Protein AF-A0A9W7DPG6-F1 (afdb_monomer_lite)

Structure (mmCIF, N/CA/C/O backbone):
data_AF-A0A9W7DPG6-F1
#
_entry.id   AF-A0A9W7DPG6-F1
#
loop_
_atom_site.group_PDB
_atom_site.id
_atom_site.type_symbol
_atom_site.label_atom_id
_atom_site.label_alt_id
_atom_site.label_comp_id
_atom_site.label_asym_id
_atom_site.label_entity_id
_atom_site.label_seq_id
_atom_site.pdbx_PDB_ins_code
_atom_site.Cartn_x
_atom_site.Cartn_y
_atom_site.Cartn_z
_atom_site.occupancy
_atom_site.B_iso_or_equiv
_atom_site.auth_seq_id
_atom_site.auth_comp_id
_atom_site.auth_asym_id
_atom_site.auth_atom_id
_atom_site.pdbx_PDB_model_num
ATOM 1 N N . MET A 1 1 ? 86.992 -23.467 -54.299 1.00 34.97 1 MET A N 1
ATOM 2 C CA . MET A 1 1 ? 86.913 -22.577 -53.125 1.00 34.97 1 MET A CA 1
ATOM 3 C C . MET A 1 1 ? 85.445 -22.249 -52.905 1.00 34.97 1 MET A C 1
ATOM 5 O O . MET A 1 1 ? 84.865 -21.704 -53.827 1.00 34.97 1 MET A O 1
ATOM 9 N N . VAL A 1 2 ? 84.925 -22.622 -51.724 1.00 34.56 2 VAL A N 1
ATOM 10 C CA . VAL A 1 2 ? 83.747 -22.069 -51.004 1.00 34.56 2 VAL A CA 1
ATOM 11 C C . VAL A 1 2 ? 82.369 -22.309 -51.677 1.00 34.56 2 VAL A C 1
ATOM 13 O O . VAL A 1 2 ? 82.143 -21.830 -52.778 1.00 34.56 2 VAL A O 1
ATOM 16 N N . GLN A 1 3 ? 81.542 -23.261 -51.194 1.00 29.38 3 GLN A N 1
ATOM 17 C CA . GLN A 1 3 ? 80.494 -23.133 -50.134 1.00 29.38 3 GLN A CA 1
ATOM 18 C C . GLN A 1 3 ? 79.391 -22.130 -50.532 1.00 29.38 3 GLN A C 1
ATOM 20 O O . GLN A 1 3 ? 79.713 -20.988 -50.822 1.00 29.38 3 GLN A O 1
ATOM 25 N N . SER A 1 4 ? 78.139 -22.521 -50.796 1.00 30.89 4 SER A N 1
ATOM 26 C CA . SER A 1 4 ? 77.056 -23.085 -49.953 1.00 30.89 4 SER A CA 1
ATOM 27 C C . SER A 1 4 ? 75.936 -22.043 -49.813 1.00 30.89 4 SER A C 1
ATOM 29 O O . SER A 1 4 ? 76.206 -20.848 -49.832 1.00 30.89 4 SER A O 1
ATOM 31 N N . ASP A 1 5 ? 74.707 -22.547 -49.648 1.00 30.53 5 ASP A N 1
ATOM 32 C CA . ASP A 1 5 ? 73.513 -21.855 -49.128 1.00 30.53 5 ASP A CA 1
ATOM 33 C C . ASP A 1 5 ? 72.733 -20.979 -50.127 1.00 30.53 5 ASP A C 1
ATOM 35 O O . ASP A 1 5 ? 73.301 -20.243 -50.919 1.00 30.53 5 ASP A O 1
ATOM 39 N N . SER A 1 6 ? 71.403 -20.931 -50.145 1.00 33.12 6 SER A N 1
ATOM 40 C CA . SER A 1 6 ? 70.316 -21.694 -49.518 1.00 33.12 6 SER A CA 1
ATOM 41 C C . SER A 1 6 ? 69.013 -21.176 -50.159 1.00 33.12 6 SER A C 1
ATOM 43 O O . SER A 1 6 ? 68.924 -20.003 -50.522 1.00 33.12 6 SER A O 1
ATOM 45 N N . GLU A 1 7 ? 68.005 -22.035 -50.330 1.00 36.97 7 GLU A N 1
ATOM 46 C CA . GLU A 1 7 ? 66.630 -21.589 -50.611 1.00 36.97 7 GLU A CA 1
ATOM 47 C C . GLU A 1 7 ? 66.068 -20.784 -49.421 1.00 36.97 7 GLU A C 1
ATOM 49 O O . GLU A 1 7 ? 66.500 -20.973 -48.280 1.00 36.97 7 GLU A O 1
ATOM 54 N N . PRO A 1 8 ? 65.019 -19.970 -49.643 1.00 37.44 8 PRO A N 1
ATOM 55 C CA . PRO A 1 8 ? 63.733 -20.498 -49.199 1.00 37.44 8 PRO A CA 1
ATOM 56 C C . PRO A 1 8 ? 62.539 -20.257 -50.135 1.00 37.44 8 PRO A C 1
ATOM 58 O O . PRO A 1 8 ? 62.389 -19.243 -50.816 1.00 37.44 8 PRO A O 1
ATOM 61 N N . MET A 1 9 ? 61.651 -21.245 -50.048 1.00 31.20 9 MET A N 1
ATOM 62 C CA . MET A 1 9 ? 60.267 -21.337 -50.499 1.00 31.20 9 MET A CA 1
ATOM 63 C C . MET A 1 9 ? 59.440 -20.058 -50.281 1.00 31.20 9 MET A C 1
ATOM 65 O O . MET A 1 9 ? 59.140 -19.683 -49.147 1.00 31.20 9 MET A O 1
ATOM 69 N N . ASN A 1 10 ? 58.913 -19.485 -51.366 1.00 32.31 10 ASN A N 1
ATOM 70 C CA . ASN A 1 10 ? 57.755 -18.594 -51.303 1.00 32.31 10 ASN A CA 1
ATOM 71 C C . ASN A 1 10 ? 56.467 -19.420 -51.408 1.00 32.31 10 ASN A C 1
ATOM 73 O O . ASN A 1 10 ? 55.944 -19.680 -52.491 1.00 32.31 10 ASN A O 1
ATOM 77 N N . SER A 1 11 ? 55.951 -19.828 -50.248 1.00 33.66 11 SER A N 1
ATOM 78 C CA . SER A 1 11 ? 54.570 -20.289 -50.118 1.00 33.66 11 SER A CA 1
ATOM 79 C C . SER A 1 11 ? 53.637 -19.077 -50.195 1.00 33.66 11 SER A C 1
ATOM 81 O O . SER A 1 11 ? 53.528 -18.280 -49.264 1.00 33.66 11 SER A O 1
ATOM 83 N N . ALA A 1 12 ? 52.957 -18.922 -51.329 1.00 33.00 12 ALA A N 1
ATOM 84 C CA . ALA A 1 12 ? 51.835 -18.006 -51.457 1.00 33.00 12 ALA A CA 1
ATOM 85 C C . ALA A 1 12 ? 50.684 -18.517 -50.574 1.00 33.00 12 ALA A C 1
ATOM 87 O O . ALA A 1 12 ? 49.832 -19.294 -51.005 1.00 33.00 12 ALA A O 1
ATOM 88 N N . LYS A 1 13 ? 50.673 -18.103 -49.302 1.00 33.19 13 LYS A N 1
ATOM 89 C CA . LYS A 1 13 ? 49.485 -18.183 -48.454 1.00 33.19 13 LYS A CA 1
ATOM 90 C C . LYS A 1 13 ? 48.430 -17.265 -49.059 1.00 33.19 13 LYS A C 1
ATOM 92 O O . LYS A 1 13 ? 48.507 -16.045 -48.939 1.00 33.19 13 LYS A O 1
ATOM 97 N N . VAL A 1 14 ? 47.438 -17.875 -49.697 1.00 33.41 14 VAL A N 1
ATOM 98 C CA . VAL A 1 14 ? 46.139 -17.259 -49.954 1.00 33.41 14 VAL A CA 1
ATOM 99 C C . VAL A 1 14 ? 45.597 -16.797 -48.603 1.00 33.41 14 VAL A C 1
ATOM 101 O O . VAL A 1 14 ? 45.174 -17.602 -47.774 1.00 33.41 14 VAL A O 1
ATOM 104 N N . ALA A 1 15 ? 45.658 -15.491 -48.359 1.00 31.17 15 ALA A N 1
ATOM 105 C CA . ALA A 1 15 ? 44.930 -14.852 -47.282 1.00 31.17 15 ALA A CA 1
ATOM 106 C C . ALA A 1 15 ? 43.441 -14.916 -47.637 1.00 31.17 15 ALA A C 1
ATOM 108 O O . ALA A 1 15 ? 42.892 -14.019 -48.276 1.00 31.17 15 ALA A O 1
ATOM 109 N N . VAL A 1 16 ? 42.782 -16.004 -47.237 1.00 32.53 16 VAL A N 1
ATOM 110 C CA . VAL A 1 16 ? 41.327 -16.022 -47.105 1.00 32.53 16 VAL A CA 1
ATOM 111 C C . VAL A 1 16 ? 41.001 -15.075 -45.957 1.00 32.53 16 VAL A C 1
ATOM 113 O O . VAL A 1 16 ? 41.032 -15.427 -44.783 1.00 32.53 16 VAL A O 1
ATOM 116 N N . SER A 1 17 ? 40.744 -13.824 -46.323 1.00 36.03 17 SER A N 1
ATOM 117 C CA . SER A 1 17 ? 40.052 -12.840 -45.505 1.00 36.03 17 SER A CA 1
ATOM 118 C C . SER A 1 17 ? 38.620 -13.336 -45.269 1.00 36.03 17 SER A C 1
ATOM 120 O O . SER A 1 17 ? 37.669 -12.860 -45.888 1.00 36.03 17 SER A O 1
ATOM 122 N N . SER A 1 18 ? 38.441 -14.283 -44.353 1.00 33.06 18 SER A N 1
ATOM 123 C CA . SER A 1 18 ? 37.157 -14.500 -43.694 1.00 33.06 18 SER A CA 1
ATOM 124 C C . SER A 1 18 ? 37.024 -13.464 -42.579 1.00 33.06 18 SER A C 1
ATOM 126 O O . SER A 1 18 ? 37.177 -13.763 -41.397 1.00 33.06 18 SER A O 1
ATOM 128 N N . LYS A 1 19 ? 36.754 -12.210 -42.964 1.00 37.03 19 LYS A N 1
ATOM 129 C CA . LYS A 1 19 ? 36.095 -11.252 -42.072 1.00 37.03 19 LYS A CA 1
ATOM 130 C C . LYS A 1 19 ? 34.667 -11.754 -41.855 1.00 37.03 19 LYS A C 1
ATOM 132 O O . LYS A 1 19 ? 33.739 -11.301 -42.515 1.00 37.03 19 LYS A O 1
ATOM 137 N N . SER A 1 20 ? 34.486 -12.692 -40.933 1.00 32.78 20 SER A N 1
ATOM 138 C CA . SER A 1 20 ? 33.211 -12.833 -40.239 1.00 32.78 20 SER A CA 1
ATOM 139 C C . SER A 1 20 ? 33.142 -11.692 -39.226 1.00 32.78 20 SER A C 1
ATOM 141 O O . SER A 1 20 ? 33.485 -11.853 -38.058 1.00 32.78 20 SER A O 1
ATOM 143 N N . SER A 1 21 ? 32.773 -10.498 -39.689 1.00 40.00 21 SER A N 1
ATOM 144 C CA . SER A 1 21 ? 32.360 -9.412 -38.804 1.00 40.00 21 SER A CA 1
ATOM 145 C C . SER A 1 21 ? 30.978 -9.755 -38.254 1.00 40.00 21 SER A C 1
ATOM 147 O O . SER A 1 21 ? 29.970 -9.200 -38.688 1.00 40.00 21 SER A O 1
ATOM 149 N N . LEU A 1 22 ? 30.927 -10.712 -37.330 1.00 39.81 22 LEU A N 1
ATOM 150 C CA . LEU A 1 22 ? 29.892 -10.689 -36.312 1.00 39.81 22 LEU A CA 1
ATOM 151 C C . LEU A 1 22 ? 30.153 -9.398 -35.526 1.00 39.81 22 LEU A C 1
ATOM 153 O O . LEU A 1 22 ? 31.278 -9.217 -35.047 1.00 39.81 22 LEU A O 1
ATOM 157 N N . PRO A 1 23 ? 29.200 -8.452 -35.465 1.00 48.94 23 PRO A N 1
ATOM 158 C CA . PRO A 1 23 ? 29.285 -7.368 -34.495 1.00 48.94 23 PRO A CA 1
ATOM 159 C C . PRO A 1 23 ? 29.585 -8.022 -33.148 1.00 48.94 23 PRO A C 1
ATOM 161 O O . PRO A 1 23 ? 28.954 -9.033 -32.838 1.00 48.94 23 PRO A O 1
ATOM 164 N N . SER A 1 24 ? 30.574 -7.526 -32.397 1.00 57.59 24 SER A N 1
ATOM 165 C CA . SER A 1 24 ? 30.811 -8.062 -31.056 1.00 57.59 24 SER A CA 1
ATOM 166 C C . SER A 1 24 ? 29.468 -8.060 -30.328 1.00 57.59 24 SER A C 1
ATOM 168 O O . SER A 1 24 ? 28.777 -7.042 -30.351 1.00 57.59 24 SER A O 1
ATOM 170 N N . GLU A 1 25 ? 29.057 -9.198 -29.766 1.00 63.66 25 GLU A N 1
ATOM 171 C CA . GLU A 1 25 ? 27.752 -9.351 -29.097 1.00 63.66 25 GLU A CA 1
ATOM 172 C C . GLU A 1 25 ? 27.521 -8.199 -28.101 1.00 63.66 25 GLU A C 1
ATOM 174 O O . GLU A 1 25 ? 26.460 -7.583 -28.078 1.00 63.66 25 GLU A O 1
ATOM 179 N N . PHE A 1 26 ? 28.599 -7.765 -27.443 1.00 67.12 26 PHE A N 1
ATOM 180 C CA . PHE A 1 26 ? 28.672 -6.574 -26.601 1.00 67.12 26 PHE A CA 1
ATOM 181 C C . PHE A 1 26 ? 28.197 -5.263 -27.268 1.00 67.12 26 PHE A C 1
ATOM 183 O O . PHE A 1 26 ? 27.467 -4.477 -26.670 1.00 67.12 26 PHE A O 1
ATOM 190 N N . GLY A 1 27 ? 28.582 -5.004 -28.522 1.00 70.69 27 GLY A N 1
ATOM 191 C CA . GLY A 1 27 ? 28.146 -3.820 -29.270 1.00 70.69 27 GLY A CA 1
ATOM 192 C C . GLY A 1 27 ? 26.663 -3.862 -29.654 1.00 70.69 27 GLY A C 1
ATOM 193 O O . GLY A 1 27 ? 26.030 -2.812 -29.770 1.00 70.69 27 GLY A O 1
ATOM 194 N N . GLN A 1 28 ? 26.089 -5.059 -29.820 1.00 80.12 28 GLN A N 1
ATOM 195 C CA . GLN A 1 28 ? 24.647 -5.229 -30.036 1.00 80.12 28 GLN A CA 1
ATOM 196 C C . GLN A 1 28 ? 23.859 -5.062 -28.734 1.00 80.12 28 GLN A C 1
ATOM 198 O O . GLN A 1 28 ? 22.812 -4.414 -28.735 1.00 80.12 28 GLN A O 1
ATOM 203 N N . GLU A 1 29 ? 24.368 -5.591 -27.623 1.00 83.31 29 GLU A N 1
ATOM 204 C CA . GLU A 1 29 ? 23.758 -5.461 -26.297 1.00 83.31 29 GLU A CA 1
ATOM 205 C C . GLU A 1 29 ? 23.782 -4.015 -25.786 1.00 83.31 29 GLU A C 1
ATOM 207 O O . GLU A 1 29 ? 22.760 -3.525 -25.309 1.00 83.31 29 GLU A O 1
ATOM 212 N N . SER A 1 30 ? 24.893 -3.290 -25.964 1.00 85.94 30 SER A N 1
ATOM 213 C CA . SER A 1 30 ? 24.978 -1.863 -25.618 1.00 85.94 30 SER A CA 1
ATOM 214 C C . SER A 1 30 ? 23.978 -1.026 -26.415 1.00 85.94 30 SER A C 1
ATOM 216 O O . SER A 1 30 ? 23.281 -0.194 -25.842 1.00 85.94 30 SER A O 1
ATOM 218 N N . LYS A 1 31 ? 23.852 -1.272 -27.725 1.00 89.00 31 LYS A N 1
ATOM 219 C CA . LYS A 1 31 ? 22.847 -0.588 -28.547 1.00 89.00 31 LYS A CA 1
ATOM 220 C C . LYS A 1 31 ? 21.423 -0.936 -28.103 1.00 89.00 31 LYS A C 1
ATOM 222 O O . LYS A 1 31 ? 20.569 -0.060 -28.044 1.00 89.00 31 LYS A O 1
ATOM 227 N N . SER A 1 32 ? 21.176 -2.200 -27.761 1.00 89.88 32 SER A N 1
ATOM 228 C CA . SER A 1 32 ? 19.872 -2.647 -27.258 1.00 89.88 32 SER A CA 1
ATOM 229 C C . SER A 1 32 ? 19.510 -1.962 -25.938 1.00 89.88 32 SER A C 1
ATOM 231 O O . SER A 1 32 ? 18.347 -1.623 -25.730 1.00 89.88 32 SER A O 1
ATOM 233 N N . LEU A 1 33 ? 20.491 -1.721 -25.060 1.00 92.62 33 LEU A N 1
ATOM 234 C CA . LEU A 1 33 ? 20.295 -0.966 -23.822 1.00 92.62 33 LEU A CA 1
ATOM 235 C C . LEU A 1 33 ? 19.896 0.490 -24.105 1.00 92.62 33 LEU A C 1
ATOM 237 O O . LEU A 1 33 ? 18.938 0.980 -23.504 1.00 92.62 33 LEU A O 1
ATOM 241 N N . ASP A 1 34 ? 20.583 1.154 -25.037 1.00 92.12 34 ASP A N 1
ATOM 242 C CA . ASP A 1 34 ? 20.262 2.527 -25.445 1.00 92.12 34 ASP A CA 1
ATOM 243 C C . ASP A 1 34 ? 18.856 2.615 -26.065 1.00 92.12 34 ASP A C 1
ATOM 245 O O . ASP A 1 34 ? 18.051 3.465 -25.673 1.00 92.12 34 ASP A O 1
ATOM 249 N N . ASP A 1 35 ? 18.524 1.693 -26.976 1.00 93.81 35 ASP A N 1
ATOM 250 C CA . ASP A 1 35 ? 17.208 1.607 -27.621 1.00 93.81 35 ASP A CA 1
ATOM 251 C C . ASP A 1 35 ? 16.091 1.371 -26.579 1.00 93.81 35 ASP A C 1
ATOM 253 O O . ASP A 1 35 ? 15.035 2.014 -26.631 1.00 93.81 35 ASP A O 1
ATOM 257 N N . LEU A 1 36 ? 16.331 0.509 -25.580 1.00 94.75 36 LEU A N 1
ATOM 258 C CA . LEU A 1 36 ? 15.417 0.303 -24.449 1.00 94.75 36 LEU A CA 1
ATOM 259 C C . LEU A 1 36 ? 15.256 1.570 -23.602 1.00 94.75 36 LEU A C 1
ATOM 261 O O . LEU A 1 36 ? 14.132 1.910 -23.227 1.00 94.75 36 LEU A O 1
ATOM 265 N N . GLY A 1 37 ? 16.345 2.285 -23.314 1.00 94.31 37 GLY A N 1
ATOM 266 C CA . GLY A 1 37 ? 16.305 3.540 -22.560 1.00 94.31 37 GLY A CA 1
ATOM 267 C C . GLY A 1 37 ? 15.472 4.619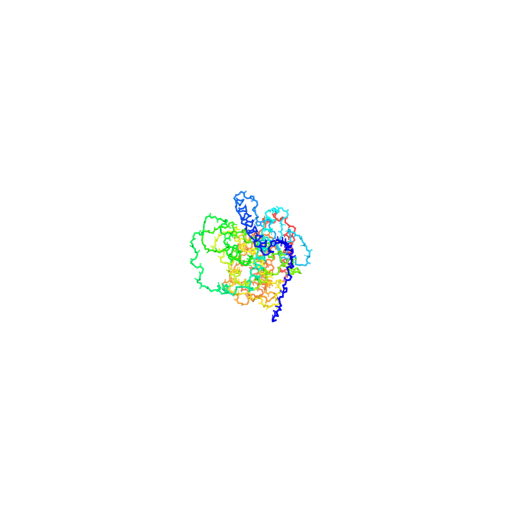 -23.260 1.00 94.31 37 GLY A C 1
ATOM 268 O O . GLY A 1 37 ? 14.658 5.298 -22.621 1.00 94.31 37 GLY A O 1
ATOM 269 N N . ILE A 1 38 ? 15.604 4.730 -24.585 1.00 94.31 38 ILE A N 1
ATOM 270 C CA . ILE A 1 38 ? 14.792 5.631 -25.416 1.00 94.31 38 ILE A CA 1
ATOM 271 C C . ILE A 1 38 ? 13.316 5.231 -25.356 1.00 94.31 38 ILE A C 1
ATOM 273 O O . ILE A 1 38 ? 12.465 6.088 -25.108 1.00 94.31 38 ILE A O 1
ATOM 277 N N . LEU A 1 39 ? 13.006 3.944 -25.537 1.00 95.75 39 LEU A N 1
ATOM 278 C CA . LEU A 1 39 ? 11.635 3.435 -25.489 1.00 95.75 39 LEU A CA 1
ATOM 279 C C . LEU A 1 39 ? 10.974 3.712 -24.131 1.00 95.75 39 LEU A C 1
ATOM 281 O O . LEU A 1 39 ? 9.864 4.238 -24.082 1.00 95.75 39 LEU A O 1
ATOM 285 N N . ILE A 1 40 ? 11.660 3.410 -23.027 1.00 96.31 40 ILE A N 1
ATOM 286 C CA . ILE A 1 40 ? 11.170 3.675 -21.665 1.00 96.31 40 ILE A CA 1
ATOM 287 C C . ILE A 1 40 ? 10.859 5.164 -21.497 1.00 96.31 40 ILE A C 1
ATOM 289 O O . ILE A 1 40 ? 9.783 5.528 -21.019 1.00 96.31 40 ILE A O 1
ATOM 293 N N . THR A 1 41 ? 11.773 6.027 -21.938 1.00 93.69 41 THR A N 1
ATOM 294 C CA . THR A 1 41 ? 11.608 7.482 -21.857 1.00 93.69 41 THR A CA 1
ATOM 295 C C . THR A 1 41 ? 10.395 7.964 -22.659 1.00 93.69 41 THR A C 1
ATOM 297 O O . THR A 1 41 ? 9.627 8.791 -22.169 1.00 93.69 41 THR A O 1
ATOM 300 N N . GLN A 1 42 ? 10.178 7.424 -23.862 1.00 92.12 42 GLN A N 1
ATOM 301 C CA . GLN A 1 42 ? 9.012 7.739 -24.694 1.00 92.12 42 GLN A CA 1
ATOM 302 C C . GLN A 1 42 ? 7.695 7.271 -24.067 1.00 92.12 42 GLN A C 1
ATOM 304 O O . GLN A 1 42 ? 6.703 7.992 -24.134 1.00 92.12 42 GLN A O 1
ATOM 309 N N . ILE A 1 43 ? 7.671 6.095 -23.432 1.00 93.25 43 ILE A N 1
ATOM 310 C CA . ILE A 1 43 ? 6.468 5.601 -22.749 1.00 93.25 43 ILE A CA 1
ATOM 311 C C . ILE A 1 43 ? 6.138 6.492 -21.547 1.00 93.25 43 ILE A C 1
ATOM 313 O O . ILE A 1 43 ? 4.977 6.850 -21.368 1.00 93.25 43 ILE A O 1
ATOM 317 N N . PHE A 1 44 ? 7.127 6.895 -20.741 1.00 92.75 44 PHE A N 1
ATOM 318 C CA . PHE A 1 44 ? 6.891 7.842 -19.643 1.00 92.75 44 PHE A CA 1
ATOM 319 C C . PHE A 1 44 ? 6.299 9.164 -20.133 1.00 92.75 44 PHE A C 1
ATOM 321 O O . PHE A 1 44 ? 5.383 9.691 -19.503 1.00 92.75 44 PHE A O 1
ATOM 328 N N . ASP A 1 45 ? 6.796 9.673 -21.257 1.00 89.69 45 ASP A N 1
ATOM 329 C CA . ASP A 1 45 ? 6.280 10.892 -21.872 1.00 89.69 45 ASP A CA 1
ATOM 330 C C . ASP A 1 45 ? 4.829 10.716 -22.342 1.00 89.69 45 ASP A C 1
ATOM 332 O O . ASP A 1 45 ? 3.962 11.504 -21.973 1.00 89.69 45 ASP A O 1
ATOM 336 N N . LEU A 1 46 ? 4.525 9.604 -23.025 1.00 90.62 46 LEU A N 1
ATOM 337 C CA . LEU A 1 46 ? 3.167 9.250 -23.446 1.00 90.62 46 LEU A CA 1
ATOM 338 C C . LEU A 1 46 ? 2.201 9.165 -22.254 1.00 90.62 46 LEU A C 1
ATOM 340 O O . LEU A 1 46 ? 1.084 9.681 -22.314 1.00 90.62 46 LEU A O 1
ATOM 344 N N . LEU A 1 47 ? 2.611 8.512 -21.164 1.00 90.44 47 LEU A N 1
ATOM 345 C CA . LEU A 1 47 ? 1.796 8.409 -19.952 1.00 90.44 47 LEU A CA 1
ATOM 346 C C . LEU A 1 47 ? 1.592 9.770 -19.283 1.00 90.44 47 LEU A C 1
ATOM 348 O O . LEU A 1 47 ? 0.520 10.035 -18.735 1.00 90.44 47 LEU A O 1
ATOM 352 N N . HIS A 1 48 ? 2.601 10.639 -19.336 1.00 87.38 48 HIS A N 1
ATOM 353 C CA . HIS A 1 48 ? 2.501 11.977 -18.784 1.00 87.38 48 HIS A CA 1
ATOM 354 C C . HIS A 1 48 ? 1.566 12.877 -19.599 1.00 87.38 48 HIS A C 1
ATOM 356 O O . HIS A 1 48 ? 0.679 13.498 -19.015 1.00 87.38 48 HIS A O 1
ATOM 362 N N . GLU A 1 49 ? 1.707 12.928 -20.923 1.00 85.00 49 GLU A N 1
ATOM 363 C CA . GLU A 1 49 ? 0.864 13.755 -21.798 1.00 85.00 49 GLU A CA 1
ATOM 364 C C . GLU A 1 49 ? -0.625 13.406 -21.639 1.00 85.00 49 GLU A C 1
ATOM 366 O O . GLU A 1 49 ? -1.481 14.285 -21.481 1.00 85.00 49 GLU A O 1
ATOM 371 N N . ASN A 1 50 ? -0.927 12.108 -21.566 1.00 82.06 50 ASN A N 1
ATOM 372 C CA . ASN A 1 50 ? -2.294 11.603 -21.462 1.00 82.06 50 ASN A CA 1
ATOM 373 C C . ASN A 1 50 ? -2.894 11.696 -20.043 1.00 82.06 50 ASN A C 1
ATOM 375 O O . ASN A 1 50 ? -4.110 11.589 -19.872 1.00 82.06 50 ASN A O 1
ATOM 379 N N . SER A 1 51 ? -2.087 12.014 -19.022 1.00 74.38 51 SER A N 1
ATOM 380 C CA . SER A 1 51 ? -2.590 12.226 -17.654 1.00 74.38 51 SER A CA 1
ATOM 381 C C . SER A 1 51 ? -3.614 13.368 -17.564 1.00 74.38 51 SER A C 1
ATOM 383 O O . SER A 1 51 ? -4.574 13.282 -16.797 1.00 74.38 51 SER A O 1
ATOM 385 N N . SER A 1 52 ? -3.454 14.407 -18.393 1.00 70.00 52 SER A N 1
ATOM 386 C CA . SER A 1 52 ? -4.336 15.581 -18.444 1.00 70.00 52 SER A CA 1
ATOM 387 C C . SER A 1 52 ? -5.688 15.295 -19.109 1.00 70.00 52 SER A C 1
ATOM 389 O O . SER A 1 52 ? -6.720 15.806 -18.675 1.00 70.00 52 SER A O 1
ATOM 391 N N . THR A 1 53 ? -5.704 14.427 -20.122 1.00 70.50 53 THR A N 1
ATOM 392 C CA . THR A 1 53 ? -6.911 14.014 -20.854 1.00 70.50 53 THR A CA 1
ATOM 393 C C . THR A 1 53 ? -7.629 12.840 -20.186 1.00 70.50 53 THR A C 1
ATOM 395 O O . THR A 1 53 ? -8.661 12.394 -20.682 1.00 70.50 53 THR A O 1
ATOM 398 N N . LYS A 1 54 ? -7.085 12.333 -19.065 1.00 67.50 54 LYS A N 1
ATOM 399 C CA . LYS A 1 54 ? -7.478 11.095 -18.364 1.00 67.50 54 LYS A CA 1
ATOM 400 C C . LYS A 1 54 ? -7.441 9.829 -19.224 1.00 67.50 54 LYS A C 1
ATOM 402 O O . LYS A 1 54 ? -7.807 8.763 -18.739 1.00 67.50 54 LYS A O 1
ATOM 407 N N . SER A 1 55 ? -6.979 9.915 -20.467 1.00 70.75 55 SER A N 1
ATOM 408 C CA . SER A 1 55 ? -6.714 8.726 -21.267 1.00 70.75 55 SER A CA 1
ATOM 409 C C . SER A 1 55 ? -5.476 8.027 -20.694 1.00 70.75 55 SER A C 1
ATOM 411 O O . SER A 1 55 ? -4.541 8.682 -20.245 1.00 70.75 55 SER A O 1
ATOM 413 N N . LEU A 1 56 ? -5.481 6.696 -20.594 1.00 82.56 56 LEU A N 1
ATOM 414 C CA . LEU A 1 56 ? -4.379 5.927 -19.993 1.00 82.56 56 LEU A CA 1
ATOM 415 C C . LEU A 1 56 ? -4.033 6.316 -18.541 1.00 82.56 56 LEU A C 1
ATOM 417 O O . LEU A 1 56 ? -2.879 6.151 -18.134 1.00 82.56 56 LEU A O 1
ATOM 421 N N . ASN A 1 57 ? -4.971 6.835 -17.744 1.00 86.75 57 ASN A N 1
ATOM 422 C CA . ASN A 1 57 ? -4.715 7.163 -16.341 1.00 86.75 57 ASN A CA 1
ATOM 423 C C . ASN A 1 57 ? -5.307 6.101 -15.408 1.00 86.75 57 ASN A C 1
ATOM 425 O O . ASN A 1 57 ? -6.501 6.136 -15.126 1.00 86.75 57 ASN A O 1
ATOM 429 N N . LEU A 1 58 ? -4.452 5.210 -14.896 1.00 91.69 58 LEU A N 1
ATOM 430 C CA . LEU A 1 58 ? -4.853 4.166 -13.955 1.00 91.69 58 LEU A CA 1
ATOM 431 C C . LEU A 1 58 ? -5.291 4.797 -12.624 1.00 91.69 58 LEU A C 1
ATOM 433 O O . LEU A 1 58 ? -4.461 5.351 -11.895 1.00 91.69 58 LEU A O 1
ATOM 437 N N . GLN A 1 59 ? -6.582 4.719 -12.315 1.00 91.38 59 GLN A N 1
ATOM 438 C CA . GLN A 1 59 ? -7.155 5.188 -11.058 1.00 91.38 59 GLN A CA 1
ATOM 439 C C . GLN A 1 59 ? -6.984 4.149 -9.952 1.00 91.38 59 GLN A C 1
ATOM 441 O O . GLN A 1 59 ? -6.760 2.966 -10.192 1.00 91.38 59 GLN A O 1
ATOM 446 N N . ALA A 1 60 ? -7.132 4.599 -8.708 1.00 89.81 60 ALA A N 1
ATOM 447 C CA . ALA A 1 60 ? -7.162 3.700 -7.562 1.00 89.81 60 ALA A CA 1
ATOM 448 C C . ALA A 1 60 ? -8.323 2.693 -7.634 1.00 89.81 60 ALA A C 1
ATOM 450 O O . ALA A 1 60 ? -8.128 1.527 -7.312 1.00 89.81 60 ALA A O 1
ATOM 451 N N . ASP A 1 61 ? -9.500 3.121 -8.103 1.00 90.00 61 ASP A N 1
ATOM 452 C CA . ASP A 1 61 ? -10.687 2.260 -8.205 1.00 90.00 61 ASP A CA 1
ATOM 453 C C . ASP A 1 61 ? -10.561 1.188 -9.303 1.00 90.00 61 ASP A C 1
ATOM 455 O O . ASP A 1 61 ? -11.247 0.167 -9.252 1.00 90.00 61 ASP A O 1
ATOM 459 N N . ASP A 1 62 ? -9.637 1.367 -10.255 1.00 92.25 62 ASP A N 1
ATOM 460 C CA . ASP A 1 62 ? -9.293 0.333 -11.236 1.00 92.25 62 ASP A CA 1
ATOM 461 C C . ASP A 1 62 ? -8.529 -0.834 -10.591 1.00 92.25 62 ASP A C 1
ATOM 463 O O . ASP A 1 62 ? -8.430 -1.912 -11.180 1.00 92.25 62 ASP A O 1
ATOM 467 N N . VAL A 1 63 ? -7.972 -0.640 -9.389 1.00 92.94 63 VAL A N 1
ATOM 468 C CA . VAL A 1 63 ? -7.097 -1.596 -8.708 1.00 92.94 63 VAL A CA 1
ATOM 469 C C .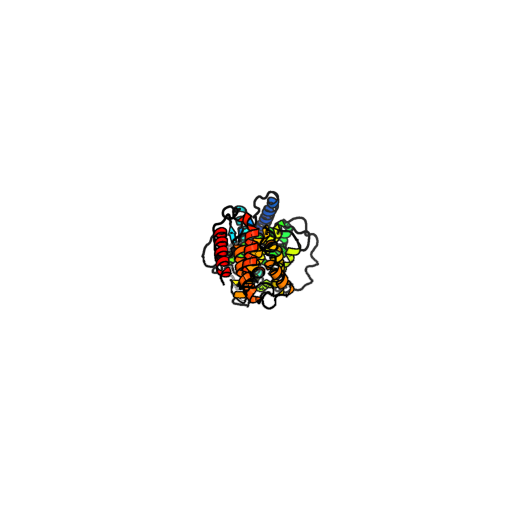 VAL A 1 63 ? -7.762 -2.145 -7.450 1.00 92.94 63 VAL A C 1
ATOM 471 O O . VAL A 1 63 ? -8.009 -1.451 -6.469 1.00 92.94 63 VAL A O 1
ATOM 474 N N . ILE A 1 64 ? -7.978 -3.455 -7.439 1.00 91.81 64 ILE A N 1
ATOM 475 C CA . ILE A 1 64 ? -8.399 -4.198 -6.256 1.00 91.81 64 ILE A CA 1
ATOM 476 C C . ILE A 1 64 ? -7.163 -4.517 -5.420 1.00 91.81 64 ILE A C 1
ATOM 478 O O . ILE A 1 64 ? -6.299 -5.284 -5.848 1.00 91.81 64 ILE A O 1
ATOM 482 N N . LEU A 1 65 ? -7.120 -3.998 -4.195 1.00 91.62 65 LEU A N 1
ATOM 483 C CA . LEU A 1 65 ? -6.175 -4.438 -3.173 1.00 91.62 65 LEU A CA 1
ATOM 484 C C . LEU A 1 65 ? -6.720 -5.691 -2.475 1.00 91.62 65 LEU A C 1
ATOM 486 O O . LEU A 1 65 ? -7.908 -5.782 -2.149 1.00 91.62 65 LEU A O 1
ATOM 490 N N . LYS A 1 66 ? -5.870 -6.696 -2.276 1.00 89.94 66 LYS A N 1
ATOM 491 C CA . LYS A 1 66 ? -6.291 -7.990 -1.732 1.00 89.94 66 LYS A CA 1
ATOM 492 C C . LYS A 1 66 ? -5.970 -8.090 -0.257 1.00 89.94 66 LYS A C 1
ATOM 494 O O . LYS A 1 66 ? -4.816 -8.123 0.131 1.00 89.94 66 LYS A O 1
ATOM 499 N N . VAL A 1 67 ? -6.992 -8.242 0.574 1.00 83.94 67 VAL A N 1
ATOM 500 C CA . VAL A 1 67 ? -6.772 -8.461 2.009 1.00 83.94 67 VAL A CA 1
ATOM 501 C C . VAL A 1 67 ? -6.024 -9.776 2.268 1.00 83.94 67 VAL A C 1
ATOM 503 O O . VAL A 1 67 ? -5.120 -9.820 3.096 1.00 83.94 67 VAL A O 1
ATOM 506 N N . PHE A 1 68 ? -6.378 -10.824 1.520 1.00 81.94 68 PHE A N 1
ATOM 507 C CA . PHE A 1 68 ? -5.725 -12.128 1.565 1.00 81.94 68 PHE A CA 1
ATOM 508 C C . PHE A 1 68 ? -4.971 -12.357 0.253 1.00 81.94 68 PHE A C 1
ATOM 510 O O . PHE A 1 68 ? -5.604 -12.331 -0.811 1.00 81.94 68 PHE A O 1
ATOM 517 N N . PRO A 1 69 ? -3.642 -12.538 0.296 1.00 79.38 69 PRO A N 1
ATOM 518 C CA . PRO A 1 69 ? -2.855 -12.664 -0.913 1.00 79.38 69 PRO A CA 1
ATOM 519 C C . PRO A 1 69 ? -3.041 -14.034 -1.569 1.00 79.38 69 PRO A C 1
ATOM 521 O O . PRO A 1 69 ? -3.116 -15.065 -0.905 1.00 79.38 69 PRO A O 1
ATOM 524 N N . ASN A 1 70 ? -3.072 -14.053 -2.900 1.00 73.06 70 ASN A N 1
ATOM 525 C CA . ASN A 1 70 ? -3.155 -15.285 -3.687 1.00 73.06 70 ASN A CA 1
ATOM 526 C C . ASN A 1 70 ? -1.747 -15.793 -4.028 1.00 73.06 70 ASN A C 1
ATOM 528 O O . ASN A 1 70 ? -1.357 -15.763 -5.192 1.00 73.06 70 ASN A O 1
ATOM 532 N N . VAL A 1 71 ? -0.979 -16.216 -3.025 1.00 66.31 71 VAL A N 1
ATOM 533 C CA . VAL A 1 71 ? 0.413 -16.675 -3.226 1.00 66.31 71 VAL A CA 1
ATOM 534 C C . VAL A 1 71 ? 0.472 -18.106 -3.784 1.00 66.31 71 VAL A C 1
ATOM 536 O O . VAL A 1 71 ? 1.429 -18.475 -4.447 1.00 66.31 71 VAL A O 1
ATOM 539 N N . GLU A 1 72 ? -0.576 -18.907 -3.570 1.00 57.03 72 GLU A N 1
ATOM 540 C CA . GLU A 1 72 ? -0.564 -20.359 -3.828 1.00 57.03 72 GLU A CA 1
ATOM 541 C C . GLU A 1 72 ? -1.037 -20.782 -5.228 1.00 57.03 72 GLU A C 1
ATOM 543 O O . GLU A 1 72 ? -1.005 -21.965 -5.562 1.00 57.03 72 GLU A O 1
ATOM 548 N N . LYS A 1 73 ? -1.526 -19.852 -6.058 1.00 55.09 73 LYS A N 1
ATOM 549 C CA . LYS A 1 73 ? -1.989 -20.183 -7.412 1.00 55.09 73 LYS A CA 1
ATOM 550 C C . LYS A 1 73 ? -0.946 -19.738 -8.424 1.00 55.09 73 LYS A C 1
ATOM 552 O O . LYS A 1 73 ? -0.758 -18.536 -8.593 1.00 55.09 73 LYS A O 1
ATOM 557 N N . ASP A 1 74 ? -0.389 -20.699 -9.164 1.00 51.75 74 ASP A N 1
ATOM 558 C CA . ASP A 1 74 ? 0.288 -20.496 -10.452 1.00 51.75 74 ASP A CA 1
ATOM 559 C C . ASP A 1 74 ? -0.709 -19.908 -11.466 1.00 51.75 74 ASP A C 1
ATOM 561 O O . ASP A 1 74 ? -1.164 -20.557 -12.407 1.00 51.75 74 ASP A O 1
ATOM 565 N N . SER A 1 75 ? -1.146 -18.673 -11.247 1.00 52.75 75 SER A N 1
ATOM 566 C CA . SER A 1 75 ? -1.956 -17.944 -12.202 1.00 52.75 75 SER A CA 1
ATOM 567 C C . SER A 1 75 ? -1.047 -16.945 -12.885 1.00 52.75 75 SER A C 1
ATOM 569 O O . SER A 1 75 ? -0.770 -15.878 -12.346 1.00 52.75 75 SER A O 1
ATOM 571 N N . THR A 1 76 ? -0.629 -17.261 -14.108 1.00 64.12 76 THR A N 1
ATOM 572 C CA . THR A 1 76 ? 0.016 -16.323 -15.039 1.00 64.12 76 THR A CA 1
ATOM 573 C C . THR A 1 76 ? -0.978 -15.266 -15.544 1.00 64.12 76 THR A C 1
ATOM 575 O O . THR A 1 76 ? -0.994 -14.923 -16.725 1.00 64.12 76 THR A O 1
ATOM 578 N N . ASN A 1 77 ? -1.880 -14.787 -14.684 1.00 81.00 77 ASN A N 1
ATOM 579 C CA . ASN A 1 77 ? -2.908 -13.827 -15.043 1.00 81.00 77 ASN A CA 1
ATOM 580 C C . ASN A 1 77 ? -2.334 -12.412 -14.939 1.00 81.00 77 ASN A C 1
ATOM 582 O O . ASN A 1 77 ? -2.063 -11.911 -13.853 1.00 81.00 77 ASN A O 1
ATOM 586 N N . TRP A 1 78 ? -2.204 -11.746 -16.083 1.00 85.31 78 TRP A N 1
ATOM 587 C CA . TRP A 1 78 ? -1.635 -10.400 -16.181 1.00 85.31 78 TRP A CA 1
ATOM 588 C C . TRP A 1 78 ? -2.485 -9.334 -15.479 1.00 85.31 78 TRP A C 1
ATOM 590 O O . TRP A 1 78 ? -2.002 -8.237 -15.218 1.00 85.31 78 TRP A O 1
ATOM 600 N N . PHE A 1 79 ? -3.737 -9.656 -15.155 1.00 90.94 79 PHE A N 1
ATOM 601 C CA . PHE A 1 79 ? -4.686 -8.782 -14.470 1.00 90.94 79 PHE A CA 1
ATOM 602 C C . PHE A 1 79 ? -4.885 -9.153 -12.999 1.00 90.94 79 PHE A C 1
ATOM 604 O O . PHE A 1 79 ? -5.746 -8.584 -12.335 1.00 90.94 79 PHE A O 1
ATOM 611 N N . ASN A 1 80 ? -4.151 -10.138 -12.476 1.00 89.50 80 ASN A N 1
ATOM 612 C CA . ASN A 1 80 ? -4.362 -10.634 -11.123 1.00 89.50 80 ASN A CA 1
ATOM 613 C C . ASN A 1 80 ? -3.067 -11.211 -10.542 1.00 89.50 80 ASN A C 1
ATOM 615 O O . ASN A 1 80 ? -2.710 -12.346 -10.845 1.00 89.50 80 ASN A O 1
ATOM 619 N N . SER A 1 81 ? -2.410 -10.449 -9.673 1.00 89.25 81 SER A N 1
ATOM 620 C CA . SER A 1 81 ? -1.181 -10.828 -8.967 1.00 89.25 81 SER A CA 1
ATOM 621 C C . SER A 1 81 ? -1.447 -11.088 -7.478 1.00 89.25 81 SER A C 1
ATOM 623 O O . SER A 1 81 ? -2.595 -11.075 -7.033 1.00 89.25 81 SER A O 1
ATOM 625 N N . ALA A 1 82 ? -0.420 -11.385 -6.684 1.00 88.38 82 ALA A N 1
ATOM 626 C CA . ALA A 1 82 ? -0.551 -11.877 -5.315 1.00 88.38 82 ALA A CA 1
ATOM 627 C C . ALA A 1 82 ? -1.353 -10.922 -4.418 1.00 88.38 82 ALA A C 1
ATOM 629 O O . ALA A 1 82 ? -2.268 -11.369 -3.732 1.00 88.38 82 ALA A O 1
ATOM 630 N N . TYR A 1 83 ? -1.077 -9.618 -4.493 1.00 91.19 83 TYR A N 1
ATOM 631 C CA . TYR A 1 83 ? -1.654 -8.593 -3.606 1.00 91.19 83 TYR A CA 1
ATOM 632 C C . TYR A 1 83 ? -2.576 -7.598 -4.311 1.00 91.19 83 TYR A C 1
ATOM 634 O O . TYR A 1 83 ? -3.334 -6.896 -3.643 1.00 91.19 83 TYR A O 1
ATOM 642 N N . VAL A 1 84 ? -2.522 -7.517 -5.643 1.00 93.38 84 VAL A N 1
ATOM 643 C CA . VAL A 1 84 ? -3.357 -6.594 -6.419 1.00 93.38 84 VAL A CA 1
ATOM 644 C C . VAL A 1 84 ? -4.014 -7.295 -7.603 1.00 93.38 84 VAL A C 1
ATOM 646 O O . VAL A 1 84 ? -3.558 -8.335 -8.075 1.00 93.38 84 VAL A O 1
ATOM 649 N N . GLY A 1 85 ? -5.120 -6.749 -8.085 1.00 92.88 85 GLY A N 1
ATOM 650 C CA . GLY A 1 85 ? -5.774 -7.201 -9.310 1.00 92.88 85 GLY A CA 1
ATOM 651 C C . GLY A 1 85 ? -6.524 -6.065 -9.985 1.00 92.88 85 GLY A C 1
ATOM 652 O O . GLY A 1 85 ? -6.801 -5.048 -9.357 1.00 92.88 85 GLY A O 1
ATOM 653 N N . LEU A 1 86 ? -6.854 -6.236 -11.259 1.00 94.06 86 LEU A N 1
ATOM 654 C CA . LEU A 1 86 ? -7.683 -5.293 -11.996 1.00 94.06 86 LEU A CA 1
ATOM 655 C C . LEU A 1 86 ? -9.151 -5.471 -11.585 1.00 94.06 86 LEU A C 1
ATOM 657 O O . LEU A 1 86 ? -9.664 -6.593 -11.534 1.00 94.06 86 LEU A O 1
ATOM 661 N N . ALA A 1 87 ? -9.834 -4.364 -11.309 1.00 91.25 87 ALA A N 1
ATOM 662 C CA . ALA A 1 87 ? -11.272 -4.355 -11.091 1.00 91.25 87 ALA A CA 1
ATOM 663 C C . ALA A 1 87 ? -12.030 -4.796 -12.352 1.00 91.25 87 ALA A C 1
ATOM 665 O O . ALA A 1 87 ? -11.567 -4.611 -13.474 1.00 91.25 87 ALA A O 1
ATOM 666 N N . LYS A 1 88 ? -13.239 -5.353 -12.189 1.00 87.00 88 LYS A N 1
ATOM 667 C CA . LYS A 1 88 ? -14.043 -5.875 -13.313 1.00 87.00 88 LYS A CA 1
ATOM 668 C C . LYS A 1 88 ? -14.289 -4.835 -14.418 1.00 87.00 88 LYS A C 1
ATOM 670 O O . LYS A 1 88 ? -14.333 -5.199 -15.587 1.00 87.00 88 LYS A O 1
ATOM 675 N N . ASN A 1 89 ? -14.430 -3.569 -14.032 1.00 87.12 89 ASN A N 1
ATOM 676 C CA . ASN A 1 89 ? -14.636 -2.437 -14.936 1.00 87.12 89 ASN A CA 1
ATOM 677 C C . ASN A 1 89 ? -13.405 -1.514 -15.004 1.00 87.12 89 ASN A C 1
ATOM 679 O O . ASN A 1 89 ? -13.537 -0.371 -15.431 1.00 87.12 89 ASN A O 1
ATOM 683 N N . GLY A 1 90 ? -12.242 -1.981 -14.539 1.00 89.06 90 GLY A N 1
ATOM 684 C CA . GLY A 1 90 ? -11.030 -1.172 -14.482 1.00 89.06 90 GLY A CA 1
ATOM 685 C C . GLY A 1 90 ? -10.380 -0.971 -15.852 1.00 89.06 90 GLY A C 1
ATOM 686 O O . GLY A 1 90 ? -10.532 -1.800 -16.756 1.00 89.06 90 GLY A O 1
ATOM 687 N N . ASP A 1 91 ? -9.611 0.109 -16.005 1.00 93.12 91 ASP A N 1
ATOM 688 C CA . ASP A 1 91 ? -8.874 0.398 -17.243 1.00 93.12 91 ASP A CA 1
ATOM 689 C C . ASP A 1 91 ? -7.720 -0.598 -17.482 1.00 93.12 91 ASP A C 1
ATOM 691 O O . ASP A 1 91 ? -6.578 -0.432 -17.037 1.00 93.12 91 ASP A O 1
ATOM 695 N N . SER A 1 92 ? -8.027 -1.647 -18.248 1.00 93.50 92 SER A N 1
ATOM 696 C CA . SER A 1 92 ? -7.059 -2.671 -18.652 1.00 93.50 92 SER A CA 1
ATOM 697 C C . SER A 1 92 ? -5.889 -2.126 -19.480 1.00 93.50 92 SER A C 1
ATOM 699 O O . SER A 1 92 ? -4.784 -2.661 -19.384 1.00 93.50 92 SER A O 1
ATOM 701 N N . ILE A 1 93 ? -6.087 -1.061 -20.264 1.00 93.75 93 ILE A N 1
ATOM 702 C CA . ILE A 1 93 ? -5.035 -0.492 -21.114 1.00 93.75 93 ILE A CA 1
ATOM 703 C C . ILE A 1 93 ? -4.049 0.272 -20.234 1.00 93.75 93 ILE A C 1
ATOM 705 O O . ILE A 1 93 ? -2.838 0.055 -20.331 1.00 93.75 93 ILE A O 1
ATOM 709 N N . ALA A 1 94 ? -4.554 1.120 -19.334 1.00 93.31 94 ALA A N 1
ATOM 710 C CA . ALA A 1 94 ? -3.711 1.831 -18.381 1.00 93.31 94 ALA A CA 1
ATOM 711 C C . ALA A 1 94 ? -2.933 0.854 -17.487 1.00 93.31 94 ALA A C 1
ATOM 713 O O . ALA A 1 94 ? -1.729 1.043 -17.293 1.00 93.31 94 ALA A O 1
ATOM 714 N N . TRP A 1 95 ? -3.583 -0.213 -17.010 1.00 94.94 95 TRP A N 1
ATOM 715 C CA . TRP A 1 95 ? -2.952 -1.287 -16.236 1.00 94.94 95 TRP A CA 1
ATOM 716 C C . TRP A 1 95 ? -1.799 -1.950 -16.993 1.00 94.94 95 TRP A C 1
ATOM 718 O O . TRP A 1 95 ? -0.671 -1.997 -16.495 1.00 94.94 95 TRP A O 1
ATOM 728 N N . LEU A 1 96 ? -2.056 -2.426 -18.216 1.00 94.12 96 LEU A N 1
ATOM 729 C CA . LEU A 1 96 ? -1.052 -3.107 -19.036 1.00 94.12 96 LEU A CA 1
ATOM 730 C C . LEU A 1 96 ? 0.107 -2.186 -19.414 1.00 94.12 96 LEU A C 1
ATOM 732 O O . LEU A 1 96 ? 1.249 -2.641 -19.441 1.00 94.12 96 LEU A O 1
ATOM 736 N N . ALA A 1 97 ? -0.155 -0.898 -19.650 1.00 94.62 97 ALA A N 1
ATOM 737 C CA . ALA A 1 97 ? 0.896 0.074 -19.925 1.00 94.62 97 ALA A CA 1
ATOM 738 C C . ALA A 1 97 ? 1.866 0.217 -18.740 1.00 94.62 97 ALA A C 1
ATOM 740 O O . ALA A 1 97 ? 3.079 0.221 -18.948 1.00 94.62 97 ALA A O 1
ATOM 741 N N . ARG A 1 98 ? 1.363 0.269 -17.493 1.00 94.88 98 ARG A N 1
ATOM 742 C CA . ARG A 1 98 ? 2.232 0.307 -16.300 1.00 94.88 98 ARG A CA 1
ATOM 743 C C . ARG A 1 98 ? 2.949 -1.022 -16.098 1.00 94.88 98 ARG A C 1
ATOM 745 O O . ARG A 1 98 ? 4.157 -1.031 -15.895 1.00 94.88 98 ARG A O 1
ATOM 752 N N . LEU A 1 99 ? 2.240 -2.145 -16.181 1.00 92.88 99 LEU A N 1
ATOM 753 C CA . LEU A 1 99 ? 2.858 -3.458 -15.992 1.00 92.88 99 LEU A CA 1
ATOM 754 C C . LEU A 1 99 ? 3.970 -3.715 -17.026 1.00 92.88 99 LEU A C 1
ATOM 756 O O . LEU A 1 99 ? 5.066 -4.145 -16.670 1.00 92.88 99 LEU A O 1
ATOM 760 N N . GLY A 1 100 ? 3.711 -3.399 -18.297 1.00 93.38 100 GLY A N 1
ATOM 761 C CA . GLY A 1 100 ? 4.683 -3.507 -19.383 1.00 93.38 100 GLY A CA 1
ATOM 762 C C . GLY A 1 100 ? 5.884 -2.582 -19.191 1.00 93.38 100 GLY A C 1
ATOM 763 O O . GLY A 1 100 ? 7.021 -3.033 -19.316 1.00 93.38 100 GLY A O 1
ATOM 764 N N . LEU A 1 101 ? 5.655 -1.320 -18.814 1.00 96.06 101 LEU A N 1
ATOM 765 C CA . LEU A 1 101 ? 6.733 -0.374 -18.513 1.00 96.06 101 LEU A CA 1
ATOM 766 C C . LEU A 1 101 ? 7.603 -0.846 -17.341 1.00 96.06 101 LEU A C 1
ATOM 768 O O . LEU A 1 101 ? 8.825 -0.741 -17.407 1.00 96.06 101 LEU A O 1
ATOM 772 N N . ALA A 1 102 ? 7.000 -1.411 -16.293 1.00 94.25 102 ALA A N 1
ATOM 773 C CA . ALA A 1 102 ? 7.752 -1.951 -15.168 1.00 94.25 102 ALA A CA 1
ATOM 774 C C . ALA A 1 102 ? 8.642 -3.128 -15.602 1.00 94.25 102 ALA A C 1
ATOM 776 O O . ALA A 1 102 ? 9.813 -3.164 -15.238 1.00 94.25 102 ALA A O 1
ATOM 777 N N . LYS A 1 103 ? 8.133 -4.036 -16.447 1.00 91.38 103 LYS A N 1
ATOM 778 C CA . LYS A 1 103 ? 8.933 -5.132 -17.027 1.00 91.38 103 LYS A CA 1
ATOM 779 C C . LYS A 1 103 ? 10.073 -4.629 -17.913 1.00 91.38 103 LYS A C 1
ATOM 781 O O . LYS A 1 103 ? 11.174 -5.166 -17.849 1.00 91.38 103 LYS A O 1
ATOM 786 N N . LEU A 1 104 ? 9.832 -3.593 -18.718 1.00 94.69 104 LEU A N 1
ATOM 787 C CA . LEU A 1 104 ? 10.882 -2.973 -19.531 1.00 94.69 104 LEU A CA 1
ATOM 788 C C . LEU A 1 104 ? 11.988 -2.370 -18.660 1.00 94.69 104 LEU A C 1
ATOM 790 O O . LEU A 1 104 ? 13.161 -2.577 -18.956 1.00 94.69 104 LEU A O 1
ATOM 794 N N . LEU A 1 105 ? 11.625 -1.677 -17.576 1.00 94.44 105 LEU A N 1
ATOM 795 C CA . LEU A 1 105 ? 12.587 -1.131 -16.614 1.00 94.44 105 LEU A CA 1
ATOM 796 C C . LEU A 1 105 ? 13.442 -2.226 -15.976 1.00 94.44 105 LEU A C 1
ATOM 798 O O . LEU A 1 105 ? 14.654 -2.068 -15.866 1.00 94.44 105 LEU A O 1
ATOM 802 N N . GLU A 1 106 ? 12.840 -3.342 -15.576 1.00 90.25 106 GLU A N 1
ATOM 803 C CA . GLU A 1 106 ? 13.608 -4.456 -15.023 1.00 90.25 106 GLU A CA 1
ATOM 804 C C . GLU A 1 106 ? 14.583 -5.056 -16.026 1.00 90.25 106 GLU A C 1
ATOM 806 O O . GLU A 1 106 ? 15.761 -5.196 -15.707 1.00 90.25 106 GLU A O 1
ATOM 811 N N . ASN A 1 107 ? 14.119 -5.341 -17.244 1.00 90.75 107 ASN A N 1
ATOM 812 C CA . ASN A 1 107 ? 14.973 -5.868 -18.306 1.00 90.75 107 ASN A CA 1
ATOM 813 C C . ASN A 1 107 ? 16.117 -4.898 -18.635 1.00 90.75 107 ASN A C 1
ATOM 815 O O . ASN A 1 107 ? 17.244 -5.329 -18.874 1.00 90.75 107 ASN A O 1
ATOM 819 N N . TYR A 1 108 ? 15.845 -3.590 -18.612 1.00 94.12 108 TYR A N 1
ATOM 820 C CA . TYR A 1 108 ? 16.863 -2.559 -18.782 1.00 94.12 108 TYR A CA 1
ATOM 821 C C . TYR A 1 108 ? 17.928 -2.636 -17.680 1.00 94.12 108 TYR A C 1
ATOM 823 O O . TYR A 1 108 ? 19.119 -2.675 -17.986 1.00 94.12 108 TYR A O 1
ATOM 831 N N . PHE A 1 109 ? 17.535 -2.708 -16.405 1.00 91.81 109 PHE A N 1
ATOM 832 C CA . PHE A 1 109 ? 18.497 -2.794 -15.301 1.00 91.81 109 PHE A CA 1
ATOM 833 C C . PHE A 1 109 ? 19.247 -4.131 -15.260 1.00 91.81 109 PHE A C 1
ATOM 835 O O . PHE A 1 109 ? 20.434 -4.148 -14.937 1.00 91.81 109 PHE A O 1
ATOM 842 N N . GLU A 1 110 ? 18.607 -5.235 -15.649 1.00 89.19 110 GLU A N 1
ATOM 843 C CA . GLU A 1 110 ? 19.268 -6.534 -15.783 1.00 89.19 110 GLU A CA 1
ATOM 844 C C . GLU A 1 110 ? 20.338 -6.503 -16.884 1.00 89.19 110 GLU A C 1
ATOM 846 O O . GLU A 1 110 ? 21.481 -6.906 -16.652 1.00 89.19 110 GLU A O 1
ATOM 851 N N . LEU A 1 111 ? 20.000 -5.979 -18.067 1.00 90.19 111 LEU A N 1
ATOM 852 C CA . LEU A 1 111 ? 20.941 -5.834 -19.178 1.00 90.19 111 LEU A CA 1
ATOM 853 C C . LEU A 1 111 ? 22.094 -4.888 -18.816 1.00 90.19 111 LEU A C 1
ATOM 855 O O . LEU A 1 111 ? 23.258 -5.213 -19.052 1.00 90.19 111 LEU A O 1
ATOM 859 N N . LYS A 1 112 ? 21.788 -3.754 -18.174 1.00 90.94 112 LYS A N 1
ATOM 860 C CA . LYS A 1 112 ? 22.791 -2.807 -17.668 1.00 90.94 112 LYS A CA 1
ATOM 861 C C . LYS A 1 112 ? 23.760 -3.483 -16.696 1.00 90.94 112 LYS A C 1
ATOM 863 O O . LYS A 1 112 ? 24.970 -3.302 -16.811 1.00 90.94 112 LYS A O 1
ATOM 868 N N . GLY A 1 113 ? 23.241 -4.293 -15.771 1.00 88.12 113 GLY A N 1
ATOM 869 C CA . GLY A 1 113 ? 24.049 -5.066 -14.829 1.00 88.12 113 GLY A CA 1
ATOM 870 C C . GLY A 1 113 ? 24.969 -6.075 -15.523 1.00 88.12 113 GLY A C 1
ATOM 871 O O . GLY A 1 113 ? 26.156 -6.142 -15.198 1.00 88.12 113 GLY A O 1
ATOM 872 N N . LYS A 1 114 ? 24.458 -6.811 -16.522 1.00 86.81 114 LYS A N 1
ATOM 873 C CA . LYS A 1 114 ? 25.247 -7.768 -17.323 1.00 86.81 114 LYS A CA 1
ATOM 874 C C . LYS A 1 114 ? 26.404 -7.086 -18.050 1.00 86.81 114 LYS A C 1
ATOM 876 O O . LYS A 1 114 ? 27.541 -7.552 -17.942 1.00 86.81 114 LYS A O 1
ATOM 881 N N . LEU A 1 115 ? 26.142 -5.958 -18.707 1.00 86.50 115 LEU A N 1
ATOM 882 C CA . LEU A 1 115 ? 27.165 -5.183 -19.414 1.00 86.50 115 LEU A CA 1
ATOM 883 C C . LEU A 1 115 ? 28.251 -4.671 -18.458 1.00 86.50 115 LEU A C 1
ATOM 885 O O . LEU A 1 115 ? 29.434 -4.909 -18.691 1.00 86.50 115 LEU A O 1
ATOM 889 N N . MET A 1 116 ? 27.861 -4.086 -17.320 1.00 83.69 116 MET A N 1
ATOM 890 C CA . MET A 1 116 ? 28.819 -3.609 -16.311 1.00 83.69 116 MET A CA 1
ATOM 891 C C . MET A 1 116 ? 29.658 -4.736 -15.692 1.00 83.69 116 MET A C 1
ATOM 893 O O . MET A 1 116 ? 30.834 -4.539 -15.387 1.00 83.69 116 MET A O 1
ATOM 897 N N . SER A 1 117 ? 29.080 -5.928 -15.512 1.00 76.25 117 SER A N 1
ATOM 898 C CA . SER A 1 117 ? 29.823 -7.094 -15.021 1.00 76.25 117 SER A CA 1
ATOM 899 C C . SER A 1 117 ? 30.789 -7.668 -16.066 1.00 76.25 117 SER A C 1
ATOM 901 O O . SER A 1 117 ? 31.869 -8.131 -15.703 1.00 76.25 117 SER A O 1
ATOM 903 N N . SER A 1 118 ? 30.457 -7.565 -17.355 1.00 66.25 118 SER A N 1
ATOM 904 C CA . SER A 1 118 ? 31.298 -8.037 -18.464 1.00 66.25 118 SER A CA 1
ATOM 905 C C . SER A 1 118 ? 32.500 -7.118 -18.721 1.00 66.25 118 SER A C 1
ATOM 907 O O . SER A 1 118 ? 33.563 -7.592 -19.111 1.00 66.25 118 SER A O 1
ATOM 909 N N . ASP A 1 119 ? 32.377 -5.823 -18.409 1.00 58.97 119 ASP A N 1
ATOM 910 C CA . ASP A 1 119 ? 33.485 -4.854 -18.446 1.00 58.97 119 ASP A CA 1
ATOM 911 C C . ASP A 1 119 ? 34.464 -4.986 -17.260 1.00 58.97 119 ASP A C 1
ATOM 913 O O . ASP A 1 119 ? 35.593 -4.480 -17.300 1.00 58.97 119 ASP A O 1
ATOM 917 N N . SER A 1 120 ? 34.072 -5.685 -16.188 1.00 50.12 120 SER A N 1
ATOM 918 C CA . SER A 1 120 ? 34.848 -5.758 -14.940 1.00 50.12 120 SER A CA 1
ATOM 919 C C . SER A 1 120 ? 36.145 -6.578 -15.031 1.00 50.12 120 SER A C 1
ATOM 921 O O . SER A 1 120 ? 36.983 -6.487 -14.133 1.00 50.12 120 SER A O 1
ATOM 923 N N . SER A 1 121 ? 36.397 -7.283 -16.142 1.00 46.31 121 SER A N 1
ATOM 924 C CA . SER A 1 121 ? 37.727 -7.835 -16.443 1.00 46.31 121 SER A CA 1
ATOM 925 C C . SER A 1 121 ? 38.748 -6.782 -16.901 1.00 46.31 121 SER A C 1
ATOM 927 O O . SER A 1 121 ? 39.919 -7.124 -17.035 1.00 46.31 121 SER A O 1
ATOM 929 N N . ASN A 1 122 ? 38.353 -5.517 -17.113 1.00 38.66 122 ASN A N 1
ATOM 930 C CA . ASN A 1 122 ? 39.267 -4.456 -17.562 1.00 38.66 122 ASN A CA 1
ATOM 931 C C . ASN A 1 122 ? 39.195 -3.121 -16.804 1.00 38.66 122 ASN A C 1
ATOM 933 O O . ASN A 1 122 ? 39.991 -2.235 -17.113 1.00 38.66 122 ASN A O 1
ATOM 937 N N . ILE A 1 123 ? 38.321 -2.934 -15.806 1.00 37.34 123 ILE A N 1
ATOM 938 C CA . ILE A 1 123 ? 38.263 -1.659 -15.066 1.00 37.34 123 ILE A CA 1
ATOM 939 C C . ILE A 1 123 ? 38.056 -1.893 -13.562 1.00 37.34 123 ILE A C 1
ATOM 941 O O . ILE A 1 123 ? 36.945 -1.862 -13.036 1.00 37.34 123 ILE A O 1
ATOM 945 N N . GLN A 1 124 ? 39.164 -2.038 -12.830 1.00 36.09 124 GLN A N 1
ATOM 946 C CA . GLN A 1 124 ? 39.237 -1.474 -11.483 1.00 36.09 124 GLN A CA 1
ATOM 947 C C . GLN A 1 124 ? 39.221 0.048 -11.641 1.00 36.09 124 GLN A C 1
ATOM 949 O O . GLN A 1 124 ? 40.198 0.595 -12.140 1.00 36.09 124 GLN A O 1
ATOM 954 N N . LEU A 1 125 ? 38.123 0.707 -11.249 1.00 34.78 125 LEU A N 1
ATOM 955 C CA . LEU A 1 125 ? 38.108 1.984 -10.517 1.00 34.78 125 LEU A CA 1
ATOM 956 C C . LEU A 1 125 ? 36.666 2.505 -10.319 1.00 34.78 125 LEU A C 1
ATOM 958 O O . LEU A 1 125 ? 36.035 3.047 -11.218 1.00 34.78 125 LEU A O 1
ATOM 962 N N . THR A 1 126 ? 36.235 2.444 -9.052 1.00 36.62 126 THR A N 1
ATOM 963 C CA . THR A 1 126 ? 35.339 3.393 -8.352 1.00 36.62 126 THR A CA 1
ATOM 964 C C . THR A 1 126 ? 33.889 3.571 -8.821 1.00 36.62 126 THR A C 1
ATOM 966 O O . THR A 1 126 ? 33.572 4.555 -9.472 1.00 36.62 126 THR A O 1
ATOM 969 N N . MET A 1 127 ? 32.978 2.743 -8.290 1.00 38.25 127 MET A N 1
ATOM 970 C CA . MET A 1 127 ? 31.624 3.154 -7.847 1.00 38.25 127 MET A CA 1
ATOM 971 C C . MET A 1 127 ? 31.185 2.325 -6.618 1.00 38.25 127 MET A C 1
ATOM 973 O O . MET A 1 127 ? 30.074 1.815 -6.529 1.00 38.25 127 MET A O 1
ATOM 977 N N . GLY A 1 128 ? 32.091 2.160 -5.651 1.00 33.72 128 GLY A N 1
ATOM 978 C CA . GLY A 1 128 ? 31.778 1.628 -4.324 1.00 33.72 128 GLY A CA 1
ATOM 979 C C . GLY A 1 128 ? 31.756 2.766 -3.305 1.00 33.72 128 GLY A C 1
ATOM 980 O O . GLY A 1 128 ? 32.711 3.532 -3.241 1.00 33.72 128 GLY A O 1
ATOM 981 N N . SER A 1 129 ? 30.698 2.836 -2.493 1.00 31.56 129 SER A N 1
ATOM 982 C CA . SER A 1 129 ? 30.488 3.789 -1.386 1.00 31.56 129 SER A CA 1
ATOM 983 C C . SER A 1 129 ? 29.982 5.192 -1.764 1.00 31.56 129 SER A C 1
ATOM 985 O O . SER A 1 129 ? 30.728 6.165 -1.826 1.00 31.56 129 SER A O 1
ATOM 987 N N . ALA A 1 130 ? 28.661 5.322 -1.926 1.00 33.06 130 ALA A N 1
ATOM 988 C CA . ALA A 1 130 ? 27.963 6.607 -1.785 1.00 33.06 130 ALA A CA 1
ATOM 989 C C . ALA A 1 130 ? 26.562 6.450 -1.155 1.00 33.06 130 ALA A C 1
ATOM 991 O O . ALA A 1 130 ? 25.611 7.121 -1.548 1.00 33.06 130 ALA A O 1
ATOM 992 N N . LEU A 1 131 ? 26.455 5.590 -0.133 1.00 37.22 131 LEU A N 1
ATOM 993 C CA . LEU A 1 131 ? 25.420 5.679 0.915 1.00 37.22 131 LEU A CA 1
ATOM 994 C C . LEU A 1 131 ? 25.902 6.567 2.087 1.00 37.22 131 LEU A C 1
ATOM 996 O O . LEU A 1 131 ? 25.470 6.418 3.225 1.00 37.22 131 LEU A O 1
ATOM 1000 N N . GLY A 1 132 ? 26.827 7.487 1.796 1.00 32.19 132 GLY A N 1
ATOM 1001 C CA . GLY A 1 132 ? 27.342 8.502 2.705 1.00 32.19 132 GLY A CA 1
ATOM 1002 C C . GLY A 1 132 ? 26.796 9.875 2.329 1.00 32.19 132 GLY A C 1
ATOM 1003 O O . GLY A 1 132 ? 27.069 10.403 1.251 1.00 32.19 132 GLY A O 1
ATOM 1004 N N . ASP A 1 133 ? 26.004 10.412 3.242 1.00 39.91 133 ASP A N 1
ATOM 1005 C CA . ASP A 1 133 ? 25.449 11.759 3.305 1.00 39.91 133 ASP A CA 1
ATOM 1006 C C . ASP A 1 133 ? 26.491 12.833 2.898 1.00 39.91 133 ASP A C 1
ATOM 1008 O O . ASP A 1 133 ? 27.454 13.077 3.621 1.00 39.91 133 ASP A O 1
ATOM 1012 N N . GLY A 1 134 ? 26.357 13.455 1.714 1.00 36.66 134 GLY A N 1
ATOM 1013 C CA . GLY A 1 134 ? 27.156 14.649 1.376 1.00 36.66 134 GLY A CA 1
ATOM 1014 C C . GLY A 1 134 ? 27.494 14.934 -0.094 1.00 36.66 134 GLY A C 1
ATOM 1015 O O . GLY A 1 134 ? 27.593 16.106 -0.456 1.00 36.66 134 GLY A O 1
ATOM 1016 N N . SER A 1 135 ? 27.642 13.938 -0.979 1.00 34.53 135 SER A N 1
ATOM 1017 C CA . SER A 1 135 ? 28.198 14.192 -2.332 1.00 34.53 135 SER A CA 1
ATOM 1018 C C . SER A 1 135 ? 27.167 14.507 -3.432 1.00 34.53 135 SER A C 1
ATOM 1020 O O . SER A 1 135 ? 27.519 15.104 -4.451 1.00 34.53 135 SER A O 1
ATOM 1022 N N . ARG A 1 136 ? 25.873 14.211 -3.230 1.00 45.50 136 ARG A N 1
ATOM 1023 C CA . ARG A 1 136 ? 24.813 14.446 -4.240 1.00 45.50 136 ARG A CA 1
ATOM 1024 C C . ARG A 1 136 ? 24.402 15.918 -4.419 1.00 45.50 136 ARG A C 1
ATOM 1026 O O . ARG A 1 136 ? 23.655 16.239 -5.338 1.00 45.50 136 ARG A O 1
ATOM 1033 N N . LYS A 1 137 ? 24.903 16.847 -3.594 1.00 41.34 137 LYS A N 1
ATOM 1034 C CA . LYS A 1 137 ? 24.501 18.269 -3.655 1.00 41.34 137 LYS A CA 1
ATOM 1035 C C . LYS A 1 137 ? 25.095 19.060 -4.832 1.00 41.34 137 LYS A C 1
ATOM 1037 O O . LYS A 1 137 ? 24.598 20.145 -5.111 1.00 41.34 137 LYS A O 1
ATOM 1042 N N . ARG A 1 138 ? 26.122 18.562 -5.538 1.00 39.59 138 ARG A N 1
ATOM 1043 C CA . ARG A 1 138 ? 26.899 19.382 -6.499 1.00 39.59 138 ARG A CA 1
ATOM 1044 C C . ARG A 1 138 ? 26.594 19.195 -7.992 1.00 39.59 138 ARG A C 1
ATOM 1046 O O . ARG A 1 138 ? 27.182 19.909 -8.794 1.00 39.59 138 ARG A O 1
ATOM 1053 N N . ARG A 1 139 ? 25.666 18.311 -8.380 1.00 40.16 139 ARG A N 1
ATOM 1054 C CA . ARG A 1 139 ? 25.202 18.157 -9.781 1.00 40.16 139 ARG A CA 1
ATOM 1055 C C . ARG A 1 139 ? 23.747 18.602 -9.999 1.00 40.16 139 ARG A C 1
ATOM 1057 O O . ARG A 1 139 ? 23.071 18.109 -10.885 1.00 40.16 139 ARG A O 1
ATOM 1064 N N . ARG A 1 140 ? 23.250 19.552 -9.202 1.00 47.06 140 ARG A N 1
ATOM 1065 C CA . ARG A 1 140 ? 21.918 20.160 -9.388 1.00 47.06 140 ARG A CA 1
ATOM 1066 C C . ARG A 1 140 ? 22.000 21.445 -10.218 1.00 47.06 140 ARG A C 1
ATOM 1068 O O . ARG A 1 140 ? 21.664 22.518 -9.730 1.00 47.06 140 ARG A O 1
ATOM 1075 N N . LEU A 1 141 ? 22.481 21.348 -11.454 1.00 40.41 141 LEU A N 1
ATOM 1076 C CA . LEU A 1 141 ? 22.410 22.445 -12.423 1.00 40.41 141 LEU A CA 1
ATOM 1077 C C . LEU A 1 141 ? 21.475 22.004 -13.558 1.00 40.41 141 LEU A C 1
ATOM 1079 O O . LEU A 1 141 ? 21.844 21.180 -14.384 1.00 40.41 141 LEU A O 1
ATOM 1083 N N . ASN A 1 142 ? 20.257 22.560 -13.542 1.00 36.44 142 ASN A N 1
ATOM 1084 C CA . ASN A 1 142 ? 19.208 22.503 -14.576 1.00 36.44 142 ASN A CA 1
ATOM 1085 C C . ASN A 1 142 ? 18.355 21.221 -14.710 1.00 36.44 142 ASN A C 1
ATOM 1087 O O . ASN A 1 142 ? 17.993 20.834 -15.817 1.00 36.44 142 ASN A O 1
ATOM 1091 N N . HIS A 1 143 ? 17.942 20.592 -13.607 1.00 44.88 143 HIS A N 1
ATOM 1092 C CA . HIS A 1 143 ? 16.841 19.613 -13.636 1.00 44.88 143 HIS A CA 1
ATOM 1093 C C . HIS A 1 143 ? 15.510 20.331 -13.400 1.00 44.88 143 HIS A C 1
ATOM 1095 O O . HIS A 1 143 ? 15.292 20.829 -12.297 1.00 44.88 143 HIS A O 1
ATOM 1101 N N . GLY A 1 144 ? 14.617 20.406 -14.396 1.00 46.94 144 GLY A N 1
ATOM 1102 C CA . GLY A 1 144 ? 13.285 20.939 -14.087 1.00 46.94 144 GLY A CA 1
ATOM 1103 C C . GLY A 1 144 ? 12.274 21.248 -15.185 1.00 46.94 144 GLY A C 1
ATOM 1104 O O . GLY A 1 144 ? 11.193 21.683 -14.815 1.00 46.94 144 GLY A O 1
ATOM 1105 N N . LEU A 1 145 ? 12.531 21.058 -16.486 1.00 56.22 145 LEU A N 1
ATOM 1106 C CA . LEU A 1 145 ? 11.506 21.422 -17.489 1.00 56.22 145 LEU A CA 1
ATOM 1107 C C . LEU A 1 145 ? 11.085 20.315 -18.456 1.00 56.22 145 LEU A C 1
ATOM 1109 O O . LEU A 1 145 ? 9.994 20.407 -19.005 1.00 56.22 145 LEU A O 1
ATOM 1113 N N . ASN A 1 146 ? 11.879 19.258 -18.647 1.00 76.19 146 ASN A N 1
ATOM 1114 C CA . ASN A 1 146 ? 11.517 18.186 -19.574 1.00 76.19 146 ASN A CA 1
ATOM 1115 C C . ASN A 1 146 ? 11.660 16.812 -18.912 1.00 76.19 146 ASN A C 1
ATOM 1117 O O . ASN A 1 146 ? 12.734 16.435 -18.439 1.00 76.19 146 ASN A O 1
ATOM 1121 N N . ILE A 1 147 ? 10.550 16.079 -18.899 1.00 83.31 147 ILE A N 1
ATOM 1122 C CA . ILE A 1 147 ? 10.409 14.753 -18.291 1.00 83.31 147 ILE A CA 1
ATOM 1123 C C . ILE A 1 147 ? 11.354 13.757 -18.941 1.00 83.31 147 ILE A C 1
ATOM 1125 O O . ILE A 1 147 ? 11.940 12.938 -18.239 1.00 83.31 147 ILE A O 1
ATOM 1129 N N . ARG A 1 148 ? 11.577 13.872 -20.254 1.00 85.25 148 ARG A N 1
ATOM 1130 C CA . ARG A 1 148 ? 12.460 12.960 -20.981 1.00 85.25 148 ARG A CA 1
ATOM 1131 C C . ARG A 1 148 ? 13.881 12.973 -20.423 1.00 85.25 148 ARG A C 1
ATOM 1133 O O . ARG A 1 148 ? 14.458 11.912 -20.217 1.00 85.25 148 ARG A O 1
ATOM 1140 N N . TYR A 1 149 ? 14.422 14.157 -20.120 1.00 85.38 149 TYR A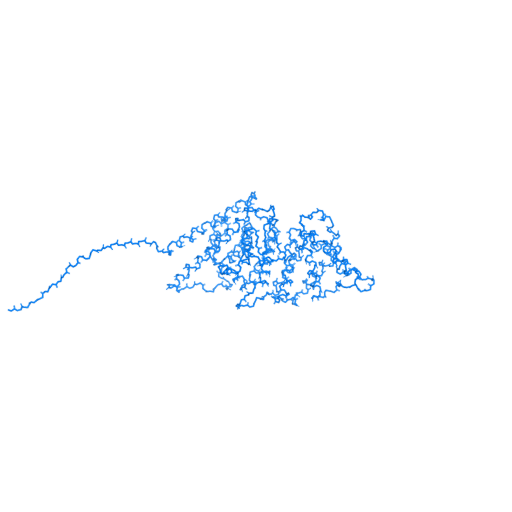 N 1
ATOM 1141 C CA . TYR A 1 149 ? 15.756 14.267 -19.522 1.00 85.38 149 TYR A CA 1
ATOM 1142 C C . TYR A 1 149 ? 15.782 13.713 -18.100 1.00 85.38 149 TYR A C 1
ATOM 1144 O O . TYR A 1 149 ? 16.679 12.949 -17.774 1.00 85.38 149 TYR A O 1
ATOM 1152 N N . ALA A 1 150 ? 14.768 14.013 -17.282 1.00 86.31 150 ALA A N 1
ATOM 1153 C CA . ALA A 1 150 ? 14.703 13.503 -15.913 1.00 86.31 150 ALA A CA 1
ATOM 1154 C C . ALA A 1 150 ? 14.654 11.964 -15.863 1.00 86.31 150 ALA A C 1
ATOM 1156 O O . ALA A 1 150 ? 15.361 11.345 -15.070 1.00 86.31 150 ALA A O 1
ATOM 1157 N N . ILE A 1 151 ? 13.852 11.338 -16.731 1.00 91.31 151 ILE A N 1
ATOM 1158 C CA . ILE A 1 151 ? 13.755 9.876 -16.819 1.00 91.31 151 ILE A CA 1
ATOM 1159 C C . ILE A 1 151 ? 15.062 9.275 -17.339 1.00 91.31 151 ILE A C 1
ATOM 1161 O O . ILE A 1 151 ? 15.586 8.351 -16.720 1.00 91.31 151 ILE A O 1
ATOM 1165 N N . SER A 1 152 ? 15.621 9.820 -18.423 1.00 90.44 152 SER A N 1
ATOM 1166 C CA . SER A 1 152 ? 16.893 9.356 -18.990 1.00 90.44 152 SER A CA 1
ATOM 1167 C C . SER A 1 152 ? 18.045 9.452 -17.982 1.00 90.44 152 SER A C 1
ATOM 1169 O O . SER A 1 152 ? 18.821 8.507 -17.831 1.00 90.44 152 SER A O 1
ATOM 1171 N N . ASP A 1 153 ? 18.141 10.561 -17.247 1.00 88.56 153 ASP A N 1
ATOM 1172 C CA . ASP A 1 153 ? 19.158 10.751 -16.213 1.00 88.56 153 ASP A CA 1
ATOM 1173 C C . ASP A 1 153 ? 18.980 9.722 -15.087 1.00 88.56 153 ASP A C 1
ATOM 1175 O O . ASP A 1 153 ? 19.944 9.051 -14.709 1.00 88.56 153 ASP A O 1
ATOM 1179 N N . ASN A 1 154 ? 17.750 9.502 -14.612 1.00 91.50 154 ASN A N 1
ATOM 1180 C CA . ASN A 1 154 ? 17.468 8.493 -13.589 1.00 91.50 154 ASN A CA 1
ATOM 1181 C C . ASN A 1 154 ? 17.824 7.069 -14.058 1.00 91.50 154 ASN A C 1
ATOM 1183 O O . ASN A 1 154 ? 18.415 6.310 -13.286 1.00 91.50 154 ASN A O 1
ATOM 1187 N N . LEU A 1 155 ? 17.539 6.709 -15.316 1.00 93.25 155 LEU A N 1
ATOM 1188 C CA . LEU A 1 155 ? 17.938 5.420 -15.908 1.00 93.25 155 LEU A CA 1
ATOM 1189 C C . LEU A 1 155 ? 19.463 5.242 -15.936 1.00 93.25 155 LEU A C 1
ATOM 1191 O O . LEU A 1 155 ? 19.981 4.141 -15.709 1.00 93.25 155 LEU A O 1
ATOM 1195 N N . SER A 1 156 ? 20.203 6.320 -16.198 1.00 89.06 156 SER A N 1
ATOM 1196 C CA . SER A 1 156 ? 21.668 6.290 -16.201 1.00 89.06 156 SER A CA 1
ATOM 1197 C C . SER A 1 156 ? 22.253 6.129 -14.792 1.00 89.06 156 SER A C 1
ATOM 1199 O O . SER A 1 156 ? 23.254 5.432 -14.620 1.00 89.06 156 SER A O 1
ATOM 1201 N N . LEU A 1 157 ? 21.600 6.691 -13.769 1.00 89.50 157 LEU A N 1
ATOM 1202 C CA . LEU A 1 157 ? 22.118 6.752 -12.398 1.00 89.50 157 LEU A CA 1
ATOM 1203 C C . LEU A 1 157 ? 21.706 5.570 -11.509 1.00 89.50 157 LEU A C 1
ATOM 1205 O O . LEU A 1 157 ? 22.428 5.255 -10.565 1.00 89.50 157 LEU A O 1
ATOM 1209 N N . CYS A 1 158 ? 20.577 4.922 -11.794 1.00 91.38 158 CYS A N 1
ATOM 1210 C CA . CYS A 1 158 ? 20.046 3.823 -10.982 1.00 91.38 158 CYS A CA 1
ATOM 1211 C C . CYS A 1 158 ? 20.490 2.451 -11.502 1.00 91.38 158 CYS A C 1
ATOM 1213 O O . CYS A 1 158 ? 20.801 2.300 -12.686 1.00 91.38 158 CYS A O 1
ATOM 1215 N N . ASN A 1 159 ? 20.482 1.440 -10.633 1.00 88.50 159 ASN A N 1
ATOM 1216 C CA . ASN A 1 159 ? 20.833 0.056 -10.980 1.00 88.50 159 ASN A CA 1
ATOM 1217 C C . ASN A 1 159 ? 19.684 -0.937 -10.767 1.00 88.50 159 ASN A C 1
ATOM 1219 O O . ASN A 1 159 ? 19.840 -2.120 -11.048 1.00 88.50 159 ASN A O 1
ATOM 1223 N N . SER A 1 160 ? 18.540 -0.478 -10.263 1.00 88.94 160 SER A N 1
ATOM 1224 C CA . SER A 1 160 ? 17.358 -1.309 -10.046 1.00 88.94 160 SER A CA 1
ATOM 1225 C C . SER A 1 160 ? 16.072 -0.502 -10.197 1.00 88.94 160 SER A C 1
ATOM 1227 O O . SER A 1 160 ? 16.075 0.732 -10.121 1.00 88.94 160 SER A O 1
ATOM 1229 N N . LEU A 1 161 ? 14.949 -1.211 -10.355 1.00 91.38 161 LEU A N 1
ATOM 1230 C CA . LEU A 1 161 ? 13.621 -0.597 -10.389 1.00 91.38 161 LEU A CA 1
ATOM 1231 C C . LEU A 1 161 ? 13.328 0.150 -9.080 1.00 91.38 161 LEU A C 1
ATOM 1233 O O . LEU A 1 161 ? 12.814 1.266 -9.107 1.00 91.38 161 LEU A O 1
ATOM 1237 N N . THR A 1 162 ? 13.680 -0.440 -7.935 1.00 90.38 162 THR A N 1
ATOM 1238 C CA . THR A 1 162 ? 13.450 0.169 -6.618 1.00 90.38 162 THR A CA 1
ATOM 1239 C C . THR A 1 162 ? 14.235 1.470 -6.460 1.00 90.38 162 THR A C 1
ATOM 1241 O O . THR A 1 162 ? 13.658 2.480 -6.056 1.00 90.38 162 THR A O 1
ATOM 1244 N N . GLU A 1 163 ? 15.518 1.489 -6.839 1.00 90.44 163 GLU A N 1
ATOM 1245 C CA . GLU A 1 163 ? 16.332 2.713 -6.826 1.00 90.44 163 GLU A CA 1
ATOM 1246 C C . GLU A 1 163 ? 15.755 3.784 -7.756 1.00 90.44 163 GLU A C 1
ATOM 1248 O O . GLU A 1 163 ? 15.630 4.944 -7.357 1.00 90.44 163 GLU A O 1
ATOM 1253 N N . PHE A 1 164 ? 15.345 3.390 -8.965 1.00 92.94 164 PHE A N 1
ATOM 1254 C CA . PHE A 1 164 ? 14.729 4.289 -9.937 1.00 92.94 164 PHE A CA 1
ATOM 1255 C C . PHE A 1 164 ? 13.448 4.930 -9.401 1.00 92.94 164 PHE A C 1
ATOM 1257 O O . PHE A 1 164 ? 13.263 6.142 -9.529 1.00 92.94 164 PHE A O 1
ATOM 1264 N N . VAL A 1 165 ? 12.576 4.146 -8.763 1.00 93.94 165 VAL A N 1
ATOM 1265 C CA . VAL A 1 165 ? 11.340 4.648 -8.148 1.00 93.94 165 VAL A CA 1
ATOM 1266 C C . VAL A 1 165 ? 11.661 5.592 -6.994 1.00 93.94 165 VAL A C 1
ATOM 1268 O O . VAL A 1 165 ? 11.067 6.666 -6.911 1.00 93.94 165 VAL A O 1
ATOM 1271 N N . MET A 1 166 ? 12.613 5.243 -6.124 1.00 92.19 166 MET A N 1
ATOM 1272 C CA . MET A 1 166 ? 13.014 6.109 -5.010 1.00 92.19 166 MET A CA 1
ATOM 1273 C C . MET A 1 166 ? 13.581 7.443 -5.505 1.00 92.19 166 MET A C 1
ATOM 1275 O O . MET A 1 166 ? 13.185 8.496 -5.009 1.00 92.19 166 MET A O 1
ATOM 1279 N N . MET A 1 167 ? 14.448 7.417 -6.517 1.00 91.19 167 MET A N 1
ATOM 1280 C CA . MET A 1 167 ? 15.032 8.625 -7.102 1.00 91.19 167 MET A CA 1
ATOM 1281 C C . MET A 1 167 ? 13.983 9.480 -7.825 1.00 91.19 167 MET A C 1
ATOM 1283 O O . MET A 1 167 ? 13.943 10.695 -7.649 1.00 91.19 167 MET A O 1
ATOM 1287 N N . SER A 1 168 ? 13.072 8.850 -8.569 1.00 91.00 168 SER A N 1
ATOM 1288 C CA . SER A 1 168 ? 11.987 9.538 -9.289 1.00 91.00 168 SER A CA 1
ATOM 1289 C C . SER A 1 168 ? 10.898 10.094 -8.366 1.00 91.00 168 SER A C 1
ATOM 1291 O O . SER A 1 168 ? 10.098 10.925 -8.789 1.00 91.00 168 SER A O 1
ATOM 1293 N N . THR A 1 169 ? 10.863 9.649 -7.107 1.00 91.50 169 THR A N 1
ATOM 1294 C CA . THR A 1 169 ? 9.939 10.137 -6.073 1.00 91.50 169 THR A CA 1
ATOM 1295 C C . THR A 1 169 ? 10.635 10.987 -5.007 1.00 91.50 169 THR A C 1
ATOM 1297 O O . THR A 1 169 ? 10.013 11.348 -4.011 1.00 91.50 169 THR A O 1
ATOM 1300 N N . GLU A 1 170 ? 11.911 11.342 -5.178 1.00 87.06 170 GLU A N 1
ATOM 1301 C CA . GLU A 1 170 ? 12.623 12.165 -4.202 1.00 87.06 170 GLU A CA 1
ATOM 1302 C C . GLU A 1 170 ? 12.020 13.579 -4.124 1.00 87.06 170 GLU A C 1
ATOM 1304 O O . GLU A 1 170 ? 11.866 14.280 -5.125 1.00 87.06 170 GLU A O 1
ATOM 1309 N N . VAL A 1 171 ? 11.695 14.024 -2.906 1.00 67.00 171 VAL A N 1
ATOM 1310 C CA . VAL A 1 171 ? 11.148 15.362 -2.634 1.00 67.00 171 VAL A CA 1
ATOM 1311 C C . VAL A 1 171 ? 12.293 16.383 -2.674 1.00 67.00 171 VAL A C 1
ATOM 1313 O O . VAL A 1 171 ? 12.806 16.834 -1.651 1.00 67.00 171 VAL A O 1
ATOM 1316 N N . GLY A 1 172 ? 12.768 16.697 -3.877 1.00 62.62 172 GLY A N 1
ATOM 1317 C CA . GLY A 1 172 ? 13.853 17.648 -4.104 1.00 62.62 172 GLY A CA 1
ATOM 1318 C C . GLY A 1 172 ? 13.766 18.297 -5.481 1.00 62.62 172 GLY A C 1
ATOM 1319 O O . GLY A 1 172 ? 14.366 17.804 -6.425 1.00 62.62 172 GLY A O 1
ATOM 1320 N N . GLY A 1 173 ? 13.056 19.421 -5.589 1.00 64.06 173 GLY A N 1
ATOM 1321 C CA . GLY A 1 173 ? 12.799 20.135 -6.849 1.00 64.06 173 GLY A CA 1
ATOM 1322 C C . GLY A 1 173 ? 11.323 20.519 -6.975 1.00 64.06 173 GLY A C 1
ATOM 1323 O O . GLY A 1 173 ? 10.603 20.476 -5.981 1.00 64.06 173 GLY A O 1
ATOM 1324 N N . THR A 1 174 ? 10.862 20.884 -8.176 1.00 59.50 174 THR A N 1
ATOM 1325 C CA . THR A 1 174 ? 9.426 20.986 -8.497 1.00 59.50 174 THR A CA 1
ATOM 1326 C C . THR A 1 174 ? 8.886 19.583 -8.795 1.00 59.50 174 THR A C 1
ATOM 1328 O O . THR A 1 174 ? 9.207 19.039 -9.856 1.00 59.50 174 THR A O 1
ATOM 1331 N N . PRO A 1 175 ? 8.121 18.956 -7.882 1.00 70.25 175 PRO A N 1
ATOM 1332 C CA . PRO A 1 175 ? 7.699 17.570 -8.043 1.00 70.25 175 PRO A CA 1
ATOM 1333 C C . PRO A 1 175 ? 6.704 17.441 -9.200 1.00 70.25 175 PRO A C 1
ATOM 1335 O O . PRO A 1 175 ? 5.674 18.113 -9.227 1.00 70.25 175 PRO A O 1
ATOM 1338 N N . ASN A 1 176 ? 6.985 16.546 -10.148 1.00 83.94 176 ASN A N 1
ATOM 1339 C CA . ASN A 1 176 ? 5.989 16.127 -11.129 1.00 83.94 176 ASN A CA 1
ATOM 1340 C C . ASN A 1 176 ? 5.172 14.977 -10.531 1.00 83.94 176 ASN A C 1
ATOM 1342 O O . ASN A 1 176 ? 5.528 13.806 -10.677 1.00 83.94 176 ASN A O 1
ATOM 1346 N N . VAL A 1 177 ? 4.086 15.325 -9.837 1.00 87.00 177 VAL A N 1
ATOM 1347 C CA . VAL A 1 177 ? 3.239 14.372 -9.099 1.00 87.00 177 VAL A CA 1
ATOM 1348 C C . VAL A 1 177 ? 2.766 13.220 -9.991 1.00 87.00 177 VAL A C 1
ATOM 1350 O O . VAL A 1 177 ? 2.773 12.078 -9.550 1.00 87.00 177 VAL A O 1
ATOM 1353 N N . ASN A 1 178 ? 2.460 13.464 -11.269 1.00 87.69 178 ASN A N 1
ATOM 1354 C CA . ASN A 1 178 ? 2.008 12.412 -12.189 1.00 87.69 178 ASN A CA 1
ATOM 1355 C C . ASN A 1 178 ? 3.101 11.374 -12.482 1.00 87.69 178 ASN A C 1
ATOM 1357 O O . ASN A 1 178 ? 2.823 10.173 -12.529 1.00 87.69 178 ASN A O 1
ATOM 1361 N N . VAL A 1 179 ? 4.353 11.814 -12.642 1.00 89.94 179 VAL A N 1
ATOM 1362 C CA . VAL A 1 179 ? 5.498 10.900 -12.790 1.00 89.94 179 VAL A CA 1
ATOM 1363 C C . VAL A 1 179 ? 5.718 10.118 -11.497 1.00 89.94 179 VAL A C 1
ATOM 1365 O O . VAL A 1 179 ? 5.936 8.908 -11.548 1.00 89.94 179 VAL A O 1
ATOM 1368 N N . MET A 1 180 ? 5.597 10.774 -10.340 1.00 92.69 180 MET A N 1
ATOM 1369 C CA . MET A 1 180 ? 5.732 10.115 -9.039 1.00 92.69 180 MET A CA 1
ATOM 1370 C C . MET A 1 180 ? 4.643 9.052 -8.831 1.00 92.69 180 MET A C 1
ATOM 1372 O O . MET A 1 180 ? 4.972 7.921 -8.483 1.00 92.69 180 MET A O 1
ATOM 1376 N N . ILE A 1 181 ? 3.372 9.371 -9.116 1.00 93.75 181 ILE A N 1
ATOM 1377 C CA . ILE A 1 181 ? 2.250 8.416 -9.099 1.00 93.75 181 ILE A CA 1
ATOM 1378 C C . ILE A 1 181 ? 2.554 7.240 -10.022 1.00 93.75 181 ILE A C 1
ATOM 1380 O O . ILE A 1 181 ? 2.450 6.094 -9.595 1.00 93.75 181 ILE A O 1
ATOM 1384 N N . THR A 1 182 ? 2.987 7.513 -11.256 1.00 94.31 182 THR A N 1
ATOM 1385 C CA . THR A 1 182 ? 3.349 6.457 -12.209 1.00 94.31 182 THR A CA 1
ATOM 1386 C C . THR A 1 182 ? 4.423 5.552 -11.610 1.00 94.31 182 THR A C 1
ATOM 1388 O O . THR A 1 182 ? 4.241 4.343 -11.576 1.00 94.31 182 THR A O 1
ATOM 1391 N N . CYS A 1 183 ? 5.493 6.101 -11.034 1.00 95.69 183 CYS A N 1
ATOM 1392 C CA . CYS A 1 183 ? 6.549 5.303 -10.404 1.00 95.69 183 CYS A CA 1
ATOM 1393 C C . CYS A 1 183 ? 6.041 4.444 -9.231 1.00 95.69 183 CYS A C 1
ATOM 1395 O O . CYS A 1 183 ? 6.434 3.283 -9.113 1.00 95.69 183 CYS A O 1
ATOM 1397 N N . LEU A 1 184 ? 5.142 4.969 -8.392 1.00 96.31 184 LEU A N 1
ATOM 1398 C CA . LEU A 1 184 ? 4.515 4.202 -7.307 1.00 96.31 184 LEU A CA 1
ATOM 1399 C C . LEU A 1 184 ? 3.611 3.076 -7.843 1.00 96.31 184 LEU A C 1
ATOM 1401 O O . LEU A 1 184 ? 3.617 1.968 -7.302 1.00 96.31 184 LEU A O 1
ATOM 1405 N N . GLN A 1 185 ? 2.884 3.322 -8.937 1.00 96.19 185 GLN A N 1
ATOM 1406 C CA . GLN A 1 185 ? 2.090 2.303 -9.633 1.00 96.19 185 GLN A CA 1
ATOM 1407 C C . GLN A 1 185 ? 2.983 1.191 -10.198 1.00 96.19 185 GLN A C 1
ATOM 1409 O O . GLN A 1 185 ? 2.698 0.014 -9.984 1.00 96.19 185 GLN A O 1
ATOM 1414 N N . LEU A 1 186 ? 4.084 1.549 -10.872 1.00 95.69 186 LEU A N 1
ATOM 1415 C CA . LEU A 1 186 ? 5.056 0.590 -11.415 1.00 95.69 186 LEU A CA 1
ATOM 1416 C C . LEU A 1 186 ? 5.629 -0.302 -10.311 1.00 95.69 186 LEU A C 1
ATOM 1418 O O . LEU A 1 186 ? 5.639 -1.524 -10.455 1.00 95.69 186 LEU A O 1
ATOM 1422 N N . PHE A 1 187 ? 6.044 0.303 -9.194 1.00 94.88 187 PHE A N 1
ATOM 1423 C CA . PHE A 1 187 ? 6.527 -0.423 -8.020 1.00 94.88 187 PHE A CA 1
ATOM 1424 C C . PHE A 1 187 ? 5.472 -1.395 -7.487 1.00 94.88 187 PHE A C 1
ATOM 1426 O O . PHE A 1 187 ? 5.758 -2.576 -7.302 1.00 94.88 187 PHE A O 1
ATOM 1433 N N . THR A 1 188 ? 4.243 -0.912 -7.286 1.00 94.81 188 THR A N 1
ATOM 1434 C CA . THR A 1 188 ? 3.138 -1.705 -6.732 1.00 94.81 188 THR A CA 1
ATOM 1435 C C . THR A 1 188 ? 2.832 -2.927 -7.593 1.00 94.81 188 THR A C 1
ATOM 1437 O O . THR A 1 188 ? 2.813 -4.057 -7.098 1.00 94.81 188 THR A O 1
ATOM 1440 N N . LEU A 1 189 ? 2.597 -2.713 -8.890 1.00 93.69 189 LEU A N 1
ATOM 1441 C CA . LEU A 1 189 ? 2.227 -3.789 -9.806 1.00 93.69 189 LEU A CA 1
ATOM 1442 C C . LEU A 1 189 ? 3.348 -4.817 -9.912 1.00 93.69 189 LEU A C 1
ATOM 1444 O O . LEU A 1 189 ? 3.086 -6.020 -9.841 1.00 93.69 189 LEU A O 1
ATOM 1448 N N . ARG A 1 190 ? 4.596 -4.351 -10.032 1.00 90.38 190 ARG A N 1
ATOM 1449 C CA . ARG A 1 190 ? 5.715 -5.253 -10.266 1.00 90.38 190 ARG A CA 1
ATOM 1450 C C . ARG A 1 190 ? 6.100 -6.062 -9.039 1.00 90.38 190 ARG A C 1
ATOM 1452 O O . ARG A 1 190 ? 6.271 -7.268 -9.160 1.00 90.38 190 ARG A O 1
ATOM 1459 N N . MET A 1 191 ? 6.165 -5.445 -7.862 1.00 89.75 191 MET A N 1
ATOM 1460 C CA . MET A 1 191 ? 6.454 -6.177 -6.623 1.00 89.75 191 MET A CA 1
ATOM 1461 C C . MET A 1 191 ? 5.381 -7.233 -6.338 1.00 89.75 191 MET A C 1
ATOM 1463 O O . MET A 1 191 ? 5.696 -8.354 -5.944 1.00 89.75 191 MET A O 1
ATOM 1467 N N . SER A 1 192 ? 4.115 -6.918 -6.617 1.00 90.56 192 SER A N 1
ATOM 1468 C CA . SER A 1 192 ? 3.028 -7.883 -6.473 1.00 90.56 192 SER A CA 1
ATOM 1469 C C . SER A 1 192 ? 3.119 -9.043 -7.474 1.00 90.56 192 SER A C 1
ATOM 1471 O O . SER A 1 192 ? 2.875 -10.200 -7.119 1.00 90.56 192 SER A O 1
ATOM 1473 N N . GLU A 1 193 ? 3.498 -8.756 -8.723 1.00 87.94 193 GLU A N 1
ATOM 1474 C CA . GLU A 1 193 ? 3.740 -9.780 -9.744 1.00 87.94 193 GLU A CA 1
ATOM 1475 C C . GLU A 1 193 ? 4.924 -10.681 -9.371 1.00 87.94 193 GLU A C 1
ATOM 1477 O O . GLU A 1 193 ? 4.767 -11.900 -9.392 1.00 87.94 193 GLU A O 1
ATOM 1482 N N . SER A 1 194 ? 6.059 -10.116 -8.947 1.00 84.56 194 SER A N 1
ATOM 1483 C CA . SER A 1 194 ? 7.244 -10.884 -8.532 1.00 84.56 194 SER A CA 1
ATOM 1484 C C . SER A 1 194 ? 6.942 -11.855 -7.389 1.00 84.56 194 SER A C 1
ATOM 1486 O O . SER A 1 194 ? 7.455 -12.972 -7.382 1.00 84.56 194 SER A O 1
ATOM 1488 N N . CYS A 1 195 ? 6.052 -11.482 -6.462 1.00 83.25 195 CYS A N 1
ATOM 1489 C CA . CYS A 1 195 ? 5.581 -12.385 -5.412 1.00 83.25 195 CYS A CA 1
ATOM 1490 C C . CYS A 1 195 ? 4.663 -13.510 -5.914 1.00 83.25 195 CYS A C 1
ATOM 1492 O O . CYS A 1 195 ? 4.571 -14.553 -5.277 1.00 83.25 195 CYS A O 1
ATOM 1494 N N . SER A 1 196 ? 3.995 -13.319 -7.051 1.00 80.75 196 SER A N 1
ATOM 1495 C CA . SER A 1 196 ? 3.171 -14.362 -7.686 1.00 80.75 196 SER A CA 1
ATOM 1496 C C . SER A 1 196 ? 4.028 -15.389 -8.424 1.00 80.75 196 SER A C 1
ATOM 1498 O O . SER A 1 196 ? 3.574 -16.489 -8.709 1.00 80.75 196 SER A O 1
ATOM 1500 N N . THR A 1 197 ? 5.266 -15.021 -8.763 1.00 72.94 197 THR A N 1
ATOM 1501 C CA . THR A 1 197 ? 6.194 -15.836 -9.550 1.00 72.94 197 THR A CA 1
ATOM 1502 C C . THR A 1 197 ? 7.450 -16.214 -8.771 1.00 72.94 197 THR A C 1
ATOM 1504 O O . THR A 1 197 ? 8.473 -16.486 -9.389 1.00 72.94 197 THR A O 1
ATOM 1507 N N . LEU A 1 198 ? 7.409 -16.249 -7.432 1.00 67.12 198 LEU A N 1
ATOM 1508 C CA . LEU A 1 198 ? 8.590 -16.494 -6.580 1.00 67.12 198 LEU A CA 1
ATOM 1509 C C . LEU A 1 198 ? 9.350 -17.780 -6.925 1.00 67.12 198 LEU A C 1
ATOM 1511 O O . LEU A 1 198 ? 10.564 -17.847 -6.748 1.00 67.12 198 LEU A O 1
ATOM 1515 N N . HIS A 1 199 ? 8.654 -18.791 -7.446 1.00 59.94 199 HIS A N 1
ATOM 1516 C CA . HIS A 1 199 ? 9.255 -20.050 -7.888 1.00 59.94 199 HIS A CA 1
ATOM 1517 C C . HIS A 1 199 ? 10.116 -19.908 -9.160 1.00 59.94 199 HIS A C 1
ATOM 1519 O O . HIS A 1 199 ? 10.963 -20.760 -9.435 1.00 59.94 199 HIS A O 1
ATOM 1525 N N . LEU A 1 200 ? 9.940 -18.830 -9.931 1.00 55.94 200 LEU A N 1
ATOM 1526 C CA . LEU A 1 200 ? 10.720 -18.519 -11.126 1.00 55.94 200 LEU A CA 1
ATOM 1527 C C . LEU A 1 200 ? 11.943 -17.674 -10.726 1.00 55.94 200 LEU A C 1
ATOM 1529 O O . LEU A 1 200 ? 11.842 -16.478 -10.471 1.00 55.94 200 LEU A O 1
ATOM 1533 N N . LYS A 1 201 ? 13.131 -18.294 -10.696 1.00 54.03 201 LYS A N 1
ATOM 1534 C CA . LYS A 1 201 ? 14.412 -17.676 -10.273 1.00 54.03 201 LYS A CA 1
ATOM 1535 C C . LYS A 1 201 ? 14.743 -16.320 -10.925 1.00 54.03 201 LYS A C 1
ATOM 1537 O O . LYS A 1 201 ? 15.501 -15.545 -10.357 1.00 54.03 201 LYS A O 1
ATOM 1542 N N . SER A 1 202 ? 14.200 -16.016 -12.105 1.00 48.44 202 SER A N 1
ATOM 1543 C CA . SER A 1 202 ? 14.482 -14.778 -12.843 1.00 48.44 202 SER A CA 1
ATOM 1544 C C . SER A 1 202 ? 13.876 -13.509 -12.223 1.00 48.44 202 SER A C 1
ATOM 1546 O O . SER A 1 202 ? 14.248 -12.420 -12.641 1.00 48.44 202 SER A O 1
ATOM 1548 N N . SER A 1 203 ? 12.965 -13.604 -11.243 1.00 52.19 203 SER A N 1
ATOM 1549 C CA . SER A 1 203 ? 12.295 -12.434 -10.635 1.00 52.19 203 SER A CA 1
ATOM 1550 C C . SER A 1 203 ? 12.834 -12.008 -9.259 1.00 52.19 203 SER A C 1
ATOM 1552 O O . SER A 1 203 ? 12.188 -11.214 -8.577 1.00 52.19 203 SER A O 1
ATOM 1554 N N . GLN A 1 204 ? 13.987 -12.529 -8.824 1.00 62.69 204 GLN A N 1
ATOM 1555 C CA . GLN A 1 204 ? 14.464 -12.366 -7.441 1.00 62.69 204 GLN A CA 1
ATOM 1556 C C . GLN A 1 204 ? 15.211 -11.047 -7.166 1.00 62.69 204 GLN A C 1
ATOM 1558 O O . GLN A 1 204 ? 15.021 -10.468 -6.104 1.00 62.69 204 GLN A O 1
ATOM 1563 N N . SER A 1 205 ? 15.948 -10.473 -8.122 1.00 68.06 205 SER A N 1
ATOM 1564 C CA . SER A 1 205 ? 16.888 -9.366 -7.838 1.00 68.06 205 SER A CA 1
ATOM 1565 C C . SER A 1 205 ? 16.261 -8.101 -7.220 1.00 68.06 205 SER A C 1
ATOM 1567 O O . SER A 1 205 ? 16.827 -7.508 -6.300 1.00 68.06 205 SER A O 1
ATOM 1569 N N . ASN A 1 206 ? 15.081 -7.679 -7.688 1.00 69.94 206 ASN A N 1
ATOM 1570 C CA . ASN A 1 206 ? 14.386 -6.508 -7.138 1.00 69.94 206 ASN A CA 1
ATOM 1571 C C . ASN A 1 206 ? 13.746 -6.786 -5.776 1.00 69.94 206 ASN A C 1
ATOM 1573 O O . ASN A 1 206 ? 13.713 -5.900 -4.916 1.00 69.94 206 ASN A O 1
ATOM 1577 N N . LEU A 1 207 ? 13.254 -8.009 -5.585 1.00 78.19 207 LEU A N 1
ATOM 1578 C CA . LEU A 1 207 ? 12.720 -8.457 -4.311 1.00 78.19 207 LEU A CA 1
ATOM 1579 C C . LEU A 1 207 ? 13.847 -8.531 -3.276 1.00 78.19 207 LEU A C 1
ATOM 1581 O O . LEU A 1 207 ? 13.709 -7.959 -2.201 1.00 78.19 207 LEU A O 1
ATOM 1585 N N . ASP A 1 208 ? 14.994 -9.106 -3.631 1.00 78.50 208 ASP A N 1
ATOM 1586 C CA . ASP A 1 208 ? 16.171 -9.217 -2.764 1.00 78.50 208 ASP A CA 1
ATOM 1587 C C . ASP A 1 208 ? 16.657 -7.841 -2.292 1.00 78.50 208 ASP A C 1
ATOM 1589 O O . ASP A 1 208 ? 16.923 -7.640 -1.103 1.00 78.50 208 ASP A O 1
ATOM 1593 N N . PHE A 1 209 ? 16.711 -6.856 -3.199 1.00 80.06 209 PHE A N 1
ATOM 1594 C CA . PHE A 1 209 ? 17.036 -5.476 -2.831 1.00 80.06 209 PHE A CA 1
ATOM 1595 C C . PHE A 1 209 ? 16.029 -4.908 -1.822 1.00 80.06 209 PHE A C 1
ATOM 1597 O O . PHE A 1 209 ? 16.434 -4.345 -0.801 1.00 80.06 209 PHE A O 1
ATOM 1604 N N . LEU A 1 210 ? 14.725 -5.069 -2.081 1.00 84.06 210 LEU A N 1
ATOM 1605 C CA . LEU A 1 210 ? 13.675 -4.600 -1.176 1.00 84.06 210 LEU A CA 1
ATOM 1606 C C . LEU A 1 210 ? 13.787 -5.260 0.202 1.00 84.06 210 LEU A C 1
ATOM 1608 O O . LEU A 1 210 ? 13.684 -4.570 1.214 1.00 84.06 210 LEU A O 1
ATOM 1612 N N . LEU A 1 211 ? 14.008 -6.574 0.260 1.00 84.38 211 LEU A N 1
ATOM 1613 C CA . LEU A 1 211 ? 14.142 -7.303 1.520 1.00 84.38 211 LEU A CA 1
ATOM 1614 C C . LEU A 1 211 ? 15.396 -6.866 2.289 1.00 84.38 211 LEU A C 1
ATOM 1616 O O . LEU A 1 211 ? 15.371 -6.819 3.520 1.00 84.38 211 LEU A O 1
ATOM 1620 N N . ARG A 1 212 ? 16.485 -6.523 1.593 1.00 85.81 212 ARG A N 1
ATOM 1621 C CA . ARG A 1 212 ? 17.745 -6.068 2.200 1.00 85.81 212 ARG A CA 1
ATOM 1622 C C . ARG A 1 212 ? 17.680 -4.633 2.738 1.00 85.81 212 ARG A C 1
ATOM 1624 O O . ARG A 1 212 ? 18.224 -4.379 3.810 1.00 85.81 212 ARG A O 1
ATOM 1631 N N . ASP A 1 213 ? 17.029 -3.703 2.035 1.00 87.88 213 ASP A N 1
ATOM 1632 C CA . ASP A 1 213 ? 16.902 -2.289 2.451 1.00 87.88 213 ASP A CA 1
ATOM 1633 C C . ASP A 1 213 ? 15.452 -1.861 2.749 1.00 87.88 213 ASP A C 1
ATOM 1635 O O . ASP A 1 213 ? 15.052 -0.711 2.552 1.00 87.88 213 ASP A O 1
ATOM 1639 N N . CYS A 1 214 ? 14.634 -2.777 3.274 1.00 90.62 214 CYS A N 1
ATOM 1640 C CA . CYS A 1 214 ? 13.212 -2.522 3.535 1.00 90.62 214 CYS A CA 1
ATOM 1641 C C . CYS A 1 214 ? 12.982 -1.263 4.389 1.00 90.62 214 CYS A C 1
ATOM 1643 O O . CYS A 1 214 ? 12.081 -0.470 4.126 1.00 90.62 214 CYS A O 1
ATOM 1645 N N . ASN A 1 215 ? 13.835 -1.026 5.389 1.00 92.25 215 ASN A N 1
ATOM 1646 C CA . ASN A 1 215 ? 13.744 0.140 6.261 1.00 92.25 215 ASN A CA 1
ATOM 1647 C C . ASN A 1 215 ? 14.078 1.456 5.545 1.00 92.25 215 ASN A C 1
ATOM 1649 O O . ASN A 1 215 ? 13.475 2.481 5.883 1.00 92.25 215 ASN A O 1
ATOM 1653 N N . GLY A 1 216 ? 15.024 1.442 4.600 1.00 93.50 216 GLY A N 1
ATOM 1654 C CA . GLY A 1 216 ? 15.356 2.587 3.755 1.00 93.50 216 GLY A CA 1
ATOM 1655 C C . GLY A 1 216 ? 14.195 2.944 2.832 1.00 93.50 216 GLY A C 1
ATOM 1656 O O . GLY A 1 216 ? 13.741 4.093 2.838 1.00 93.50 216 GLY A O 1
ATOM 1657 N N . VAL A 1 217 ? 13.642 1.941 2.143 1.00 93.69 217 VAL A N 1
ATOM 1658 C CA . VAL A 1 217 ? 12.484 2.091 1.244 1.00 93.69 217 VAL A CA 1
ATOM 1659 C C . VAL A 1 217 ? 11.245 2.581 2.005 1.00 93.69 217 VAL A C 1
ATOM 1661 O O . VAL A 1 217 ? 10.630 3.572 1.608 1.00 93.69 217 VAL A O 1
ATOM 1664 N N . LEU A 1 218 ? 10.908 1.964 3.146 1.00 94.81 218 LEU A N 1
ATOM 1665 C CA . LEU A 1 218 ? 9.786 2.395 3.994 1.00 94.81 218 LEU A CA 1
ATOM 1666 C C . LEU A 1 218 ? 9.947 3.845 4.451 1.00 94.81 218 LEU A C 1
ATOM 1668 O O . LEU A 1 218 ? 9.015 4.641 4.354 1.00 94.81 218 LEU A O 1
ATOM 1672 N N . ASN A 1 219 ? 11.131 4.210 4.946 1.00 95.12 219 ASN A N 1
ATOM 1673 C CA . ASN A 1 219 ? 11.386 5.568 5.413 1.00 95.12 219 ASN A CA 1
ATOM 1674 C C . ASN A 1 219 ? 11.295 6.598 4.279 1.00 95.12 219 ASN A C 1
ATOM 1676 O O . ASN A 1 219 ? 10.851 7.720 4.529 1.00 95.12 219 ASN A O 1
ATOM 1680 N N . HIS A 1 220 ? 11.705 6.232 3.061 1.00 94.50 220 HIS A N 1
ATOM 1681 C CA . HIS A 1 220 ? 11.554 7.066 1.870 1.00 94.50 220 HIS A CA 1
ATOM 1682 C C . HIS A 1 220 ? 10.079 7.318 1.557 1.00 94.50 220 HIS A C 1
ATOM 1684 O O . HIS A 1 220 ? 9.654 8.471 1.570 1.00 94.50 220 HIS A O 1
ATOM 1690 N N . PHE A 1 221 ? 9.275 6.264 1.397 1.00 96.06 221 PHE A N 1
ATOM 1691 C CA . PHE A 1 221 ? 7.844 6.408 1.103 1.00 96.06 221 PHE A CA 1
ATOM 1692 C C . PHE A 1 221 ? 7.068 7.116 2.216 1.00 96.06 221 PHE A C 1
ATOM 1694 O O . PHE A 1 221 ? 6.212 7.946 1.930 1.00 96.06 221 PHE A O 1
ATOM 1701 N N . LEU A 1 222 ? 7.427 6.911 3.484 1.00 95.56 222 LEU A N 1
ATOM 1702 C CA . LEU A 1 222 ? 6.815 7.638 4.600 1.00 95.56 222 LEU A CA 1
ATOM 1703 C C . LEU A 1 222 ? 7.061 9.154 4.570 1.00 95.56 222 LEU A C 1
ATOM 1705 O O . LEU A 1 222 ? 6.279 9.896 5.159 1.00 95.56 222 LEU A O 1
ATOM 1709 N N . LYS A 1 223 ? 8.152 9.635 3.959 1.00 93.75 223 LYS A N 1
ATOM 1710 C CA . LYS A 1 223 ? 8.393 11.083 3.783 1.00 93.75 223 LYS A CA 1
ATOM 1711 C C . LYS A 1 223 ? 7.521 11.683 2.680 1.00 93.75 223 LYS A C 1
ATOM 1713 O O . LYS A 1 223 ? 7.309 12.887 2.664 1.00 93.75 223 LYS A O 1
ATOM 1718 N N . LEU A 1 224 ? 7.001 10.863 1.768 1.00 93.44 224 LEU A N 1
ATOM 1719 C CA . LEU A 1 224 ? 6.190 11.347 0.652 1.00 93.44 224 LEU A CA 1
ATOM 1720 C C . LEU A 1 224 ? 4.838 11.912 1.112 1.00 93.44 224 LEU A C 1
ATOM 1722 O O . LEU A 1 224 ? 4.286 12.774 0.435 1.00 93.44 224 LEU A O 1
ATOM 1726 N N . PHE A 1 225 ? 4.349 11.515 2.292 1.00 93.56 225 PHE A N 1
ATOM 1727 C CA . PHE A 1 225 ? 3.141 12.092 2.891 1.00 93.56 225 PHE A CA 1
ATOM 1728 C C . PHE A 1 225 ? 3.241 13.602 3.165 1.00 93.56 225 PHE A C 1
ATOM 1730 O O . PHE A 1 225 ? 2.210 14.266 3.274 1.00 93.56 225 PHE A O 1
ATOM 1737 N N . ASP A 1 226 ? 4.452 14.168 3.203 1.00 88.06 226 ASP A N 1
ATOM 1738 C CA . ASP A 1 226 ? 4.666 15.609 3.375 1.00 88.06 226 ASP A CA 1
ATOM 1739 C C . ASP A 1 226 ? 4.149 16.437 2.174 1.00 88.06 226 ASP A C 1
ATOM 1741 O O . ASP A 1 226 ? 3.984 17.649 2.297 1.00 88.06 226 ASP A O 1
ATOM 1745 N N . LEU A 1 227 ? 3.838 15.802 1.031 1.00 86.00 227 LEU A N 1
ATOM 1746 C CA . LEU A 1 227 ? 3.251 16.452 -0.152 1.00 86.00 227 LEU A CA 1
ATOM 1747 C C . LEU A 1 227 ? 1.746 16.762 -0.023 1.00 86.00 227 LEU A C 1
ATOM 1749 O O . LEU A 1 227 ? 1.229 17.536 -0.821 1.00 86.00 227 LEU A O 1
ATOM 1753 N N . GLN A 1 228 ? 1.050 16.188 0.968 1.00 85.38 228 GLN A N 1
ATOM 1754 C CA . GLN A 1 228 ? -0.357 16.484 1.304 1.00 85.38 228 GLN A CA 1
ATOM 1755 C C . GLN A 1 228 ? -1.380 16.372 0.146 1.00 85.38 228 GLN A C 1
ATOM 1757 O O . GLN A 1 228 ? -2.431 17.009 0.185 1.00 85.38 228 GLN A O 1
ATOM 1762 N N . ASP A 1 229 ? -1.127 15.527 -0.857 1.00 89.69 229 ASP A N 1
ATOM 1763 C CA . ASP A 1 229 ? -2.069 15.238 -1.950 1.00 89.69 229 ASP A CA 1
ATOM 1764 C C . ASP A 1 229 ? -2.725 13.864 -1.741 1.00 89.69 229 ASP A C 1
ATOM 1766 O O . ASP A 1 229 ? -2.050 12.837 -1.733 1.00 89.69 229 ASP A O 1
ATOM 1770 N N . ASN A 1 230 ? -4.054 13.817 -1.594 1.00 90.06 230 ASN A N 1
ATOM 1771 C CA . ASN A 1 230 ? -4.772 12.565 -1.333 1.00 90.06 230 ASN A CA 1
ATOM 1772 C C . ASN A 1 230 ? -4.747 11.577 -2.515 1.00 90.06 230 ASN A C 1
ATOM 1774 O O . ASN A 1 230 ? -4.699 10.370 -2.288 1.00 90.06 230 ASN A O 1
ATOM 1778 N N . ASN A 1 231 ? -4.753 12.047 -3.764 1.00 88.75 231 ASN A N 1
ATOM 1779 C CA . ASN A 1 231 ? -4.670 11.162 -4.935 1.00 88.75 231 ASN A CA 1
ATOM 1780 C C . ASN A 1 231 ? -3.284 10.528 -5.057 1.00 88.75 231 ASN A C 1
ATOM 1782 O O . ASN A 1 231 ? -3.134 9.421 -5.570 1.00 88.75 231 ASN A O 1
ATOM 1786 N N . PHE A 1 232 ? -2.266 11.216 -4.560 1.00 92.44 232 PHE A N 1
ATOM 1787 C CA . PHE A 1 232 ? -0.925 10.674 -4.435 1.00 92.44 232 PHE A CA 1
ATOM 1788 C C . PHE A 1 232 ? -0.787 9.751 -3.210 1.00 92.44 232 PHE A C 1
ATOM 1790 O O . PHE A 1 232 ? -0.245 8.649 -3.314 1.00 92.44 232 PHE A O 1
ATOM 1797 N N . ASN A 1 233 ? -1.338 10.154 -2.062 1.00 95.56 233 ASN A N 1
ATOM 1798 C CA . ASN A 1 233 ? -1.227 9.430 -0.793 1.00 95.56 233 ASN A CA 1
ATOM 1799 C C . ASN A 1 233 ? -1.841 8.026 -0.841 1.00 95.56 233 ASN A C 1
ATOM 1801 O O . ASN A 1 233 ? -1.341 7.140 -0.146 1.00 95.56 233 ASN A O 1
ATOM 1805 N N . ILE A 1 234 ? -2.868 7.777 -1.666 1.00 95.81 234 ILE A N 1
ATOM 1806 C CA . ILE A 1 234 ? -3.388 6.412 -1.852 1.00 95.81 234 ILE A CA 1
ATOM 1807 C C . ILE A 1 234 ? -2.326 5.471 -2.429 1.00 95.81 234 ILE A C 1
ATOM 1809 O O . ILE A 1 234 ? -2.179 4.344 -1.954 1.00 95.81 234 ILE A O 1
ATOM 1813 N N . TRP A 1 235 ? -1.540 5.927 -3.404 1.00 96.25 235 TRP A N 1
ATOM 1814 C CA . TRP A 1 235 ? -0.478 5.117 -3.997 1.00 96.25 235 TRP A CA 1
ATOM 1815 C C . TRP A 1 235 ? 0.688 4.929 -3.031 1.00 96.25 235 TRP A C 1
ATOM 1817 O O . TRP A 1 235 ? 1.242 3.836 -2.955 1.00 96.25 235 TRP A O 1
ATOM 1827 N N . VAL A 1 236 ? 1.003 5.943 -2.218 1.00 97.25 236 VAL A N 1
ATOM 1828 C CA . VAL A 1 236 ? 1.988 5.805 -1.134 1.00 97.25 236 VAL A CA 1
ATOM 1829 C C . VAL A 1 236 ? 1.530 4.753 -0.117 1.00 97.25 236 VAL A C 1
ATOM 1831 O O . VAL A 1 236 ? 2.294 3.839 0.193 1.00 97.25 236 VAL A O 1
ATOM 1834 N N . LEU A 1 237 ? 0.282 4.820 0.363 1.00 97.69 237 LEU A N 1
ATOM 1835 C CA . LEU A 1 237 ? -0.286 3.816 1.273 1.00 97.69 237 LEU A CA 1
ATOM 1836 C C . LEU A 1 237 ? -0.279 2.417 0.657 1.00 97.69 237 LEU A C 1
ATOM 1838 O O . LEU A 1 237 ? 0.062 1.455 1.339 1.00 97.69 237 LEU A O 1
ATOM 1842 N N . THR A 1 238 ? -0.603 2.308 -0.630 1.00 96.81 238 THR A N 1
ATOM 1843 C CA . THR A 1 238 ? -0.608 1.034 -1.357 1.00 96.81 238 THR A CA 1
ATOM 1844 C C . THR A 1 238 ? 0.790 0.419 -1.422 1.00 96.81 238 THR A C 1
ATOM 1846 O O . THR A 1 238 ? 0.951 -0.760 -1.109 1.00 96.81 238 THR A O 1
ATOM 1849 N N . CYS A 1 239 ? 1.816 1.215 -1.739 1.00 96.88 239 CYS A N 1
ATOM 1850 C CA . CYS A 1 239 ? 3.207 0.764 -1.702 1.00 96.88 239 CYS A CA 1
ATOM 1851 C C . CYS A 1 239 ? 3.619 0.307 -0.297 1.00 96.88 239 CYS A C 1
ATOM 1853 O O . CYS A 1 239 ? 4.267 -0.725 -0.154 1.00 96.88 239 CYS A O 1
ATOM 1855 N N . LEU A 1 240 ? 3.252 1.058 0.746 1.00 97.44 240 LEU A N 1
ATOM 1856 C CA . LEU A 1 240 ? 3.594 0.724 2.133 1.00 97.44 240 LEU A CA 1
ATOM 1857 C C . LEU A 1 240 ? 2.904 -0.562 2.603 1.00 97.44 240 LEU A C 1
ATOM 1859 O O . LEU A 1 240 ? 3.552 -1.402 3.224 1.00 97.44 240 LEU A O 1
ATOM 1863 N N . TYR A 1 241 ? 1.623 -0.732 2.267 1.00 96.19 241 TYR A N 1
ATOM 1864 C CA . TYR A 1 241 ? 0.885 -1.977 2.474 1.00 96.19 241 TYR A CA 1
ATOM 1865 C C . TYR A 1 241 ? 1.616 -3.144 1.805 1.00 96.19 241 TYR A C 1
ATOM 1867 O O . TYR A 1 241 ? 1.930 -4.130 2.468 1.00 96.19 241 TYR A O 1
ATOM 1875 N N . LEU A 1 242 ? 1.970 -2.991 0.527 1.00 94.25 242 LEU A N 1
ATOM 1876 C CA . LEU A 1 242 ? 2.638 -4.039 -0.231 1.00 94.25 242 LEU A CA 1
ATOM 1877 C C . LEU A 1 242 ? 3.992 -4.409 0.379 1.00 94.25 242 LEU A C 1
ATOM 1879 O O . LEU A 1 242 ? 4.270 -5.589 0.550 1.00 94.25 242 LEU A O 1
ATOM 1883 N N . ILE A 1 243 ? 4.819 -3.430 0.758 1.00 93.69 243 ILE A N 1
ATOM 1884 C CA . ILE A 1 243 ? 6.119 -3.698 1.391 1.00 93.69 243 ILE A CA 1
ATOM 1885 C C . ILE A 1 243 ? 5.936 -4.497 2.685 1.00 93.69 243 ILE A C 1
ATOM 1887 O O . ILE A 1 243 ? 6.646 -5.481 2.898 1.00 93.69 243 ILE A O 1
ATOM 1891 N N . LEU A 1 244 ? 4.987 -4.106 3.541 1.00 93.25 244 LEU A N 1
ATOM 1892 C CA . LEU A 1 244 ? 4.713 -4.811 4.796 1.00 93.25 244 LEU A CA 1
ATOM 1893 C C . LEU A 1 244 ? 4.240 -6.244 4.549 1.00 93.25 244 LEU A C 1
ATOM 1895 O O . LEU A 1 244 ? 4.733 -7.168 5.192 1.00 93.25 244 LEU A O 1
ATOM 1899 N N . SER A 1 245 ? 3.328 -6.446 3.601 1.00 91.44 245 SER A N 1
ATOM 1900 C CA . SER A 1 245 ? 2.835 -7.780 3.262 1.00 91.44 245 SER A CA 1
ATOM 1901 C C . SER A 1 245 ? 3.937 -8.661 2.671 1.00 91.44 245 SER A C 1
ATOM 1903 O O . SER A 1 245 ? 4.186 -9.746 3.183 1.00 91.44 245 SER A O 1
ATOM 1905 N N . VAL A 1 246 ? 4.692 -8.158 1.692 1.00 88.94 246 VAL A N 1
ATOM 1906 C CA . VAL A 1 246 ? 5.795 -8.890 1.050 1.00 88.94 246 VAL A CA 1
ATOM 1907 C C . VAL A 1 246 ? 6.874 -9.291 2.054 1.00 88.94 246 VAL A C 1
ATOM 1909 O O . VAL A 1 246 ? 7.300 -10.440 2.069 1.00 88.94 246 VAL A O 1
ATOM 1912 N N . THR A 1 247 ? 7.291 -8.375 2.930 1.00 87.50 247 THR A N 1
ATOM 1913 C CA . THR A 1 247 ? 8.296 -8.670 3.973 1.00 87.50 247 THR A CA 1
ATOM 1914 C C . THR A 1 247 ? 7.794 -9.647 5.044 1.00 87.50 247 THR A C 1
ATOM 1916 O O . THR A 1 247 ? 8.603 -10.271 5.731 1.00 87.50 247 THR A O 1
ATOM 1919 N N . SER A 1 248 ? 6.474 -9.801 5.177 1.00 85.94 248 SER A N 1
ATOM 1920 C CA . SER A 1 248 ? 5.832 -10.767 6.079 1.00 85.94 248 SER A CA 1
ATOM 1921 C C . SER A 1 248 ? 5.622 -12.138 5.445 1.00 85.94 248 SER A C 1
ATOM 1923 O O . SER A 1 248 ? 5.653 -13.153 6.145 1.00 85.94 248 SER A O 1
ATOM 1925 N N . ASP A 1 249 ? 5.382 -12.169 4.136 1.00 83.00 249 ASP A N 1
ATOM 1926 C CA . ASP A 1 249 ? 5.071 -13.375 3.374 1.00 83.00 249 ASP A CA 1
ATOM 1927 C C . ASP A 1 249 ? 6.299 -14.061 2.780 1.00 83.00 249 ASP A C 1
ATOM 1929 O O . ASP A 1 249 ? 6.286 -15.280 2.625 1.00 83.00 249 ASP A O 1
ATOM 1933 N N . VAL A 1 250 ? 7.364 -13.314 2.490 1.00 79.75 250 VAL A N 1
ATOM 1934 C CA . VAL A 1 250 ? 8.588 -13.855 1.896 1.00 79.75 250 VAL A CA 1
ATOM 1935 C C . VAL A 1 250 ? 9.670 -14.019 2.958 1.00 79.75 250 VAL A C 1
ATOM 1937 O O . VAL A 1 250 ? 10.037 -13.074 3.659 1.00 79.75 250 VAL A O 1
ATOM 1940 N N . GLU A 1 251 ? 10.220 -15.226 3.054 1.00 71.19 251 GLU A N 1
ATOM 1941 C CA . GLU A 1 251 ? 11.417 -15.490 3.847 1.00 71.19 251 GLU A CA 1
ATOM 1942 C C . GLU A 1 251 ? 12.672 -15.149 3.038 1.00 71.19 251 GLU A C 1
ATOM 1944 O O . GLU A 1 251 ? 12.813 -15.565 1.889 1.00 71.19 251 GLU A O 1
ATOM 1949 N N . SER A 1 252 ? 13.590 -14.394 3.646 1.00 69.94 252 SER A N 1
ATOM 1950 C CA . SER A 1 252 ? 14.940 -14.234 3.109 1.00 69.94 252 SER A CA 1
ATOM 1951 C C . SER A 1 252 ? 15.841 -15.308 3.725 1.00 69.94 252 SER A C 1
ATOM 1953 O O . SER A 1 252 ? 15.923 -15.371 4.955 1.00 69.94 252 SER A O 1
ATOM 1955 N N . PRO A 1 253 ? 16.520 -16.143 2.920 1.00 64.75 253 PRO A N 1
ATOM 1956 C CA . PRO A 1 253 ? 17.427 -17.163 3.439 1.00 64.75 253 PRO A CA 1
ATOM 1957 C C . PRO A 1 253 ? 18.695 -16.564 4.068 1.00 64.75 253 PRO A C 1
ATOM 1959 O O . PRO A 1 253 ? 19.295 -17.190 4.939 1.00 64.75 253 PRO A O 1
ATOM 1962 N N . ASP A 1 254 ? 19.086 -15.353 3.657 1.00 67.94 254 ASP A N 1
ATOM 1963 C CA . ASP A 1 254 ? 20.394 -14.774 3.981 1.00 67.94 254 ASP A CA 1
ATOM 1964 C C . ASP A 1 254 ? 20.363 -13.777 5.151 1.00 67.94 254 ASP A C 1
ATOM 1966 O O . ASP A 1 254 ? 21.406 -13.455 5.724 1.00 67.94 254 ASP A O 1
ATOM 1970 N N . HIS A 1 255 ? 19.184 -13.271 5.533 1.00 70.81 255 HIS A N 1
ATOM 1971 C CA . HIS A 1 255 ? 19.061 -12.284 6.609 1.00 70.81 255 HIS A CA 1
ATOM 1972 C C . HIS A 1 255 ? 17.669 -12.245 7.235 1.00 70.81 255 HIS A C 1
ATOM 1974 O O . HIS A 1 255 ? 16.647 -12.356 6.561 1.00 70.81 255 HIS A O 1
ATOM 1980 N N . GLU A 1 256 ? 17.622 -11.987 8.541 1.00 76.25 256 GLU A N 1
ATOM 1981 C CA . GLU A 1 256 ? 16.364 -11.739 9.238 1.00 76.25 256 GLU A CA 1
ATOM 1982 C C . GLU A 1 256 ? 15.850 -10.327 8.920 1.00 76.25 256 GLU A C 1
ATOM 1984 O O . GLU A 1 256 ? 16.539 -9.321 9.112 1.00 76.25 256 GLU A O 1
ATOM 1989 N N . ILE A 1 257 ? 14.621 -10.245 8.410 1.00 79.94 257 ILE A N 1
ATOM 1990 C CA . ILE A 1 257 ? 13.966 -8.971 8.115 1.00 79.94 257 ILE A CA 1
ATOM 1991 C C . ILE A 1 257 ? 13.311 -8.460 9.397 1.00 79.94 257 ILE A C 1
ATOM 1993 O O . ILE A 1 257 ? 12.329 -9.036 9.861 1.00 79.94 257 ILE A O 1
ATOM 1997 N N . ASN A 1 258 ? 13.832 -7.357 9.937 1.00 85.06 258 ASN A N 1
ATOM 1998 C CA . ASN A 1 258 ? 13.256 -6.676 11.095 1.00 85.06 258 ASN A CA 1
ATOM 1999 C C . ASN A 1 258 ? 12.956 -5.205 10.769 1.00 85.06 258 ASN A C 1
ATOM 2001 O O . ASN A 1 258 ? 13.850 -4.415 10.429 1.00 85.06 258 ASN A O 1
ATOM 2005 N N . ILE A 1 259 ? 11.682 -4.823 10.859 1.00 89.69 259 ILE A N 1
ATOM 2006 C CA . ILE A 1 259 ? 11.239 -3.462 10.547 1.00 89.69 259 ILE A CA 1
ATOM 2007 C C . ILE A 1 259 ? 11.363 -2.581 11.790 1.00 89.69 259 ILE A C 1
ATOM 2009 O O . ILE A 1 259 ? 10.818 -2.873 12.851 1.00 89.69 259 ILE A O 1
ATOM 2013 N N . ARG A 1 260 ? 12.061 -1.450 11.650 1.00 91.88 260 ARG A N 1
ATOM 2014 C CA . ARG A 1 260 ? 12.331 -0.523 12.754 1.00 91.88 260 ARG A CA 1
ATOM 2015 C C . ARG A 1 260 ? 11.036 0.066 13.307 1.00 91.88 260 ARG A C 1
ATOM 2017 O O . ARG A 1 260 ? 10.264 0.675 12.567 1.00 91.88 260 ARG A O 1
ATOM 2024 N N . VAL A 1 261 ? 10.897 0.037 14.630 1.00 93.19 261 VAL A N 1
ATOM 2025 C CA . VAL A 1 261 ? 9.744 0.568 15.380 1.00 93.19 261 VAL A CA 1
ATOM 2026 C C . VAL A 1 261 ? 9.400 2.012 15.001 1.00 93.19 261 VAL A C 1
ATOM 2028 O O . VAL A 1 261 ? 8.234 2.332 14.808 1.00 93.19 261 VAL A O 1
ATOM 2031 N N . LYS A 1 262 ? 10.396 2.878 14.760 1.00 94.56 262 LYS A N 1
ATOM 2032 C CA . LYS A 1 262 ? 10.164 4.257 14.284 1.00 94.56 262 LYS A CA 1
ATOM 2033 C C . LYS A 1 262 ? 9.339 4.318 12.989 1.00 94.56 262 LYS A C 1
ATOM 2035 O O . LYS A 1 262 ? 8.502 5.207 12.838 1.00 94.56 262 LYS A O 1
ATOM 2040 N N . ASN A 1 263 ? 9.589 3.411 12.043 1.00 95.00 263 ASN A N 1
ATOM 2041 C CA . ASN A 1 263 ? 8.814 3.339 10.805 1.00 95.00 263 ASN A CA 1
ATOM 2042 C C . ASN A 1 263 ? 7.391 2.845 11.095 1.00 95.00 263 ASN A C 1
ATOM 2044 O O . ASN A 1 263 ? 6.447 3.389 10.532 1.00 95.00 263 ASN A O 1
ATOM 2048 N N . ILE A 1 264 ? 7.230 1.901 12.026 1.00 96.31 264 ILE A N 1
ATOM 2049 C CA . ILE A 1 264 ? 5.921 1.387 12.455 1.00 96.31 264 ILE A CA 1
ATOM 2050 C C . ILE A 1 264 ? 5.088 2.466 13.143 1.00 96.31 264 ILE A C 1
ATOM 2052 O O . ILE A 1 264 ? 3.943 2.672 12.758 1.00 96.31 264 ILE A O 1
ATOM 2056 N N . ASN A 1 265 ? 5.667 3.232 14.071 1.00 96.69 265 ASN A N 1
ATOM 2057 C CA . ASN A 1 265 ? 4.985 4.353 14.725 1.00 96.69 265 ASN A CA 1
ATOM 2058 C C . ASN A 1 265 ? 4.465 5.365 13.695 1.00 96.69 265 ASN A C 1
ATOM 2060 O O . ASN A 1 265 ? 3.318 5.800 13.776 1.00 96.69 265 ASN A O 1
ATOM 2064 N N . ARG A 1 266 ? 5.274 5.701 12.679 1.00 96.75 266 ARG A N 1
ATOM 2065 C CA . ARG A 1 266 ? 4.852 6.589 11.581 1.00 96.75 266 ARG A CA 1
ATOM 2066 C C . ARG A 1 266 ? 3.763 5.960 10.712 1.00 96.75 266 ARG A C 1
ATOM 2068 O O . ARG A 1 266 ? 2.810 6.650 10.372 1.00 96.75 266 ARG A O 1
ATOM 2075 N N . LEU A 1 267 ? 3.889 4.679 10.365 1.00 97.19 267 LEU A N 1
ATOM 2076 C CA . LEU A 1 267 ? 2.886 3.953 9.582 1.00 97.19 267 LEU A CA 1
ATOM 2077 C C . LEU A 1 267 ? 1.532 3.931 10.285 1.00 97.19 267 LEU A C 1
ATOM 2079 O O . LEU A 1 267 ? 0.531 4.275 9.659 1.00 97.19 267 LEU A O 1
ATOM 2083 N N . ILE A 1 268 ? 1.505 3.575 11.573 1.00 97.56 268 ILE A N 1
ATOM 2084 C CA . ILE A 1 268 ? 0.279 3.583 12.373 1.00 97.56 268 ILE A CA 1
ATOM 2085 C C . ILE A 1 268 ? -0.282 5.002 12.408 1.00 97.56 268 ILE A C 1
ATOM 2087 O O . ILE A 1 268 ? -1.436 5.186 12.041 1.00 97.56 268 ILE A O 1
ATOM 2091 N N . LYS A 1 269 ? 0.537 6.007 12.751 1.00 97.38 269 LYS A N 1
ATOM 2092 C CA . LYS A 1 269 ? 0.111 7.413 12.804 1.00 97.38 269 LYS A CA 1
ATOM 2093 C C . LYS A 1 269 ? -0.611 7.852 11.528 1.00 97.38 269 LYS A C 1
ATOM 2095 O O . LYS A 1 269 ? -1.769 8.253 11.587 1.00 97.38 269 LYS A O 1
ATOM 2100 N N . TYR A 1 270 ? 0.062 7.762 10.380 1.00 97.44 270 TYR A N 1
ATOM 2101 C CA . TYR A 1 270 ? -0.508 8.215 9.111 1.00 97.44 270 TYR A CA 1
ATOM 2102 C C . TYR A 1 270 ? -1.730 7.385 8.716 1.00 97.44 270 TYR A C 1
ATOM 2104 O O . TYR A 1 270 ? -2.734 7.939 8.283 1.00 97.44 270 TYR A O 1
ATOM 2112 N N . SER A 1 271 ? -1.687 6.064 8.908 1.00 97.88 271 SER A N 1
ATOM 2113 C CA . SER A 1 271 ? -2.827 5.207 8.567 1.00 97.88 271 SER A CA 1
ATOM 2114 C C . SER A 1 271 ? -4.057 5.567 9.399 1.00 97.88 271 SER A C 1
ATOM 2116 O O . SER A 1 271 ? -5.133 5.723 8.832 1.00 97.88 271 SER A O 1
ATOM 2118 N N . LEU A 1 272 ? -3.907 5.790 10.710 1.00 97.44 272 LEU A N 1
ATOM 2119 C CA . LEU A 1 272 ? -5.000 6.248 11.573 1.00 97.44 272 LEU A CA 1
ATOM 2120 C C . LEU A 1 272 ? -5.545 7.619 11.140 1.00 97.44 272 LEU A C 1
ATOM 2122 O O . LEU A 1 272 ? -6.758 7.806 11.099 1.00 97.44 272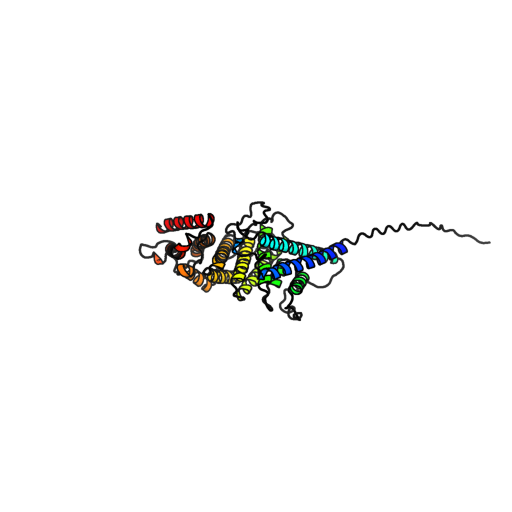 LEU A O 1
ATOM 2126 N N . GLU A 1 273 ? -4.675 8.564 10.770 1.00 95.75 273 GLU A N 1
ATOM 2127 C CA . GLU A 1 273 ? -5.089 9.881 10.258 1.00 95.75 273 GLU A CA 1
ATOM 2128 C C . GLU A 1 273 ? -5.893 9.774 8.947 1.00 95.75 273 GLU A C 1
ATOM 2130 O O . GLU A 1 273 ? -6.847 10.535 8.739 1.00 95.75 273 GLU A O 1
ATOM 2135 N N . PHE A 1 274 ? -5.541 8.815 8.086 1.00 97.19 274 PHE A N 1
ATOM 2136 C CA . PHE A 1 274 ? -6.167 8.593 6.782 1.00 97.19 274 PHE A CA 1
ATOM 2137 C C . PHE A 1 274 ? -7.398 7.677 6.809 1.00 97.19 274 PHE A C 1
ATOM 2139 O O . PHE A 1 274 ? -8.181 7.712 5.858 1.00 97.19 274 PHE A O 1
ATOM 2146 N N . LEU A 1 275 ? -7.638 6.917 7.886 1.00 96.44 275 LEU A N 1
ATOM 2147 C CA . LEU A 1 275 ? -8.808 6.031 8.018 1.00 96.44 275 LEU A CA 1
ATOM 2148 C C . LEU A 1 275 ? -10.134 6.751 7.749 1.00 96.44 275 LEU A C 1
ATOM 2150 O O . LEU A 1 275 ? -11.010 6.194 7.086 1.00 96.44 275 LEU A O 1
ATOM 2154 N N . ARG A 1 276 ? -10.263 7.989 8.232 1.00 95.25 276 ARG A N 1
ATOM 2155 C CA . ARG A 1 276 ? -11.465 8.828 8.098 1.00 95.25 276 ARG A CA 1
ATOM 2156 C C . ARG A 1 276 ? -11.625 9.501 6.729 1.00 95.25 276 ARG A C 1
ATOM 2158 O O . ARG A 1 276 ? -12.636 10.157 6.492 1.00 95.25 276 ARG A O 1
ATOM 2165 N N . ILE A 1 277 ? -10.644 9.381 5.832 1.00 95.69 277 ILE A N 1
ATOM 2166 C CA . ILE A 1 277 ? -10.687 9.977 4.491 1.00 95.69 277 ILE A CA 1
ATOM 2167 C C . ILE A 1 277 ? -11.183 8.917 3.504 1.00 95.69 277 ILE A C 1
ATOM 2169 O O . ILE A 1 277 ? -10.538 7.887 3.333 1.00 95.69 277 ILE A O 1
ATOM 2173 N N . GLN A 1 278 ? -12.323 9.160 2.846 1.00 92.38 278 GLN A N 1
ATOM 2174 C CA . GLN A 1 278 ? -13.017 8.156 2.020 1.00 92.38 278 GLN A CA 1
ATOM 2175 C C . GLN A 1 278 ? -12.105 7.463 1.001 1.00 92.38 278 GLN A C 1
ATOM 2177 O O . GLN A 1 278 ? -12.002 6.240 1.020 1.00 92.38 278 GLN A O 1
ATOM 2182 N N . ASN A 1 279 ? -11.388 8.225 0.172 1.00 92.88 279 ASN A N 1
ATOM 2183 C CA . ASN A 1 279 ? -10.529 7.662 -0.871 1.00 92.88 279 ASN A CA 1
ATOM 2184 C C . ASN A 1 279 ? -9.238 7.015 -0.341 1.00 92.88 279 ASN A C 1
ATOM 2186 O O . ASN A 1 279 ? -8.578 6.329 -1.102 1.00 92.88 279 ASN A O 1
ATOM 2190 N N . LEU A 1 280 ? -8.870 7.195 0.932 1.00 96.12 280 LEU A N 1
ATOM 2191 C CA . LEU A 1 280 ? -7.679 6.571 1.533 1.00 96.12 280 LEU A CA 1
ATOM 2192 C C . LEU A 1 280 ? -8.021 5.415 2.478 1.00 96.12 280 LEU A C 1
ATOM 2194 O O . LEU A 1 280 ? -7.158 4.596 2.797 1.00 96.12 280 LEU A O 1
ATOM 2198 N N . SER A 1 281 ? -9.278 5.340 2.921 1.00 95.75 281 SER A N 1
ATOM 2199 C CA . SER A 1 281 ? -9.722 4.484 4.020 1.00 95.75 281 SER A CA 1
ATOM 2200 C C . SER A 1 281 ? -9.402 3.005 3.802 1.00 95.75 281 SER A C 1
ATOM 2202 O O . SER A 1 281 ? -8.920 2.341 4.722 1.00 95.75 281 SER A O 1
ATOM 2204 N N . LYS A 1 282 ? -9.599 2.497 2.576 1.00 94.81 282 LYS A N 1
ATOM 2205 C CA . LYS A 1 282 ? -9.298 1.100 2.214 1.00 94.81 282 LYS A CA 1
ATOM 2206 C C . LYS A 1 282 ? -7.809 0.790 2.367 1.00 94.81 282 LYS A C 1
ATOM 2208 O O . LYS A 1 282 ? -7.442 -0.127 3.097 1.00 94.81 282 LYS A O 1
ATOM 2213 N N . ALA A 1 283 ? -6.949 1.589 1.734 1.00 96.56 283 ALA A N 1
ATOM 2214 C CA . ALA A 1 283 ? -5.502 1.391 1.778 1.00 96.56 283 ALA A CA 1
ATOM 2215 C C . ALA A 1 283 ? -4.948 1.561 3.205 1.00 96.56 283 ALA A C 1
ATOM 2217 O O . ALA A 1 283 ? -4.144 0.749 3.654 1.00 96.56 283 ALA A O 1
ATOM 2218 N N . ALA A 1 284 ? -5.435 2.553 3.957 1.00 97.69 284 ALA A N 1
ATOM 2219 C CA . ALA A 1 284 ? -5.062 2.754 5.357 1.00 97.69 284 ALA A CA 1
ATOM 2220 C C . ALA A 1 284 ? -5.473 1.571 6.254 1.00 97.69 284 ALA A C 1
ATOM 2222 O O . ALA A 1 284 ? -4.676 1.104 7.070 1.00 97.69 284 ALA A O 1
ATOM 2223 N N . SER A 1 285 ? -6.689 1.044 6.064 1.00 97.50 285 SER A N 1
ATOM 2224 C CA . SER A 1 285 ? -7.169 -0.155 6.766 1.00 97.50 285 SER A CA 1
ATOM 2225 C C . SER A 1 285 ? -6.251 -1.349 6.491 1.00 97.50 285 SER A C 1
ATOM 2227 O O . SER A 1 285 ? -5.851 -2.051 7.420 1.00 97.50 285 SER A O 1
ATOM 2229 N N . LEU A 1 286 ? -5.853 -1.543 5.231 1.00 96.62 286 LEU A N 1
ATOM 2230 C CA . LEU A 1 286 ? -4.952 -2.620 4.818 1.00 96.62 286 LEU A CA 1
ATOM 2231 C C . LEU A 1 286 ? -3.541 -2.489 5.393 1.00 96.62 286 LEU A C 1
ATOM 2233 O O . LEU A 1 286 ? -2.987 -3.496 5.827 1.00 96.62 286 LEU A O 1
ATOM 2237 N N . VAL A 1 287 ? -2.973 -1.280 5.459 1.00 97.69 287 VAL A N 1
ATOM 2238 C CA . VAL A 1 287 ? -1.670 -1.054 6.112 1.00 97.69 287 VAL A CA 1
ATOM 2239 C C . VAL A 1 287 ? -1.721 -1.497 7.576 1.00 97.69 287 VAL A C 1
ATOM 2241 O O . VAL A 1 287 ? -0.854 -2.247 8.020 1.00 97.69 287 VAL A O 1
ATOM 2244 N N . LEU A 1 288 ? -2.754 -1.094 8.322 1.00 97.00 288 LEU A N 1
ATOM 2245 C CA . LEU A 1 288 ? -2.910 -1.478 9.732 1.00 97.00 288 LEU A CA 1
ATOM 2246 C C . LEU A 1 288 ? -3.097 -2.991 9.897 1.00 97.00 288 LEU A C 1
ATOM 2248 O O . LEU A 1 288 ? -2.528 -3.590 10.810 1.00 97.00 288 LEU A O 1
ATOM 2252 N N . CYS A 1 289 ? -3.831 -3.627 8.980 1.00 95.50 289 CYS A N 1
ATOM 2253 C CA . CYS A 1 289 ? -3.952 -5.082 8.942 1.00 95.50 289 CYS A CA 1
ATOM 2254 C C . CYS A 1 289 ? -2.599 -5.759 8.677 1.00 95.50 289 CYS A C 1
ATOM 2256 O O . CYS A 1 289 ? -2.248 -6.709 9.375 1.00 95.50 289 CYS A O 1
ATOM 2258 N N . ALA A 1 290 ? -1.819 -5.256 7.717 1.00 94.81 290 ALA A N 1
ATOM 2259 C CA . ALA A 1 290 ? -0.504 -5.795 7.383 1.00 94.81 290 ALA A CA 1
ATOM 2260 C C . ALA A 1 290 ? 0.489 -5.676 8.551 1.00 94.81 290 ALA A C 1
ATOM 2262 O O . ALA A 1 290 ? 1.278 -6.590 8.766 1.00 94.81 290 ALA A O 1
ATOM 2263 N N . ILE A 1 291 ? 0.410 -4.612 9.361 1.00 95.25 291 ILE A N 1
ATOM 2264 C CA . ILE A 1 291 ? 1.227 -4.463 10.579 1.00 95.25 291 ILE A CA 1
ATOM 2265 C C . ILE A 1 291 ? 0.928 -5.572 11.595 1.00 95.25 291 ILE A C 1
ATOM 2267 O O . ILE A 1 291 ? 1.860 -6.163 12.143 1.00 95.25 291 ILE A O 1
ATOM 2271 N N . LEU A 1 292 ? -0.351 -5.880 11.843 1.00 94.44 292 LEU A N 1
ATOM 2272 C CA . LEU A 1 292 ? -0.711 -6.981 12.741 1.00 94.44 292 LEU A CA 1
ATOM 2273 C C . LEU A 1 292 ? -0.221 -8.323 12.184 1.00 94.44 292 LEU A C 1
ATOM 2275 O O . LEU A 1 292 ? 0.357 -9.110 12.927 1.00 94.44 292 LEU A O 1
ATOM 2279 N N . GLN A 1 293 ? -0.402 -8.576 10.887 1.00 91.25 293 GLN A N 1
ATOM 2280 C CA . GLN A 1 293 ? 0.072 -9.816 10.260 1.00 91.25 293 GLN A CA 1
ATOM 2281 C C . GLN A 1 293 ? 1.594 -9.971 10.373 1.00 91.25 293 GLN A C 1
ATOM 2283 O O . GLN A 1 293 ? 2.085 -11.031 10.758 1.00 91.25 293 GLN A O 1
ATOM 2288 N N . ALA A 1 294 ? 2.340 -8.897 10.131 1.00 90.94 294 ALA A N 1
ATOM 2289 C CA . ALA A 1 294 ? 3.787 -8.872 10.295 1.00 90.94 294 ALA A CA 1
ATOM 2290 C C . ALA A 1 294 ? 4.220 -9.156 11.745 1.00 90.94 294 ALA A C 1
ATOM 2292 O O . ALA A 1 294 ? 5.219 -9.841 11.975 1.00 90.94 294 ALA A O 1
ATOM 2293 N N . HIS A 1 295 ? 3.453 -8.675 12.729 1.00 92.31 295 HIS A N 1
ATOM 2294 C CA . HIS A 1 295 ? 3.671 -8.995 14.138 1.00 92.31 295 HIS A CA 1
ATOM 2295 C C . HIS A 1 295 ? 3.416 -10.471 14.453 1.00 92.31 295 HIS A C 1
ATOM 2297 O O . HIS A 1 295 ? 4.246 -11.109 15.097 1.00 92.31 295 HIS A O 1
ATOM 2303 N N . LEU A 1 296 ? 2.305 -11.034 13.968 1.00 90.25 296 LEU A N 1
ATOM 2304 C CA . LEU A 1 296 ? 1.963 -12.447 14.171 1.00 90.25 296 LEU A CA 1
ATOM 2305 C C . LEU A 1 296 ? 2.997 -13.398 13.550 1.00 90.25 296 LEU A C 1
ATOM 2307 O O . LEU A 1 296 ? 3.173 -14.513 14.031 1.00 90.25 296 LEU A O 1
ATOM 2311 N N . ARG A 1 297 ? 3.705 -12.942 12.512 1.00 88.25 297 ARG A N 1
ATOM 2312 C CA . ARG A 1 297 ? 4.817 -13.658 11.868 1.00 88.25 297 ARG A CA 1
ATOM 2313 C C . ARG A 1 297 ? 6.196 -13.281 12.410 1.00 88.25 297 ARG A C 1
ATOM 2315 O O . ARG A 1 297 ? 7.207 -13.581 11.777 1.00 88.25 297 ARG A O 1
ATOM 2322 N N . SER A 1 298 ? 6.246 -12.605 13.556 1.00 86.50 298 SER A N 1
ATOM 2323 C CA . SER A 1 298 ? 7.479 -12.226 14.257 1.00 86.50 298 SER A CA 1
ATOM 2324 C C . SER A 1 298 ? 8.441 -11.341 13.453 1.00 86.50 298 SER A C 1
ATOM 2326 O O . SER A 1 298 ? 9.617 -11.261 13.790 1.00 86.50 298 SER A O 1
ATOM 2328 N N . LYS A 1 299 ? 7.971 -10.635 12.415 1.00 85.62 299 LYS A N 1
ATOM 2329 C CA . LYS A 1 299 ? 8.795 -9.678 11.644 1.00 85.62 299 LYS A CA 1
ATOM 2330 C C . LYS A 1 299 ? 8.882 -8.302 12.304 1.00 85.62 299 LYS A C 1
ATOM 2332 O O . LYS A 1 299 ? 9.725 -7.480 11.944 1.00 85.62 299 LYS A O 1
ATOM 2337 N N . ILE A 1 300 ? 7.965 -8.028 13.233 1.00 89.06 300 ILE A N 1
ATOM 2338 C CA . ILE A 1 300 ? 7.826 -6.748 13.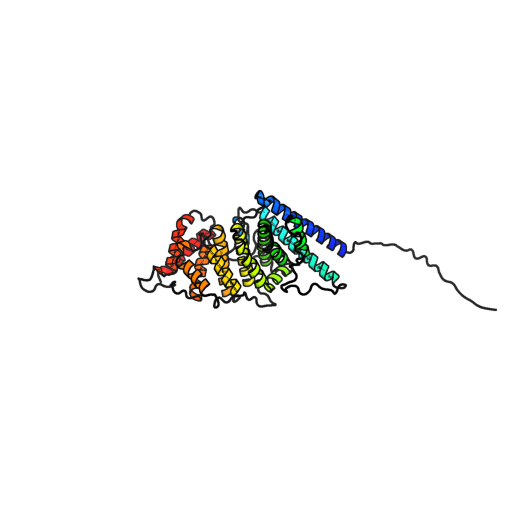929 1.00 89.06 300 ILE A CA 1
ATOM 2339 C C . ILE A 1 300 ? 7.429 -6.998 15.386 1.00 89.06 300 ILE A C 1
ATOM 2341 O O . ILE A 1 300 ? 6.533 -7.794 15.676 1.00 89.06 300 ILE A O 1
ATOM 2345 N N . SER A 1 301 ? 8.035 -6.254 16.310 1.00 88.44 301 SER A N 1
ATOM 2346 C CA . SER A 1 301 ? 7.559 -6.162 17.692 1.00 88.44 301 SER A CA 1
ATOM 2347 C C . SER A 1 301 ? 6.617 -4.971 17.860 1.00 88.44 301 SER A C 1
ATOM 2349 O O . SER A 1 301 ? 6.989 -3.833 17.576 1.00 88.44 301 SER A O 1
ATOM 2351 N N . LEU A 1 302 ? 5.404 -5.223 18.359 1.00 90.88 302 LEU A N 1
ATOM 2352 C CA . LEU A 1 302 ? 4.444 -4.173 18.722 1.00 90.88 302 LEU A CA 1
ATOM 2353 C C . LEU A 1 302 ? 4.560 -3.730 20.190 1.00 90.88 302 LEU A C 1
ATOM 2355 O O . LEU A 1 302 ? 3.818 -2.859 20.629 1.00 90.88 302 LEU A O 1
ATOM 2359 N N . LEU A 1 303 ? 5.490 -4.294 20.965 1.00 86.56 303 LEU A N 1
ATOM 2360 C CA . LEU A 1 303 ? 5.641 -3.957 22.388 1.00 86.56 303 LEU A CA 1
ATOM 2361 C C . LEU A 1 303 ? 6.266 -2.572 22.620 1.00 86.56 303 LEU A C 1
ATOM 2363 O O . LEU A 1 303 ? 6.100 -1.998 23.691 1.00 86.56 303 LEU A O 1
ATOM 2367 N N . GLU A 1 304 ? 6.974 -2.040 21.624 1.00 89.06 304 GLU A N 1
ATOM 2368 C CA . GLU A 1 304 ? 7.750 -0.795 21.713 1.00 89.06 304 GLU A CA 1
ATOM 2369 C C . GLU A 1 304 ? 7.049 0.404 21.047 1.00 89.06 304 GLU A C 1
ATOM 2371 O O . GLU A 1 304 ? 7.672 1.434 20.794 1.00 89.06 304 GLU A O 1
ATOM 2376 N N . ILE A 1 305 ? 5.758 0.282 20.726 1.00 94.38 305 ILE A N 1
ATOM 2377 C CA . ILE A 1 305 ? 4.992 1.362 20.092 1.00 94.38 305 ILE A CA 1
ATOM 2378 C C . ILE A 1 305 ? 4.848 2.553 21.047 1.00 94.38 305 ILE A C 1
ATOM 2380 O O . ILE A 1 305 ? 4.556 2.392 22.234 1.00 94.38 305 ILE A O 1
ATOM 2384 N N . ASP A 1 306 ? 5.021 3.764 20.510 1.00 95.81 306 ASP A N 1
ATOM 2385 C CA . ASP A 1 306 ? 4.961 4.998 21.298 1.00 95.81 306 ASP A CA 1
ATOM 2386 C C . ASP A 1 306 ? 3.576 5.174 21.943 1.00 95.81 306 ASP A C 1
ATOM 2388 O O . ASP A 1 306 ? 2.536 5.025 21.295 1.00 95.81 306 ASP A O 1
ATOM 2392 N N . SER A 1 307 ? 3.543 5.585 23.212 1.00 94.56 307 SER A N 1
ATOM 2393 C CA . SER A 1 307 ? 2.293 5.770 23.965 1.00 94.56 307 SER A CA 1
ATOM 2394 C C . SER A 1 307 ? 1.338 6.781 23.323 1.00 94.56 307 SER A C 1
ATOM 2396 O O . SER A 1 307 ? 0.123 6.607 23.393 1.00 94.56 307 SER A O 1
ATOM 2398 N N . SER A 1 308 ? 1.868 7.809 22.654 1.00 96.12 308 SER A N 1
ATOM 2399 C CA . SER A 1 308 ? 1.073 8.790 21.909 1.00 96.12 308 SER A CA 1
ATOM 2400 C C . SER A 1 308 ? 0.358 8.169 20.706 1.00 96.12 308 SER A C 1
ATOM 2402 O O . SER A 1 308 ? -0.780 8.535 20.419 1.00 96.12 308 SER A O 1
ATOM 2404 N N . ILE A 1 309 ? 0.985 7.200 20.036 1.00 96.62 309 ILE A N 1
ATOM 2405 C CA . ILE A 1 309 ? 0.388 6.453 18.924 1.00 96.62 309 ILE A CA 1
ATOM 2406 C C . ILE A 1 309 ? -0.689 5.503 19.443 1.00 96.62 309 ILE A C 1
ATOM 2408 O O . ILE A 1 309 ? -1.775 5.440 18.870 1.00 96.62 309 ILE A O 1
ATOM 2412 N N . LEU A 1 310 ? -0.435 4.824 20.566 1.00 95.69 310 LEU A N 1
ATOM 2413 C CA . LEU A 1 310 ? -1.445 3.989 21.224 1.00 95.69 310 LEU A CA 1
ATOM 2414 C C . LEU A 1 310 ? -2.668 4.812 21.647 1.00 95.69 310 LEU A C 1
ATOM 2416 O O . LEU A 1 310 ? -3.794 4.390 21.408 1.00 95.69 310 LEU A O 1
ATOM 2420 N N . GLN A 1 311 ? -2.463 6.013 22.191 1.00 95.50 311 GLN A N 1
ATOM 2421 C CA . GLN A 1 311 ? -3.554 6.922 22.548 1.00 95.50 311 GLN A CA 1
ATOM 2422 C C . GLN A 1 311 ? -4.353 7.388 21.319 1.00 95.50 311 GLN A C 1
ATOM 2424 O O . GLN A 1 311 ? -5.581 7.481 21.375 1.00 95.50 311 GLN A O 1
ATOM 2429 N N . GLN A 1 312 ? -3.684 7.668 20.196 1.00 95.56 312 GLN A N 1
ATOM 2430 C CA . GLN A 1 312 ? -4.365 7.980 18.934 1.00 95.56 312 GLN A CA 1
ATOM 2431 C C . GLN A 1 312 ? -5.209 6.799 18.446 1.00 95.56 312 GLN A C 1
ATOM 2433 O O . GLN A 1 312 ? -6.355 6.995 18.046 1.00 95.56 312 GLN A O 1
ATOM 2438 N N . TYR A 1 313 ? -4.677 5.579 18.530 1.00 96.88 313 TYR A N 1
ATOM 2439 C CA . TYR A 1 313 ? -5.408 4.364 18.172 1.00 96.88 313 TYR A CA 1
ATOM 2440 C C . TYR A 1 313 ? -6.636 4.174 19.071 1.00 96.88 313 TYR A C 1
ATOM 2442 O O . TYR A 1 313 ? -7.746 3.963 18.586 1.00 96.88 313 TYR A O 1
ATOM 2450 N N . GLU A 1 314 ? -6.467 4.312 20.384 1.00 95.38 314 GLU A N 1
ATOM 2451 C CA . GLU A 1 314 ? -7.563 4.232 21.351 1.00 95.38 314 GLU A CA 1
ATOM 2452 C C . GLU A 1 314 ? -8.648 5.279 21.060 1.00 95.38 314 GLU A C 1
ATOM 2454 O O . GLU A 1 314 ? -9.832 4.956 21.063 1.00 95.38 314 GLU A O 1
ATOM 2459 N N . THR A 1 315 ? -8.259 6.498 20.672 1.00 95.19 315 THR A N 1
ATOM 2460 C CA . THR A 1 315 ? -9.191 7.569 20.270 1.00 95.19 315 THR A CA 1
ATOM 2461 C C . THR A 1 315 ? -10.011 7.203 19.027 1.00 95.19 315 THR A C 1
ATOM 2463 O O . THR A 1 315 ? -11.181 7.582 18.917 1.00 95.19 315 THR A O 1
ATOM 2466 N N . VAL A 1 316 ? -9.424 6.459 18.084 1.00 96.31 316 VAL A N 1
ATOM 2467 C CA . VAL A 1 316 ? -10.135 5.935 16.904 1.00 96.31 316 VAL A CA 1
ATOM 2468 C C . VAL A 1 316 ? -11.210 4.932 17.314 1.00 96.31 316 VAL A C 1
ATOM 2470 O O . VAL A 1 316 ? -12.287 4.931 16.728 1.00 96.31 316 VAL A O 1
ATOM 2473 N N . ILE A 1 317 ? -10.965 4.116 18.340 1.00 95.75 317 ILE A N 1
ATOM 2474 C CA . ILE A 1 317 ? -11.966 3.185 18.877 1.00 95.75 317 ILE A CA 1
ATOM 2475 C C . ILE A 1 317 ? -13.028 3.949 19.679 1.00 95.75 317 ILE A C 1
ATOM 2477 O O . ILE A 1 317 ? -14.225 3.716 19.507 1.00 95.75 317 ILE A O 1
ATOM 2481 N N . ASP A 1 318 ? -12.609 4.881 20.534 1.00 92.38 318 ASP A N 1
ATOM 2482 C CA . ASP A 1 318 ? -13.498 5.609 21.441 1.00 92.38 318 ASP A CA 1
ATOM 2483 C C . ASP A 1 318 ? -14.511 6.489 20.702 1.00 92.38 318 ASP A C 1
ATOM 2485 O O . ASP A 1 318 ? -15.670 6.567 21.129 1.00 92.38 318 ASP A O 1
ATOM 2489 N N . ILE A 1 319 ? -14.087 7.106 19.594 1.00 93.06 319 ILE A N 1
ATOM 2490 C CA . ILE A 1 319 ? -14.891 7.986 18.734 1.00 93.06 319 ILE A CA 1
ATOM 2491 C C . ILE A 1 319 ? -14.998 7.377 17.323 1.00 93.06 319 ILE A C 1
ATOM 2493 O O . ILE A 1 319 ? -14.808 8.047 16.303 1.00 93.06 319 ILE A O 1
ATOM 2497 N N . SER A 1 320 ? -15.283 6.075 17.269 1.00 93.94 320 SER A N 1
ATOM 2498 C CA . SER A 1 320 ? -15.319 5.258 16.047 1.00 93.94 320 SER A CA 1
ATOM 2499 C C . SER A 1 320 ? -16.231 5.802 14.948 1.00 93.94 320 SER A C 1
ATOM 2501 O O . SER A 1 320 ? -15.908 5.679 13.771 1.00 93.94 320 SER A O 1
ATOM 2503 N N . GLU A 1 321 ? -17.332 6.462 15.305 1.00 94.06 321 GLU A N 1
ATOM 2504 C CA . GLU A 1 321 ? -18.282 7.053 14.355 1.00 94.06 321 GLU A CA 1
ATOM 2505 C C . GLU A 1 321 ? -17.629 8.100 13.436 1.00 94.06 321 GLU A C 1
ATOM 2507 O O . GLU A 1 321 ? -18.002 8.204 12.264 1.00 94.06 321 GLU A O 1
ATOM 2512 N N . ILE A 1 322 ? -16.649 8.843 13.969 1.00 92.19 322 ILE A N 1
ATOM 2513 C CA . ILE A 1 322 ? -15.966 9.964 13.303 1.00 92.19 322 ILE A CA 1
ATOM 2514 C C . ILE A 1 322 ? -14.568 9.555 12.831 1.00 92.19 322 ILE A C 1
ATOM 2516 O O . ILE A 1 322 ? -14.185 9.854 11.700 1.00 92.19 322 ILE A O 1
ATOM 2520 N N . ASN A 1 323 ? -13.801 8.891 13.698 1.00 93.50 323 ASN A N 1
ATOM 2521 C CA . ASN A 1 323 ? -12.388 8.585 13.468 1.00 93.50 323 ASN A CA 1
ATOM 2522 C C . ASN A 1 323 ? -12.141 7.166 12.939 1.00 93.50 323 ASN A C 1
ATOM 2524 O O . ASN A 1 323 ? -11.026 6.867 12.517 1.00 93.50 323 ASN A O 1
ATOM 2528 N N . GLY A 1 324 ? -13.153 6.294 12.959 1.00 95.31 324 GLY A N 1
ATOM 2529 C CA . GLY A 1 324 ? -13.074 4.969 12.353 1.00 95.31 324 GLY A CA 1
ATOM 2530 C C . GLY A 1 324 ? -12.991 5.020 10.822 1.00 95.31 324 GLY A C 1
ATOM 2531 O O . GLY A 1 324 ? -13.028 6.100 10.221 1.00 95.31 324 GLY A O 1
ATOM 2532 N N . PRO A 1 325 ? -12.914 3.852 10.159 1.00 97.31 325 PRO A N 1
ATOM 2533 C CA . PRO A 1 325 ? -12.889 3.781 8.704 1.00 97.31 325 PRO A CA 1
ATOM 2534 C C . PRO A 1 325 ? -14.059 4.550 8.076 1.00 97.31 325 PRO A C 1
ATOM 2536 O O . PRO A 1 325 ? -15.217 4.395 8.472 1.00 97.31 325 PRO A O 1
ATOM 2539 N N . ALA A 1 326 ? -13.772 5.407 7.101 1.00 96.12 326 ALA A N 1
ATOM 2540 C CA . ALA A 1 326 ? -14.777 6.234 6.443 1.00 96.12 326 ALA A CA 1
ATOM 2541 C C . ALA A 1 326 ? -15.764 5.420 5.591 1.00 96.12 326 ALA A C 1
ATOM 2543 O O . ALA A 1 326 ? -16.912 5.854 5.434 1.00 96.12 326 ALA A O 1
ATOM 2544 N N . LEU A 1 327 ? -15.310 4.283 5.059 1.00 93.88 327 LEU A N 1
ATOM 2545 C CA . LEU A 1 327 ? -16.066 3.407 4.171 1.00 93.88 327 LEU A CA 1
ATOM 2546 C C . LEU A 1 327 ? -16.530 2.136 4.887 1.00 93.88 327 LEU A C 1
ATOM 2548 O O . LEU A 1 327 ? -15.831 1.599 5.742 1.00 93.88 327 LEU A O 1
ATOM 2552 N N . LEU A 1 328 ? -17.695 1.635 4.494 1.00 94.44 328 LEU A N 1
ATOM 2553 C CA . LEU A 1 328 ? -18.182 0.309 4.838 1.00 94.44 328 LEU A CA 1
ATOM 2554 C C . LEU A 1 328 ? -17.789 -0.655 3.714 1.00 94.44 328 LEU A C 1
ATOM 2556 O O . LEU A 1 328 ? -18.378 -0.640 2.641 1.00 94.44 328 LEU A O 1
ATOM 2560 N N . CYS A 1 329 ? -16.750 -1.454 3.944 1.00 92.38 329 CYS A N 1
ATOM 2561 C CA . CYS A 1 329 ? -16.226 -2.429 2.985 1.00 92.38 329 CYS A CA 1
ATOM 2562 C C . CYS A 1 329 ? -15.489 -3.560 3.715 1.00 92.38 329 CYS A C 1
ATOM 2564 O O . CYS A 1 329 ? -15.256 -3.474 4.929 1.00 92.38 329 CYS A O 1
ATOM 2566 N N . LYS A 1 330 ? -15.099 -4.610 2.988 1.00 93.75 330 LYS A N 1
ATOM 2567 C CA . LYS A 1 330 ? -14.382 -5.769 3.539 1.00 93.75 330 LYS A CA 1
ATOM 2568 C C . LYS A 1 330 ? -13.094 -5.371 4.269 1.00 93.75 330 LYS A C 1
ATOM 2570 O O . LYS A 1 330 ? -12.827 -5.896 5.348 1.00 93.75 330 LYS A O 1
ATOM 2575 N N . GLU A 1 331 ? -12.321 -4.413 3.748 1.00 94.69 331 GLU A N 1
ATOM 2576 C CA . GLU A 1 331 ? -11.077 -3.951 4.377 1.00 94.69 331 GLU A CA 1
ATOM 2577 C C . GLU A 1 331 ? -11.352 -3.332 5.749 1.00 94.69 331 GLU A C 1
ATOM 2579 O O . GLU A 1 331 ? -10.634 -3.595 6.712 1.00 94.69 331 GLU A O 1
ATOM 2584 N N . SER A 1 332 ? -12.419 -2.539 5.853 1.00 95.50 332 SER A N 1
ATOM 2585 C CA . SER A 1 332 ? -12.821 -1.882 7.097 1.00 95.50 332 SER A CA 1
ATOM 2586 C C . SER A 1 332 ? -13.364 -2.871 8.128 1.00 95.50 332 SER A C 1
ATOM 2588 O O . SER A 1 332 ? -13.089 -2.731 9.319 1.00 95.50 332 SER A O 1
ATOM 2590 N N . VAL A 1 333 ? -14.086 -3.904 7.688 1.00 95.38 333 VAL A N 1
ATOM 2591 C CA . VAL A 1 333 ? -14.520 -5.004 8.566 1.00 95.38 333 VAL A CA 1
ATOM 2592 C C . VAL A 1 333 ? -13.311 -5.748 9.134 1.00 95.38 333 VAL A C 1
ATOM 2594 O O . VAL A 1 333 ? -13.225 -5.977 10.343 1.00 95.38 333 VAL A O 1
ATOM 2597 N N . ILE A 1 334 ? -12.350 -6.093 8.278 1.00 95.06 334 ILE A N 1
ATOM 2598 C CA . ILE A 1 334 ? -11.146 -6.822 8.691 1.00 95.06 334 ILE A CA 1
ATOM 2599 C C . ILE A 1 334 ? -10.277 -5.952 9.602 1.00 95.06 334 ILE A C 1
ATOM 2601 O O . ILE A 1 334 ? -9.744 -6.454 10.591 1.00 95.06 334 ILE A O 1
ATOM 2605 N N . PHE A 1 335 ? -10.218 -4.641 9.358 1.00 96.81 335 PHE A N 1
ATOM 2606 C CA . PHE A 1 335 ? -9.610 -3.688 10.283 1.00 96.81 335 PHE A CA 1
ATOM 2607 C C . PHE A 1 335 ? -10.223 -3.769 11.688 1.00 96.81 335 PHE A C 1
ATOM 2609 O O . PHE A 1 335 ? -9.474 -3.823 12.665 1.00 96.81 335 PHE A O 1
ATOM 2616 N N . TRP A 1 336 ? -11.551 -3.815 11.828 1.00 96.94 336 TRP A N 1
ATOM 2617 C CA . TRP A 1 336 ? -12.181 -3.923 13.149 1.00 96.94 336 TRP A CA 1
ATOM 2618 C C . TRP A 1 336 ? -11.921 -5.268 13.820 1.00 96.94 336 TRP A C 1
ATOM 2620 O O . TRP A 1 336 ? -11.661 -5.305 15.025 1.00 96.94 336 TRP A O 1
ATOM 2630 N N . SER A 1 337 ? -11.921 -6.356 13.048 1.00 94.31 337 SER A N 1
ATOM 2631 C CA . SER A 1 337 ? -11.532 -7.677 13.550 1.00 94.31 337 SER A CA 1
ATOM 2632 C C . SER A 1 337 ? -10.095 -7.667 14.079 1.00 94.31 337 SER A C 1
ATOM 2634 O O . SER A 1 337 ? -9.848 -8.064 15.214 1.00 94.31 337 SER A O 1
ATOM 2636 N N . ASN A 1 338 ? -9.152 -7.129 13.306 1.00 94.81 338 ASN A N 1
ATOM 2637 C CA . ASN A 1 338 ? -7.745 -7.022 13.699 1.00 94.81 338 ASN A CA 1
ATOM 2638 C C . ASN A 1 338 ? -7.550 -6.066 14.880 1.00 94.81 338 ASN A C 1
ATOM 2640 O O . ASN A 1 338 ? -6.743 -6.319 15.772 1.00 94.81 338 ASN A O 1
ATOM 2644 N N . THR A 1 339 ? -8.332 -4.990 14.932 1.00 96.19 339 THR A N 1
ATOM 2645 C CA . THR A 1 339 ? -8.325 -4.058 16.059 1.00 96.19 339 THR A CA 1
ATOM 2646 C C . THR A 1 339 ? -8.728 -4.753 17.354 1.00 96.19 339 THR A C 1
ATOM 2648 O O . THR A 1 339 ? -8.124 -4.486 18.388 1.00 96.19 339 THR A O 1
ATOM 2651 N N . PHE A 1 340 ? -9.683 -5.686 17.319 1.00 94.00 340 PHE A N 1
ATOM 2652 C CA . PHE A 1 340 ? -10.027 -6.472 18.503 1.00 94.00 340 PHE A CA 1
ATOM 2653 C C . PHE A 1 340 ? -8.821 -7.251 19.055 1.00 94.00 340 PHE A C 1
ATOM 2655 O O . PHE A 1 340 ? -8.634 -7.313 20.273 1.00 94.00 340 PHE A O 1
ATOM 2662 N N . ASP A 1 341 ? -7.986 -7.823 18.186 1.00 92.38 341 ASP A N 1
ATOM 2663 C CA . ASP A 1 341 ? -6.771 -8.525 18.606 1.00 92.38 341 ASP A CA 1
ATOM 2664 C C . ASP A 1 341 ? -5.682 -7.559 19.087 1.00 92.38 341 ASP A C 1
ATOM 2666 O O . ASP A 1 341 ? -5.055 -7.809 20.118 1.00 92.38 341 ASP A O 1
ATOM 2670 N N . LEU A 1 342 ? -5.532 -6.401 18.438 1.00 93.25 342 LEU A N 1
ATOM 2671 C CA . LEU A 1 342 ? -4.640 -5.334 18.904 1.00 93.25 342 LEU A CA 1
ATOM 2672 C C . LEU A 1 342 ? -5.036 -4.812 20.291 1.00 93.25 342 LEU A C 1
ATOM 2674 O O . LEU A 1 342 ? -4.158 -4.558 21.114 1.00 93.25 342 LEU A O 1
ATOM 2678 N N . CYS A 1 343 ? -6.329 -4.733 20.614 1.00 92.31 343 CYS A N 1
ATOM 2679 C CA . CYS A 1 343 ? -6.782 -4.373 21.959 1.00 92.31 343 CYS A CA 1
ATOM 2680 C C . CYS A 1 343 ? -6.276 -5.351 23.032 1.00 92.31 343 CYS A C 1
ATOM 2682 O O . CYS A 1 343 ? -6.001 -4.929 24.155 1.00 92.31 343 CYS A O 1
ATOM 2684 N N . LYS A 1 344 ? -6.121 -6.645 22.711 1.00 90.44 344 LYS A N 1
ATOM 2685 C CA . LYS A 1 344 ? -5.546 -7.634 23.643 1.00 90.44 344 LYS A CA 1
ATOM 2686 C C . LYS A 1 344 ? -4.049 -7.417 23.847 1.00 90.44 344 LYS A C 1
ATOM 2688 O O . LYS A 1 344 ? -3.559 -7.596 24.961 1.00 90.44 344 LYS A O 1
ATOM 2693 N N . ILE A 1 345 ? -3.343 -7.055 22.775 1.00 91.50 345 ILE A N 1
ATOM 2694 C CA . ILE A 1 345 ? -1.895 -6.814 22.777 1.00 91.50 345 ILE A CA 1
ATOM 2695 C C . ILE A 1 345 ? -1.585 -5.532 23.558 1.00 91.50 345 ILE A C 1
ATOM 2697 O O . ILE A 1 345 ? -0.806 -5.561 24.509 1.00 91.50 345 ILE A O 1
ATOM 2701 N N . PHE A 1 346 ? -2.234 -4.424 23.199 1.00 90.50 346 PHE A N 1
ATOM 2702 C CA . PHE A 1 346 ? -1.956 -3.102 23.763 1.00 90.50 346 PHE A CA 1
ATOM 2703 C C . PHE A 1 346 ? -2.636 -2.836 25.104 1.00 90.50 346 PHE A C 1
ATOM 2705 O O . PHE A 1 346 ? -2.165 -1.984 25.855 1.00 90.50 346 PHE A O 1
ATOM 2712 N N . LYS A 1 347 ? -3.718 -3.559 25.423 1.00 89.00 347 LYS A N 1
ATOM 2713 C CA . LYS A 1 347 ? -4.493 -3.393 26.664 1.00 89.00 347 LYS A CA 1
ATOM 2714 C C . LYS A 1 347 ? -4.926 -1.936 26.884 1.00 89.00 347 LYS A C 1
ATOM 2716 O O . LYS A 1 347 ? -4.621 -1.333 27.913 1.00 89.00 347 LYS A O 1
ATOM 2721 N N . PHE A 1 348 ? -5.628 -1.380 25.896 1.00 89.12 348 PHE A N 1
ATOM 2722 C CA . PHE A 1 348 ? -6.223 -0.042 25.968 1.00 89.12 348 PHE A CA 1
ATOM 2723 C C . PHE A 1 348 ? -7.077 0.118 27.234 1.00 89.12 348 PHE A C 1
ATOM 2725 O O . PHE A 1 348 ? -7.794 -0.801 27.633 1.00 89.12 348 PHE A O 1
ATOM 2732 N N . LYS A 1 349 ? -6.976 1.273 27.893 1.00 84.25 349 LYS A N 1
ATOM 2733 C CA . LYS A 1 349 ? -7.560 1.501 29.224 1.00 84.25 349 LYS A CA 1
ATOM 2734 C C . LYS A 1 349 ? -9.064 1.764 29.163 1.00 84.25 349 LYS A C 1
ATOM 2736 O O . LYS A 1 349 ? -9.784 1.373 30.078 1.00 84.25 349 LYS A O 1
ATOM 2741 N N . ASN A 1 350 ? -9.526 2.411 28.099 1.00 85.00 350 ASN A N 1
ATOM 2742 C CA . ASN A 1 350 ? -10.907 2.848 27.902 1.00 85.00 350 ASN A CA 1
ATOM 2743 C C . ASN A 1 350 ? -11.749 1.836 27.116 1.00 85.00 350 ASN A C 1
ATOM 2745 O O . ASN A 1 350 ? -12.967 1.986 27.021 1.00 85.00 350 ASN A O 1
ATOM 2749 N N . VAL A 1 351 ? -11.115 0.793 26.572 1.00 87.56 351 VAL A N 1
ATOM 2750 C CA . VAL A 1 351 ? -11.759 -0.199 25.710 1.00 87.56 351 VAL A CA 1
ATOM 2751 C C . VAL A 1 351 ? -11.847 -1.534 26.436 1.00 87.56 351 VAL A C 1
ATOM 2753 O O . VAL A 1 351 ? -10.847 -2.217 26.656 1.00 87.56 351 VAL A O 1
ATOM 2756 N N . LYS A 1 352 ? -13.068 -1.952 26.769 1.00 87.31 352 LYS A N 1
ATOM 2757 C CA . LYS A 1 352 ? -13.337 -3.268 27.359 1.00 87.31 352 LYS A CA 1
ATOM 2758 C C . LYS A 1 352 ? -13.674 -4.276 26.266 1.00 87.31 352 LYS A C 1
ATOM 2760 O O . LYS A 1 352 ? -14.454 -3.986 25.365 1.00 87.31 352 LYS A O 1
ATOM 2765 N N . LEU A 1 353 ? -13.111 -5.481 26.349 1.00 86.25 353 LEU A N 1
ATOM 2766 C CA . LEU A 1 353 ? -13.381 -6.554 25.378 1.00 86.25 353 LEU A CA 1
ATOM 2767 C C . LEU A 1 353 ? -14.529 -7.479 25.792 1.00 86.25 353 LEU A C 1
ATOM 2769 O O . LEU A 1 353 ? -15.070 -8.178 24.941 1.00 86.25 353 LEU A O 1
ATOM 2773 N N . GLN A 1 354 ? -14.885 -7.481 27.075 1.00 80.38 354 GLN A N 1
ATOM 2774 C CA . GLN A 1 354 ? -15.965 -8.275 27.656 1.00 80.38 354 GLN A CA 1
ATOM 2775 C C . GLN A 1 354 ? -16.812 -7.386 28.563 1.00 80.38 354 GLN A C 1
ATOM 2777 O O . GLN A 1 354 ? -16.294 -6.432 29.158 1.00 80.38 354 GLN A O 1
ATOM 2782 N N . ALA A 1 355 ? -18.108 -7.680 28.650 1.00 65.94 355 ALA A N 1
ATOM 2783 C CA . ALA A 1 355 ? -19.008 -6.944 29.520 1.00 65.94 355 ALA A CA 1
ATOM 2784 C C . ALA A 1 355 ? -18.676 -7.239 30.991 1.00 65.94 355 ALA A C 1
ATOM 2786 O O . ALA A 1 355 ? -18.600 -8.390 31.413 1.00 65.94 355 ALA A O 1
ATOM 2787 N N . ALA A 1 356 ? -18.487 -6.191 31.789 1.00 60.56 356 ALA A N 1
ATOM 2788 C CA . ALA A 1 356 ? -18.380 -6.309 33.237 1.00 60.56 356 ALA A CA 1
ATOM 2789 C C . ALA A 1 356 ? -19.684 -5.800 33.854 1.00 60.56 356 ALA A C 1
ATOM 2791 O O . ALA A 1 356 ? -19.848 -4.591 33.964 1.00 60.56 356 ALA A O 1
ATOM 2792 N N . LEU A 1 357 ? -20.594 -6.708 34.247 1.00 56.00 357 LEU A N 1
ATOM 2793 C CA . LEU A 1 357 ? -21.894 -6.379 34.872 1.00 56.00 357 LEU A CA 1
ATOM 2794 C C . LEU A 1 357 ? -22.741 -5.373 34.028 1.00 56.00 357 LEU A C 1
ATOM 2796 O O . LEU A 1 357 ? -22.292 -4.868 33.000 1.00 56.00 357 LEU A O 1
ATOM 2800 N N . PRO A 1 358 ? -24.025 -5.116 34.342 1.00 57.22 358 PRO A N 1
ATOM 2801 C CA . PRO A 1 358 ? -24.920 -4.509 33.349 1.00 57.22 358 PRO A CA 1
ATOM 2802 C C . PRO A 1 358 ? -24.682 -3.013 33.041 1.00 57.22 358 PRO A C 1
ATOM 2804 O O . PRO A 1 358 ? -25.381 -2.467 32.192 1.00 57.22 358 PRO A O 1
ATOM 2807 N N . SER A 1 359 ? -23.726 -2.332 33.686 1.00 55.59 359 SER A N 1
ATOM 2808 C CA . SER A 1 359 ? -23.530 -0.875 33.565 1.00 55.59 359 SER A CA 1
ATOM 2809 C C . SER A 1 359 ? -22.517 -0.423 32.505 1.00 55.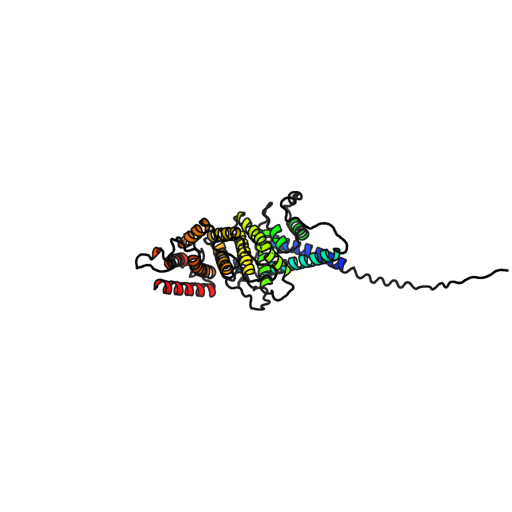59 359 SER A C 1
ATOM 2811 O O . SER A 1 359 ? -22.560 0.733 32.088 1.00 55.59 359 SER A O 1
ATOM 2813 N N . ASP A 1 360 ? -21.625 -1.300 32.034 1.00 61.47 360 ASP A N 1
ATOM 2814 C CA . ASP A 1 360 ? -20.399 -0.870 31.330 1.00 61.47 360 ASP A CA 1
ATOM 2815 C C . ASP A 1 360 ? -20.465 -0.975 29.794 1.00 61.47 360 ASP A C 1
ATOM 2817 O O . ASP A 1 360 ? -19.451 -0.903 29.094 1.00 61.47 360 ASP A O 1
ATOM 2821 N N . LEU A 1 361 ? -21.677 -1.077 29.241 1.00 64.81 361 LEU A N 1
ATOM 2822 C CA . LEU A 1 361 ? -21.937 -1.155 27.799 1.00 64.81 361 LEU A CA 1
ATOM 2823 C C . LEU A 1 361 ? -21.246 -0.087 26.922 1.00 64.81 361 LEU A C 1
ATOM 2825 O O . LEU A 1 361 ? -20.795 -0.467 25.838 1.00 64.81 361 LEU A O 1
ATOM 2829 N N . PRO A 1 362 ? -21.132 1.207 27.299 1.00 63.94 362 PRO A N 1
ATOM 2830 C CA . PRO A 1 362 ? -20.561 2.220 26.403 1.00 63.94 362 PRO A CA 1
ATOM 2831 C C . PRO A 1 362 ? -19.037 2.123 26.228 1.00 63.94 362 PRO A C 1
ATOM 2833 O O . PRO A 1 362 ? -18.511 2.699 25.278 1.00 63.94 362 PRO A O 1
ATOM 2836 N N . GLN A 1 363 ? -18.331 1.403 27.108 1.00 79.06 363 GLN A N 1
ATOM 2837 C CA . GLN A 1 363 ? -16.883 1.149 26.998 1.00 79.06 363 GLN A CA 1
ATOM 2838 C C . GLN A 1 363 ? -16.568 -0.159 26.261 1.00 79.06 363 GLN A C 1
ATOM 2840 O O . GLN A 1 363 ? -15.407 -0.457 25.978 1.00 79.06 363 GLN A O 1
ATOM 2845 N N . LEU A 1 364 ? -17.590 -0.963 25.957 1.00 88.12 364 LEU A N 1
ATOM 2846 C CA . LEU A 1 364 ? -17.414 -2.237 25.279 1.00 88.12 364 LEU A CA 1
ATOM 2847 C C . LEU A 1 364 ? -17.005 -2.007 23.820 1.00 88.12 364 LEU A C 1
ATOM 2849 O O . LEU A 1 364 ? -17.669 -1.272 23.085 1.00 88.12 364 LEU A O 1
ATOM 2853 N N . PHE A 1 365 ? -15.951 -2.692 23.381 1.00 91.69 365 PHE A N 1
ATOM 2854 C CA . PHE A 1 365 ? -15.449 -2.627 22.011 1.00 91.69 365 PHE A CA 1
ATOM 2855 C C . PHE A 1 365 ? -16.557 -2.880 20.983 1.00 91.69 365 PHE A C 1
ATOM 2857 O O . PHE A 1 365 ? -16.703 -2.131 20.022 1.00 91.69 365 PHE A O 1
ATOM 2864 N N . SER A 1 366 ? -17.387 -3.904 21.209 1.00 91.00 366 SER A N 1
ATOM 2865 C CA . SER A 1 366 ? -18.490 -4.231 20.301 1.00 91.00 366 SER A CA 1
ATOM 2866 C C . SER A 1 366 ? -19.514 -3.100 20.207 1.00 91.00 366 SER A C 1
ATOM 2868 O O . SER A 1 366 ? -19.969 -2.807 19.109 1.00 91.00 366 SER A O 1
ATOM 2870 N N . SER A 1 367 ? -19.820 -2.396 21.302 1.00 90.00 367 SER A N 1
ATOM 2871 C CA . SER A 1 367 ? -20.685 -1.209 21.263 1.00 90.00 367 SER A CA 1
ATOM 2872 C C . SER A 1 367 ? -20.083 -0.092 20.409 1.00 90.00 367 SER A C 1
ATOM 2874 O O . SER A 1 367 ? -20.794 0.502 19.603 1.00 90.00 367 SER A O 1
ATOM 2876 N N . LYS A 1 368 ? -18.771 0.159 20.522 1.00 92.69 368 LYS A N 1
ATOM 2877 C CA . LYS A 1 368 ? -18.070 1.151 19.688 1.00 92.69 368 LYS A CA 1
ATOM 2878 C C . LYS A 1 368 ? -18.117 0.787 18.203 1.00 92.69 368 LYS A C 1
ATOM 2880 O O . LYS A 1 368 ? -18.375 1.650 17.367 1.00 92.69 368 LYS A O 1
ATOM 2885 N N . VAL A 1 369 ? -17.912 -0.483 17.860 1.00 94.38 369 VAL A N 1
ATOM 2886 C CA . VAL A 1 369 ? -17.991 -0.940 16.462 1.00 94.38 369 VAL A CA 1
ATOM 2887 C C . VAL A 1 369 ? -19.433 -0.926 15.941 1.00 94.38 369 VAL A C 1
ATOM 2889 O O . VAL A 1 369 ? -19.653 -0.559 14.791 1.00 94.38 369 VAL A O 1
ATOM 2892 N N . ILE A 1 370 ? -20.429 -1.251 16.774 1.00 92.94 370 ILE A N 1
ATOM 2893 C CA . ILE A 1 370 ? -21.855 -1.123 16.421 1.00 92.94 370 ILE A CA 1
ATOM 2894 C C . ILE A 1 370 ? -22.192 0.331 16.095 1.00 92.94 370 ILE A C 1
ATOM 2896 O O . ILE A 1 370 ? -22.819 0.594 15.074 1.00 92.94 370 ILE A O 1
ATOM 2900 N N . ASN A 1 371 ? -21.754 1.274 16.927 1.00 92.88 371 ASN A N 1
ATOM 2901 C CA . ASN A 1 371 ? -21.963 2.698 16.691 1.00 92.88 371 ASN A CA 1
ATOM 2902 C C . ASN A 1 371 ? -21.357 3.157 15.360 1.00 92.88 371 ASN A C 1
ATOM 2904 O O . ASN A 1 371 ? -22.020 3.844 14.585 1.00 92.88 371 ASN A O 1
ATOM 2908 N N . TRP A 1 372 ? -20.134 2.715 15.051 1.00 95.81 372 TRP A N 1
ATOM 2909 C CA . TRP A 1 372 ? -19.536 2.947 13.737 1.00 95.81 372 TRP A CA 1
ATOM 2910 C C . TRP A 1 372 ? -20.380 2.347 12.607 1.00 95.81 372 TRP A C 1
ATOM 2912 O O . TRP A 1 372 ? -20.684 3.041 11.644 1.00 95.81 372 TRP A O 1
ATOM 2922 N N . LEU A 1 373 ? -20.813 1.090 12.724 1.00 95.12 373 LEU A N 1
ATOM 2923 C CA . LEU A 1 373 ? -21.633 0.447 11.694 1.00 95.12 373 LEU A CA 1
ATOM 2924 C C . LEU A 1 373 ? -22.940 1.219 11.453 1.00 95.12 373 LEU A C 1
ATOM 2926 O O . LEU A 1 373 ? -23.323 1.442 10.305 1.00 95.12 373 LEU A O 1
ATOM 2930 N N . LEU A 1 374 ? -23.595 1.676 12.524 1.00 93.56 374 LEU A N 1
ATOM 2931 C CA . LEU A 1 374 ? -24.799 2.505 12.444 1.00 93.56 374 LEU A CA 1
ATOM 2932 C C . LEU A 1 374 ? -24.516 3.864 11.789 1.00 93.56 374 LEU A C 1
ATOM 2934 O O . LEU A 1 374 ? -25.326 4.325 10.987 1.00 93.56 374 LEU A O 1
ATOM 2938 N N . SER A 1 375 ? -23.357 4.481 12.045 1.00 94.75 375 SER A N 1
ATOM 2939 C CA . SER A 1 375 ? -22.975 5.737 11.378 1.00 94.75 375 SER A CA 1
ATOM 2940 C C . SER A 1 375 ? -22.707 5.564 9.877 1.00 94.75 375 SER A C 1
ATOM 2942 O O . SER A 1 375 ? -22.753 6.539 9.123 1.00 94.75 375 SER A O 1
ATOM 2944 N N . LYS A 1 376 ? -22.470 4.327 9.419 1.00 94.62 376 LYS A N 1
ATOM 2945 C CA . LYS A 1 376 ? -22.284 3.965 8.005 1.00 94.62 376 LYS A CA 1
ATOM 2946 C C . LYS A 1 376 ? -23.503 3.309 7.363 1.00 94.62 376 LYS A C 1
ATOM 2948 O O . LYS A 1 376 ? -23.398 2.853 6.229 1.00 94.62 376 LYS A O 1
ATOM 2953 N N . PHE A 1 377 ? -24.659 3.301 8.026 1.00 89.62 377 PHE A N 1
ATOM 2954 C CA . PHE A 1 377 ? -25.852 2.597 7.544 1.00 89.62 377 PHE A CA 1
ATOM 2955 C C . PHE A 1 377 ? -26.257 2.993 6.112 1.00 89.62 377 PHE A C 1
ATOM 2957 O O . PHE A 1 377 ? -26.569 2.131 5.298 1.00 89.62 377 PHE A O 1
ATOM 2964 N N . ASN A 1 378 ? -26.137 4.277 5.761 1.00 91.44 378 ASN A N 1
ATOM 2965 C CA . ASN A 1 378 ? -26.454 4.785 4.418 1.00 91.44 378 ASN A CA 1
ATOM 2966 C C . ASN A 1 378 ? -25.538 4.237 3.304 1.00 91.44 378 ASN A C 1
ATOM 2968 O O . ASN A 1 378 ? -25.839 4.415 2.131 1.00 91.44 378 ASN A O 1
ATOM 2972 N N . GLN A 1 379 ? -24.411 3.604 3.643 1.00 92.62 379 GLN A N 1
ATOM 2973 C CA . GLN A 1 379 ? -23.501 2.996 2.668 1.00 92.62 379 GLN A CA 1
ATOM 2974 C C . GLN A 1 379 ? -23.870 1.544 2.336 1.00 92.62 379 GLN A C 1
ATOM 2976 O O . GLN A 1 379 ? -23.312 0.989 1.395 1.00 92.62 379 GLN A O 1
ATOM 2981 N N . LEU A 1 380 ? -24.813 0.930 3.066 1.00 87.19 380 LEU A N 1
ATOM 2982 C CA . LEU A 1 380 ? -25.250 -0.450 2.816 1.00 87.19 380 LEU A CA 1
ATOM 2983 C C . LEU A 1 380 ? -25.839 -0.630 1.413 1.00 87.19 380 LEU A C 1
ATOM 2985 O O . LEU A 1 380 ? -25.588 -1.642 0.767 1.00 87.19 380 LEU A O 1
ATOM 2989 N N . GLU A 1 381 ? -26.586 0.365 0.932 1.00 82.81 381 GLU A N 1
ATOM 2990 C CA . GLU A 1 381 ? -27.174 0.354 -0.414 1.00 82.81 381 GLU A CA 1
ATOM 2991 C C . GLU A 1 381 ? -26.112 0.455 -1.522 1.00 82.81 381 GLU A C 1
ATOM 2993 O O . GLU A 1 381 ? -26.363 0.051 -2.653 1.00 82.81 381 GLU A O 1
ATOM 2998 N N . GLY A 1 382 ? -24.920 0.968 -1.194 1.00 79.69 382 GLY A N 1
ATOM 2999 C CA . GLY A 1 382 ? -23.799 1.158 -2.117 1.00 79.69 382 GLY A CA 1
ATOM 3000 C C . GLY A 1 382 ? -22.758 0.036 -2.096 1.00 79.69 382 GLY A C 1
ATOM 3001 O O . GLY A 1 382 ? -21.673 0.217 -2.645 1.00 79.69 382 GLY A O 1
ATOM 3002 N N . LEU A 1 383 ? -23.032 -1.100 -1.446 1.00 84.62 383 LEU A N 1
ATOM 3003 C CA . LEU A 1 383 ? -22.118 -2.245 -1.456 1.00 84.62 383 LEU A CA 1
ATOM 3004 C C . LEU A 1 383 ? -22.174 -2.958 -2.813 1.00 84.62 383 LEU A C 1
ATOM 3006 O O . LEU A 1 383 ? -23.100 -3.712 -3.100 1.00 84.62 383 LEU A O 1
ATOM 3010 N N . GLU A 1 384 ? -21.165 -2.728 -3.651 1.00 72.19 384 GLU A N 1
ATOM 3011 C CA . GLU A 1 384 ? -21.139 -3.246 -5.025 1.00 72.19 384 GLU A CA 1
ATOM 3012 C C . GLU A 1 384 ? -20.619 -4.687 -5.136 1.00 72.19 384 GLU A C 1
ATOM 3014 O O . GLU A 1 384 ? -20.920 -5.381 -6.110 1.00 72.19 384 GLU A O 1
ATOM 3019 N N . THR A 1 385 ? -19.820 -5.156 -4.167 1.00 81.06 385 THR A N 1
ATOM 3020 C CA . THR A 1 385 ? -19.172 -6.473 -4.250 1.00 81.06 385 THR A CA 1
ATOM 3021 C C . THR A 1 385 ? -19.764 -7.478 -3.267 1.00 81.06 385 THR A C 1
ATOM 3023 O O . THR A 1 385 ? -20.015 -7.170 -2.102 1.00 81.06 385 THR A O 1
ATOM 3026 N N . THR A 1 386 ? -19.920 -8.731 -3.712 1.00 85.88 386 THR A N 1
ATOM 3027 C CA . THR A 1 386 ? -20.359 -9.845 -2.851 1.00 85.88 386 THR A CA 1
ATOM 3028 C C . THR A 1 386 ? -19.473 -9.984 -1.613 1.00 85.88 386 THR A C 1
ATOM 3030 O O . THR A 1 386 ? -19.974 -10.223 -0.522 1.00 85.88 386 THR A O 1
ATOM 3033 N N . SER A 1 387 ? -18.163 -9.761 -1.765 1.00 86.75 387 SER A N 1
ATOM 3034 C CA . SER A 1 387 ? -17.204 -9.841 -0.661 1.00 86.75 387 SER A CA 1
ATOM 3035 C C . SER A 1 387 ? -17.453 -8.781 0.415 1.00 86.75 387 SER A C 1
ATOM 3037 O O . SER A 1 387 ? -17.280 -9.081 1.598 1.00 86.75 387 SER A O 1
ATOM 3039 N N . ASP A 1 388 ? -17.869 -7.569 0.039 1.00 89.38 388 ASP A N 1
ATOM 3040 C CA . ASP A 1 388 ? -18.219 -6.529 1.009 1.00 89.38 388 ASP A CA 1
ATOM 3041 C C . ASP A 1 388 ? -19.490 -6.907 1.775 1.00 89.38 388 ASP A C 1
ATOM 3043 O O . ASP A 1 388 ? -19.507 -6.836 3.004 1.00 89.38 388 ASP A O 1
ATOM 3047 N N . ILE A 1 389 ? -20.520 -7.383 1.065 1.00 90.44 389 ILE A N 1
ATOM 3048 C CA . ILE A 1 389 ? -21.793 -7.817 1.660 1.00 90.44 389 ILE A CA 1
ATOM 3049 C C . ILE A 1 389 ? -21.555 -8.953 2.661 1.00 90.44 389 ILE A C 1
ATOM 3051 O O . ILE A 1 389 ? -21.959 -8.855 3.820 1.00 90.44 389 ILE A O 1
ATOM 3055 N N . GLU A 1 390 ? -20.851 -10.007 2.242 1.00 91.50 390 GLU A N 1
ATOM 3056 C CA . GLU A 1 390 ? -20.514 -11.148 3.098 1.00 91.50 390 GLU A CA 1
ATOM 3057 C C . GLU A 1 390 ? -19.734 -10.706 4.339 1.00 91.50 390 GLU A C 1
ATOM 3059 O O . GLU A 1 390 ? -20.059 -11.120 5.454 1.00 91.50 390 GLU A O 1
ATOM 3064 N N . SER A 1 391 ? -18.746 -9.822 4.172 1.00 92.44 391 SER A N 1
ATOM 3065 C CA . SER A 1 391 ? -17.935 -9.314 5.284 1.00 92.44 391 SER A CA 1
ATOM 3066 C C . SER A 1 391 ? -18.780 -8.549 6.298 1.00 92.44 391 SER A C 1
ATOM 3068 O O . SER A 1 391 ? -18.661 -8.779 7.503 1.00 92.44 391 SER A O 1
ATOM 3070 N N . VAL A 1 392 ? -19.675 -7.674 5.836 1.00 92.69 392 VAL A N 1
ATOM 3071 C CA . VAL A 1 392 ? -20.573 -6.917 6.719 1.00 92.69 392 VAL A CA 1
ATOM 3072 C C . VAL A 1 392 ? -21.536 -7.854 7.451 1.00 92.69 392 VAL A C 1
ATOM 3074 O O . VAL A 1 392 ? -21.694 -7.730 8.668 1.00 92.69 392 VAL A O 1
ATOM 3077 N N . CYS A 1 393 ? -22.128 -8.832 6.760 1.00 91.31 393 CYS A N 1
ATOM 3078 C CA . CYS A 1 393 ? -22.989 -9.840 7.383 1.00 91.31 393 CYS A CA 1
ATOM 3079 C C . CYS A 1 393 ? -22.245 -10.641 8.462 1.00 91.31 393 CYS A C 1
ATOM 3081 O O . CYS A 1 393 ? -22.760 -10.805 9.570 1.00 91.31 393 CYS A O 1
ATOM 3083 N N . MET A 1 394 ? -21.019 -11.089 8.176 1.00 91.38 394 MET A N 1
ATOM 3084 C CA . MET A 1 394 ? -20.172 -11.775 9.156 1.00 91.38 394 MET A CA 1
ATOM 3085 C C . MET A 1 394 ? -19.869 -10.886 10.365 1.00 91.38 394 MET A C 1
ATOM 3087 O O . MET A 1 394 ? -19.939 -11.358 11.500 1.00 91.38 394 MET A O 1
ATOM 3091 N N . MET A 1 395 ? -19.593 -9.596 10.148 1.00 92.88 395 MET A N 1
ATOM 3092 C CA . MET A 1 395 ? -19.346 -8.654 11.240 1.00 92.88 395 MET A CA 1
ATOM 3093 C C . MET A 1 395 ? -20.570 -8.494 12.147 1.00 92.88 395 MET A C 1
ATOM 3095 O O . MET A 1 395 ? -20.427 -8.477 13.368 1.00 92.88 395 MET A O 1
ATOM 3099 N N . ILE A 1 396 ? -21.776 -8.411 11.578 1.00 91.06 396 ILE A N 1
ATOM 3100 C CA . ILE A 1 396 ? -23.025 -8.308 12.348 1.00 91.06 396 ILE A CA 1
ATOM 3101 C C . ILE A 1 396 ? -23.224 -9.552 13.219 1.00 91.06 396 ILE A C 1
ATOM 3103 O O . ILE A 1 396 ? -23.486 -9.424 14.419 1.00 91.06 396 ILE A O 1
ATOM 3107 N N . SER A 1 397 ? -23.048 -10.745 12.645 1.00 88.50 397 SER A N 1
ATOM 3108 C CA . SER A 1 397 ? -23.123 -12.006 13.392 1.00 88.50 397 SER A CA 1
ATOM 3109 C C . SER A 1 397 ? -22.106 -12.034 14.535 1.00 88.50 397 SER A C 1
ATOM 3111 O O . SER A 1 397 ? -22.479 -12.258 15.688 1.00 88.50 397 SER A O 1
ATOM 3113 N N . TRP A 1 398 ? -20.851 -11.682 14.247 1.00 88.31 398 TRP A N 1
ATOM 3114 C CA . TRP A 1 398 ? -19.764 -11.616 15.226 1.00 88.31 398 TRP A CA 1
ATOM 3115 C C . TRP A 1 398 ? -20.036 -10.628 16.374 1.00 88.31 398 TRP A C 1
ATOM 3117 O O . TRP A 1 398 ? -19.795 -10.941 17.544 1.00 88.31 398 TRP A O 1
ATOM 3127 N N . LEU A 1 399 ? -20.590 -9.449 16.074 1.00 86.81 399 LEU A N 1
ATOM 3128 C CA . LEU A 1 399 ? -20.989 -8.462 17.086 1.00 86.81 399 LEU A CA 1
ATOM 3129 C C . LEU A 1 399 ? -22.149 -8.965 17.956 1.00 86.81 399 LEU A C 1
ATOM 3131 O O . LEU A 1 399 ? -22.197 -8.660 19.149 1.00 86.81 399 LEU A O 1
ATOM 3135 N N . SER A 1 400 ? -23.075 -9.734 17.376 1.00 80.00 400 SER A N 1
ATOM 3136 C CA . SER A 1 400 ? -24.247 -10.262 18.084 1.00 80.00 400 SER A CA 1
ATOM 3137 C C . SER A 1 400 ? -23.880 -11.321 19.131 1.00 80.00 400 SER A C 1
ATOM 3139 O O . SER A 1 400 ? -24.420 -11.301 20.239 1.00 80.00 400 SER A O 1
ATOM 3141 N N . GLU A 1 401 ? -22.917 -12.193 18.823 1.00 76.88 401 GLU A N 1
ATOM 3142 C CA . GLU A 1 401 ? -22.430 -13.239 19.730 1.00 76.88 401 GLU A CA 1
ATOM 3143 C C . GLU A 1 401 ? -21.697 -12.641 20.934 1.00 76.88 401 GLU A C 1
ATOM 3145 O O . GLU A 1 401 ? -21.890 -13.062 22.072 1.00 76.88 401 GLU A O 1
ATOM 3150 N N . ARG A 1 402 ? -20.914 -11.586 20.701 1.00 67.62 402 ARG A N 1
ATOM 3151 C CA . ARG A 1 402 ? -20.079 -10.933 21.722 1.00 67.62 402 ARG A CA 1
ATOM 3152 C C . ARG A 1 402 ? -20.796 -9.896 22.574 1.00 67.62 402 ARG A C 1
ATOM 3154 O O . ARG A 1 402 ? -20.186 -9.296 23.449 1.00 67.62 402 ARG A O 1
ATOM 3161 N N . ARG A 1 403 ? -22.081 -9.663 22.314 1.00 56.69 403 ARG A N 1
ATOM 3162 C CA . ARG A 1 403 ? -22.963 -8.904 23.211 1.00 56.69 403 ARG A CA 1
ATOM 3163 C C . ARG A 1 403 ? -23.604 -9.793 24.279 1.00 56.69 403 ARG A C 1
ATOM 3165 O O . ARG A 1 403 ? -24.180 -9.266 25.224 1.00 56.69 403 ARG A O 1
ATOM 3172 N N . ARG A 1 404 ? -23.576 -11.118 24.082 1.00 50.44 404 ARG A N 1
ATOM 3173 C CA . ARG A 1 404 ? -24.216 -12.120 24.952 1.00 50.44 404 ARG A CA 1
ATOM 3174 C C . ARG A 1 404 ? -23.265 -12.728 25.991 1.00 50.44 404 ARG A C 1
ATOM 3176 O O . ARG A 1 404 ? -23.736 -13.476 26.842 1.00 50.44 404 ARG A O 1
ATOM 3183 N N . ILE A 1 405 ? -21.971 -12.415 25.906 1.00 42.34 405 ILE A N 1
ATOM 3184 C CA . ILE A 1 405 ? -20.905 -12.792 26.847 1.00 42.34 405 ILE A CA 1
ATOM 3185 C C . ILE A 1 405 ? -20.440 -11.512 27.531 1.00 42.34 405 ILE A C 1
ATOM 3187 O O . ILE A 1 405 ? -20.312 -11.529 28.771 1.00 42.34 405 ILE A O 1
#

Sequence (405 aa):
MVQSDSEPMNSAKVAVSSKSSLPSEFGQESKSLDDLGILITQIFDLLHENSSTKSLNLQADDVILKVFPNVEKDSTNWFNSAYVGLAKNGDSIAWLARLGLAKLLENYFELKGKLMSSDSSNIQLTMGSALGDGSRKRRRLNHGLNIRYAISDNLSLCNSLTEFVMMSTEVGGTPNVNVMITCLQLFTLRMSESCSTLHLKSSQSNLDFLLRDCNGVLNHFLKLFDLQDNNFNIWVLTCLYLILSVTSDVESPDHEINIRVKNINRLIKYSLEFLRIQNLSKAASLVLCAILQAHLRSKISLLEIDSSILQQYETVIDISEINGPALLCKESVIFWSNTFDLCKIFKFKNVKLQAALPSDLPQLFSSKVINWLLSKFNQLEGLETTSDIESVCMMISWLSERRRI

Organism: Ambrosiozyma monospora (NCBI:txid43982)

Foldseek 3Di:
DDDDDDDDDDDPPPPPPPPPPPPPVLVVLVVVLVVLLQVLLVLLVVLLVCVVVVVLPFAPLQKDFDLAFPLPDPDPDLQHFGGIGGDPPTDPNSSCSLQVSLVSLAVSLVSVVVSVVVCVVPDPDDDPDDVDPDDVPPPPDDDDDDSSVVSSVLSVVDNHLLSSLLSLLDPDYDRPLSSNLSSLSSLLSLLRRLSNPVVPPVSCPRVVVCQVPVQVSLVSLLCSCVVVDLSSVLSSLSNLLSSLQSNLPDDDPPDQQAHDLVSVLSLLVVLLVCQQPQSNNLSSLSNLSSVLSCVVSVNYDPPPHDPVSVVSLVVCQLQVLRRQHNAQFLSSLVSLVSVLVVCVVSVDPQADCADDPDPNQSSYSLSSVVSNCVSRVVCLVVPPDPRSVVSVVVSVVVSVVRVVD

Secondary structure (DSSP, 8-state):
---------------------PPPHHHHHHHHHHHHHHHHHHHHHHHHHHHTTTTT---STTEEEPSS---S-----TTB-SSEEE-TTS-HHHHHHHHHHHHHHHHHHHHHHHHHHHGGGT---------STTGGGG--SS-SS-HHHHHHHHHHH-SSHHHHHHHHT-SSSS--HHHHHHHHHHHHHHHHHHHHTTTSGGGHHHHHHHHHSHHHHHHHHHHHGGG--HHHHHHHHHHHHHHHHHHHHPPPSSS-----HHHHHHHHHHHHHHHTSHHHHHHHHHHHHHHHHHHHTTSS-STT--HHHHHHHHHHHHTHHHHS-SS-SHHHHHHHHHHHHHHHHH--SS-BSS--TTT-GGGBHHHHHHHHHHHTGGGGGG--SHHHHHHHHHHHHHHHHTT--

Radius of gyration: 28.02 Å; chains: 1; bounding box: 114×46×88 Å

pLDDT: mean 81.04, std 19.38, range [29.38, 97.88]